Protein 5OU9 (pdb70)

GO terms:
  GO:0005515 protein binding (F, IPI)
  GO:0045121 membrane raft (C, IDA)
  GO:0038065 collagen-activated signaling pathway (P, TAS)
  GO:1901731 positive regulation of platelet aggregation (P, TAS)
  GO:1990782 protein tyrosine kinase binding (F, IPI)
  GO:0004888 transmembrane signaling receptor activity (F, TAS)
  GO:0005518 collagen binding (F, TAS)
  GO:0005886 plasma membrane (C, TAS)
  GO:0007167 enzyme-linked receptor protein signaling pathway (P, TAS)
  GO:0031012 extracellular matrix (C, IDA)
  GO:0005886 plasma membrane (C, IDA)
  GO:0097197 tetraspanin-enriched microdomain (C, IDA)
  GO:0038023 signaling receptor activity (F, TAS)
  GO:0070062 extracellular exosome (C, HDA)
  GO:0009986 cell surface (C, HDA)

Secondary structure (DSSP, 8-state):
--SSPPPPPEEEEES-SEEEBT--EEEEEE-STT-SEEEEEETTSS-EESSSEEEESSB-GGG-EEEEEEEEETTEEPPPPPPEEEEEEEEE---EEEEEEETTTEEEEEEE-SS--SEEEEEE-SSS-EEEEESSSEEEESSPPSEEEEEEEE-TTSTTEEEPPPPPEEE--TT----/-PPPEEEEES-SEEETT--EEEEEE-STT-SEEEEEETTTTEEESSSEEEESS--GGG-EEEEEEEEETTEEPPPPP-EEEEEE-SS---EEEEEE-SSSEEEEEEE-SS---EEEEEE-SSS-EEEEESSSEEEEET--SEEEEEEEEETTEEEEEPPPPPPEEE---/---PPP------------/-PPPPP-------PPP--/-PPPPP------------

Organism: Homo sapiens (NCBI:txid9606)

InterPro domains:
  IPR003598 Immunoglobulin subtype 2 [SM00408] (39-95)
  IPR003598 Immunoglobulin subtype 2 [SM00408] (125-187)
  IPR003599 Immunoglobulin domain subtype [SM00409] (33-108)
  IPR003599 Immunoglobulin domain subtype [SM00409] (119-203)
  IPR013783 Immunoglobulin-like fold [G3DSA:2.60.40.10] (19-108)
  IPR013783 Immunoglobulin-like fold [G3DSA:2.60.40.10] (109-208)
  IPR036179 Immunoglobulin-like domain superfamily [SSF48726] (25-109)
  IPR036179 Immunoglobulin-like domain superfamily [SSF48726] (111-204)
  IPR050412 Immunoglobulin-like Receptors in Immune Regulation [PTHR11738] (10-287)

Sequence (402 aa):
SQSGPLPKPSLQALPSSLVPLEKPVTLRCQGPPGVDLYRLEKLSSSRYQDQQAVLFIPAMKRRSLAGRYRCSYQNGSLWSLPSDQLELVATGVFAKPSLSAQPGSGGDVTLQCQTRYGFDQFALYKEGDPERWYRASFPIITVTAAHSGTYRCYSFSSRDPYLWSAPSDPLELVVTGTSAALPKPSLQALPSSLVPLEKPVTLRCQGPPGVDLYRLEKLSSSRYQDQAVLFIPAMKRSLAGRYRCSYQNGSLWSLPSDQLELVATGVFAKPSLSAQPGSGGDVTLQCQTRYGFDQFALYKEGDPERWYRASFPIITVTAAHSGTYRRCYSFSSRDPYLWSAPSDPLELVVTGPPGPPGPGPGPGPPGPPGPPGPPGPGPGPGPPGPPGPPGPPGPGPGPGPPGPP

Solvent-accessible surface area: 22667 Å² total

Radius of gyration: 30.05 Å; Cα contacts (8 Å, |Δi|>4): 1068; chains: 5; bounding box: 53×76×90 Å

Foldseek 3Di:
DDDDFFAEWAWDWPPHLAAEFFAKIKIFTGGDPPFDWKKKDFPPDPDIDTHGMDIDRGDDLVPFHKIWMWTDDVPGIHDIYDIRGRAYEQLAAEFAWDWDQDPPQKIKIFRDDPDDAQKKKKWFDDDPIDIDIGRHRTDMGHNDDWGKMWMWTDHPVSVRYIYHIHDIDTDDDPPPDPD/DAEWAWDKPPHLEAEFQAKIKIFTDDDPDADWKKKAFPPVRDIDGDGMDIDHGDDLVPFHWMWMWGDHDNDIYDIYPIRGRAYEAPAAAWAWDWDDDDDQKIKIAGHDDDDFQKKKKWFDDVVIDIFIGRHSITIGHNDAFGWMWMWTHHPVRVRYIYHIHHTDGDHGD/DDDDDDDDDDDDDDDDDD/DDDDDDDDDDDDDDDDDD/DDDDDDDDDDDDDDDDDD

CATH classification: 2.60.40.10 (+1 more: 2.60.40.10)

B-factor: mean 70.48, std 22.26, range [36.09, 174.23]

Structure (mmCIF, N/CA/C/O backbone):
data_5OU9
#
_entry.id   5OU9
#
_cell.length_a   59.720
_cell.length_b   59.720
_cell.length_c   319.720
_cell.angle_alpha   90.00
_cell.angle_beta   90.00
_cell.angle_gamma   90.00
#
_symmetry.space_group_name_H-M   'P 41 21 2'
#
loop_
_entity.id
_entity.type
_entity.pdbx_description
1 polymer 'Platelet glycoprotein VI'
2 polymer (GPO)3
3 non-polymer 2-acetamido-2-deoxy-beta-D-glucopyranose
4 non-polymer 'TETRAETHYLENE GLYCOL'
5 non-polymer 'CHLORIDE ION'
6 water water
#
loop_
_atom_site.group_PDB
_atom_site.id
_atom_site.type_symbol
_atom_site.label_atom_id
_atom_site.label_alt_id
_atom_site.label_comp_id
_atom_site.label_asym_id
_atom_site.label_entity_id
_atom_site.label_seq_id
_atom_site.pdbx_PDB_ins_code
_atom_site.Cartn_x
_atom_site.Cartn_y
_atom_site.Cartn_z
_atom_site.occupancy
_atom_site.B_iso_or_equiv
_atom_site.auth_seq_id
_atom_site.auth_comp_id
_atom_site.auth_asym_id
_atom_site.auth_atom_id
_atom_site.pdbx_PDB_model_num
ATOM 1 N N . SER A 1 2 ? -10.824 -20.477 -9.056 1.00 80.46 0 SER A N 1
ATOM 2 C CA . SER A 1 2 ? -10.290 -19.265 -8.344 1.00 80.61 0 SER A CA 1
ATOM 3 C C . SER A 1 2 ? -10.102 -18.065 -9.276 1.00 80.00 0 SER A C 1
ATOM 4 O O . SER A 1 2 ? -9.750 -18.225 -10.445 1.00 79.61 0 SER A O 1
ATOM 7 N N . GLN A 1 3 ? -10.293 -16.867 -8.727 1.00 79.30 1 GLN A N 1
ATOM 8 C CA . GLN A 1 3 ? -10.363 -15.640 -9.518 1.00 78.11 1 GLN A CA 1
ATOM 9 C C . GLN A 1 3 ? -9.787 -14.424 -8.779 1.00 78.73 1 GLN A C 1
ATOM 10 O O . GLN A 1 3 ? -10.128 -14.175 -7.623 1.00 79.00 1 GLN A O 1
ATOM 16 N N . SER A 1 4 ? -8.947 -13.652 -9.471 1.00 78.98 2 SER A N 1
ATOM 17 C CA . SER A 1 4 ? -8.139 -12.602 -8.834 1.00 79.59 2 SER A CA 1
ATOM 18 C C . SER A 1 4 ? -8.881 -11.302 -8.529 1.00 77.86 2 SER A C 1
ATOM 19 O O . SER A 1 4 ? -8.347 -10.437 -7.837 1.00 80.13 2 SER A O 1
ATOM 22 N N . GLY A 1 5 ? -10.078 -11.128 -9.071 1.00 75.13 3 GLY A N 1
ATOM 23 C CA . GLY A 1 5 ? -10.812 -9.886 -8.856 1.00 72.64 3 GLY A CA 1
ATOM 24 C C . GLY A 1 5 ? -12.081 -9.785 -9.670 1.00 68.64 3 GLY A C 1
ATOM 25 O O . GLY A 1 5 ? -12.470 -10.749 -10.319 1.00 69.18 3 GLY A O 1
ATOM 26 N N . PRO A 1 6 ? -12.738 -8.615 -9.632 1.00 65.19 4 PRO A N 1
ATOM 27 C CA . PRO A 1 6 ? -13.953 -8.416 -10.422 1.00 62.10 4 PRO A CA 1
ATOM 28 C C . PRO A 1 6 ? -13.699 -8.387 -11.942 1.00 59.85 4 PRO A C 1
ATOM 29 O O . PRO A 1 6 ? -12.618 -8.008 -12.391 1.00 60.22 4 PRO A O 1
ATOM 33 N N . LEU A 1 7 ? -14.700 -8.791 -12.714 1.00 57.56 5 LEU A N 1
ATOM 34 C CA . LEU A 1 7 ? -14.604 -8.806 -14.178 1.00 56.69 5 LEU A CA 1
ATOM 35 C C . LEU A 1 7 ? -14.657 -7.352 -14.648 1.00 54.99 5 LEU A C 1
ATOM 36 O O . LEU A 1 7 ? -15.537 -6.611 -14.200 1.00 53.74 5 LEU A O 1
ATOM 41 N N . PRO A 1 8 ? -13.722 -6.933 -15.524 1.00 54.44 6 PRO A N 1
ATOM 42 C CA . PRO A 1 8 ? -13.635 -5.513 -15.878 1.00 54.38 6 PRO A CA 1
ATOM 43 C C . PRO A 1 8 ? -14.915 -4.977 -16.538 1.00 53.10 6 PRO A C 1
ATOM 44 O O . PRO A 1 8 ? -15.690 -5.748 -17.118 1.00 52.27 6 PRO A O 1
ATOM 48 N N . LYS A 1 9 ? -15.121 -3.667 -16.428 1.00 52.59 7 LYS A N 1
ATOM 49 C CA . LYS A 1 9 ? -16.315 -3.030 -16.945 1.00 51.37 7 LYS A CA 1
ATOM 50 C C . LYS A 1 9 ? -16.332 -3.081 -18.465 1.00 50.72 7 LYS A C 1
ATOM 51 O O . LYS A 1 9 ? -15.273 -3.069 -19.087 1.00 52.20 7 LYS A O 1
ATOM 57 N N . PRO A 1 10 ? -17.532 -3.159 -19.063 1.00 49.04 8 PRO A N 1
ATOM 58 C CA . PRO A 1 10 ? -17.635 -2.964 -20.515 1.00 48.75 8 PRO A CA 1
ATOM 59 C C . PRO A 1 10 ? -17.673 -1.474 -20.881 1.00 47.89 8 PRO A C 1
ATOM 60 O O . PRO A 1 10 ? -17.759 -0.612 -19.998 1.00 46.86 8 PRO A O 1
ATOM 64 N N . SER A 1 11 ? -17.567 -1.173 -22.168 1.00 48.75 9 SER A N 1
ATOM 65 C CA . SER A 1 11 ? -17.792 0.198 -22.647 1.00 49.45 9 SER A CA 1
ATOM 66 C C . SER A 1 11 ? -19.255 0.324 -23.009 1.00 49.37 9 SER A C 1
ATOM 67 O O . SER A 1 11 ? -19.891 -0.678 -23.350 1.00 49.66 9 SER A O 1
ATOM 70 N N . LEU A 1 12 ? -19.802 1.531 -22.888 1.00 50.20 10 LEU A N 1
ATOM 71 C CA . LEU A 1 12 ? -21.155 1.830 -23.392 1.00 50.84 10 LEU A CA 1
ATOM 72 C C . LEU A 1 12 ? -21.068 3.006 -24.342 1.00 52.34 10 LEU A C 1
ATOM 73 O O . LEU A 1 12 ? -20.608 4.073 -23.949 1.00 53.14 10 LEU A O 1
ATOM 78 N N . GLN A 1 13 ? -21.505 2.819 -25.583 1.00 54.81 11 GLN A N 1
ATOM 79 C CA . GLN A 1 13 ? -21.336 3.853 -26.606 1.00 56.85 11 GLN A CA 1
ATOM 80 C C . GLN A 1 13 ? -22.633 4.164 -27.350 1.00 55.90 11 GLN A C 1
ATOM 81 O O . GLN A 1 13 ? -23.346 3.247 -27.747 1.00 54.91 11 GLN A O 1
ATOM 87 N N . ALA A 1 14 ? -22.913 5.466 -27.510 1.00 55.66 12 ALA A N 1
ATOM 88 C CA . ALA A 1 14 ? -24.023 5.990 -28.322 1.00 55.61 12 ALA A CA 1
ATOM 89 C C . ALA A 1 14 ? -23.528 6.442 -29.712 1.00 55.73 12 ALA A C 1
ATOM 90 O O . ALA A 1 14 ? -22.757 7.398 -29.819 1.00 54.69 12 ALA A O 1
ATOM 92 N N . LEU A 1 15 ? -23.989 5.755 -30.758 1.00 56.53 13 LEU A N 1
ATOM 93 C CA . LEU A 1 15 ? -23.633 6.080 -32.140 1.00 56.99 13 LEU A CA 1
ATOM 94 C C . LEU A 1 15 ? -24.872 6.430 -32.971 1.00 55.79 13 LEU A C 1
ATOM 95 O O . LEU A 1 15 ? -25.893 5.778 -32.834 1.00 56.25 13 LEU A O 1
ATOM 100 N N . PRO A 1 16 ? -24.797 7.429 -33.847 1.00 55.23 14 PRO A N 1
ATOM 101 C CA . PRO A 1 16 ? -23.571 8.167 -34.141 1.00 55.00 14 PRO A CA 1
ATOM 102 C C . PRO A 1 16 ? -23.129 9.127 -33.027 1.00 53.51 14 PRO A C 1
ATOM 103 O O . PRO A 1 16 ? -21.952 9.475 -32.969 1.00 55.28 14 PRO A O 1
ATOM 107 N N . SER A 1 17 ? -24.033 9.515 -32.138 1.00 51.60 15 SER A N 1
ATOM 108 C CA . SER A 1 17 ? -23.695 10.442 -31.069 1.00 50.79 15 SER A CA 1
ATOM 109 C C . SER A 1 17 ? -24.646 10.323 -29.874 1.00 50.84 15 SER A C 1
ATOM 110 O O . SER A 1 17 ? -25.775 9.839 -30.008 1.00 50.33 15 SER A O 1
ATOM 113 N N . SER A 1 18 ? -24.182 10.774 -28.708 1.00 50.62 16 SER A N 1
ATOM 114 C CA . SER A 1 18 ? -25.031 10.821 -27.504 1.00 50.87 16 SER A CA 1
ATOM 115 C C . SER A 1 18 ? -25.891 12.092 -27.420 1.00 50.46 16 SER A C 1
ATOM 116 O O . SER A 1 18 ? -26.716 12.223 -26.511 1.00 50.37 16 SER A O 1
ATOM 119 N N . LEU A 1 19 ? -25.662 13.029 -28.337 1.00 50.48 17 LEU A N 1
ATOM 120 C CA . LEU A 1 19 ? -26.545 14.174 -28.549 1.00 51.04 17 LEU A CA 1
ATOM 121 C C . LEU A 1 19 ? -27.423 13.826 -29.736 1.00 50.04 17 LEU A C 1
ATOM 122 O O . LEU A 1 19 ? -26.961 13.786 -30.874 1.00 50.98 17 LEU A O 1
ATOM 127 N N . VAL A 1 20 ? -28.681 13.530 -29.455 1.00 49.53 18 VAL A N 1
ATOM 128 C CA . VAL A 1 20 ? -29.589 12.978 -30.442 1.00 49.36 18 VAL A CA 1
ATOM 129 C C . VAL A 1 20 ? -30.759 13.939 -30.563 1.00 49.76 18 VAL A C 1
ATOM 130 O O . VAL A 1 20 ? -31.457 14.185 -29.563 1.00 48.72 18 VAL A O 1
ATOM 134 N N . PRO A 1 21 ? -30.965 14.509 -31.775 1.00 49.99 19 PRO A N 1
ATOM 135 C CA . PRO A 1 21 ? -32.172 15.302 -31.994 1.00 51.38 19 PRO A CA 1
ATOM 136 C C . PRO A 1 21 ? -33.425 14.442 -31.896 1.00 52.41 19 PRO A C 1
ATOM 137 O O . PRO A 1 21 ? -33.386 13.264 -32.263 1.00 52.07 19 PRO A O 1
ATOM 141 N N . LEU A 1 22 ? -34.511 15.012 -31.374 1.00 54.28 20 LEU A N 1
ATOM 142 C CA . LEU A 1 22 ? -35.814 14.321 -31.357 1.00 56.04 20 LEU A CA 1
ATOM 143 C C . LEU A 1 22 ? -36.114 13.771 -32.750 1.00 57.15 20 LEU A C 1
ATOM 144 O O . LEU A 1 22 ? -35.832 14.429 -33.762 1.00 56.43 20 LEU A O 1
ATOM 149 N N . GLU A 1 23 ? -36.610 12.536 -32.779 1.00 58.84 21 GLU A N 1
ATOM 150 C CA . GLU A 1 23 ? -36.936 11.797 -34.009 1.00 60.88 21 GLU A CA 1
ATOM 151 C C . GLU A 1 23 ? -35.746 11.253 -34.828 1.00 60.16 21 GLU A C 1
ATOM 152 O O . GLU A 1 23 ? -35.961 10.498 -35.784 1.00 60.89 21 GLU A O 1
ATOM 158 N N . LYS A 1 24 ? -34.514 11.616 -34.464 1.00 59.30 22 LYS A N 1
ATOM 159 C CA . LYS A 1 24 ? -33.322 11.068 -35.124 1.00 58.89 22 LYS A CA 1
ATOM 160 C C . LYS A 1 24 ? -32.859 9.796 -34.383 1.00 56.99 22 LYS A C 1
ATOM 161 O O . LYS A 1 24 ? -33.079 9.671 -33.177 1.00 56.05 22 LYS A O 1
ATOM 167 N N . PRO A 1 25 ? -32.226 8.849 -35.105 1.00 55.52 23 PRO A N 1
ATOM 168 C CA . PRO A 1 25 ? -31.863 7.573 -34.510 1.00 54.23 23 PRO A CA 1
ATOM 169 C C . PRO A 1 25 ? -30.579 7.602 -33.676 1.00 52.37 23 PRO A C 1
ATOM 170 O O . PRO A 1 25 ? -29.737 8.483 -33.861 1.00 52.05 23 PRO A O 1
ATOM 174 N N . VAL A 1 26 ? -30.455 6.623 -32.774 1.00 50.53 24 VAL A N 1
ATOM 175 C CA . VAL A 1 26 ? -29.241 6.393 -31.981 1.00 49.19 24 VAL A CA 1
ATOM 176 C C . VAL A 1 26 ? -29.154 4.929 -31.511 1.00 48.90 24 VAL A C 1
ATOM 177 O O . VAL A 1 26 ? -30.170 4.314 -31.147 1.00 49.40 24 VAL A O 1
ATOM 181 N N . THR A 1 27 ? -27.941 4.387 -31.528 1.00 48.15 25 THR A N 1
ATOM 182 C CA . THR A 1 27 ? -27.678 3.015 -31.124 1.00 49.60 25 THR A CA 1
ATOM 183 C C . THR A 1 27 ? -26.761 2.973 -29.874 1.00 48.68 25 THR A C 1
ATOM 184 O O . THR A 1 27 ? -25.625 3.437 -29.927 1.00 47.33 25 THR A O 1
ATOM 188 N N . LEU A 1 28 ? -27.276 2.451 -28.758 1.00 49.28 26 LEU A N 1
ATOM 189 C CA . LEU A 1 28 ? -26.460 2.204 -27.535 1.00 49.71 26 LEU A CA 1
ATOM 190 C C . LEU A 1 28 ? -25.926 0.765 -27.536 1.00 51.33 26 LEU A C 1
ATOM 191 O O . LEU A 1 28 ? -26.725 -0.228 -27.720 1.00 52.30 26 LEU A O 1
ATOM 196 N N . ARG A 1 29 ? -24.571 0.668 -27.559 1.00 53.40 27 ARG A N 1
ATOM 197 C CA . ARG A 1 29 ? -23.892 -0.623 -27.644 1.00 56.34 27 ARG A CA 1
ATOM 198 C C . ARG A 1 29 ? -23.012 -0.830 -26.422 1.00 55.94 27 ARG A C 1
ATOM 199 O O . ARG A 1 29 ? -22.068 -0.071 -26.172 1.00 54.46 27 ARG A O 1
ATOM 207 N N . CYS A 1 30 ? -23.346 -1.864 -25.662 1.00 56.48 28 CYS A N 1
ATOM 208 C CA . CYS A 1 30 ? -22.481 -2.354 -24.621 1.00 57.07 28 CYS A CA 1
ATOM 209 C C . CYS A 1 30 ? -21.467 -3.285 -25.275 1.00 57.14 28 CYS A C 1
ATOM 210 O O . CYS A 1 30 ? -21.815 -4.058 -26.168 1.00 56.99 28 CYS A O 1
ATOM 213 N N . GLN A 1 31 ? -20.211 -3.186 -24.848 1.00 57.68 29 GLN A N 1
ATOM 214 C CA . GLN A 1 31 ? -19.135 -4.017 -25.405 1.00 59.43 29 GLN A CA 1
ATOM 215 C C . GLN A 1 31 ? -18.160 -4.459 -24.310 1.00 60.26 29 GLN A C 1
ATOM 216 O O . GLN A 1 31 ? -17.477 -3.631 -23.683 1.00 60.35 29 GLN A O 1
ATOM 222 N N . GLY A 1 32 ? -18.118 -5.777 -24.105 1.00 61.55 30 GLY A N 1
ATOM 223 C CA . GLY A 1 32 ? -17.231 -6.432 -23.157 1.00 63.01 30 GLY A CA 1
ATOM 224 C C . GLY A 1 32 ? -16.252 -7.307 -23.916 1.00 65.13 30 GLY A C 1
ATOM 225 O O . GLY A 1 32 ? -16.137 -7.198 -25.137 1.00 65.98 30 GLY A O 1
ATOM 226 N N . PRO A 1 33 ? -15.521 -8.168 -23.200 1.00 66.97 31 PRO A N 1
ATOM 227 C CA . PRO A 1 33 ? -14.595 -9.069 -23.885 1.00 69.61 31 PRO A CA 1
ATOM 228 C C . PRO A 1 33 ? -15.327 -10.132 -24.719 1.00 70.97 31 PRO A C 1
ATOM 229 O O . PRO A 1 33 ? -16.460 -10.463 -24.401 1.00 69.10 31 PRO A O 1
ATOM 233 N N . PRO A 1 34 ? -14.681 -10.672 -25.773 1.00 74.48 32 PRO A N 1
ATOM 234 C CA . PRO A 1 34 ? -15.319 -11.749 -26.553 1.00 76.56 32 PRO A CA 1
ATOM 235 C C . PRO A 1 34 ? -15.675 -12.990 -25.722 1.00 77.56 32 PRO A C 1
ATOM 236 O O . PRO A 1 34 ? -14.925 -13.360 -24.822 1.00 78.91 32 PRO A O 1
ATOM 240 N N . GLY A 1 35 ? -16.815 -13.606 -26.032 1.00 78.00 33 GLY A N 1
ATOM 241 C CA . GLY A 1 35 ? -17.296 -14.802 -25.333 1.00 79.33 33 GLY A CA 1
ATOM 242 C C . GLY A 1 35 ? -18.158 -14.553 -24.098 1.00 78.18 33 GLY A C 1
ATOM 243 O O . GLY A 1 35 ? -18.354 -15.463 -23.284 1.00 78.98 33 GLY A O 1
ATOM 244 N N . VAL A 1 36 ? -18.674 -13.333 -23.956 1.00 76.11 34 VAL A N 1
ATOM 245 C CA . VAL A 1 36 ? -19.588 -12.986 -22.862 1.00 75.46 34 VAL A CA 1
ATOM 246 C C . VAL A 1 36 ? -20.901 -13.795 -22.932 1.00 75.58 34 VAL A C 1
ATOM 247 O O . VAL A 1 36 ? -21.471 -13.959 -24.015 1.00 74.96 34 VAL A O 1
ATOM 251 N N . ASP A 1 37 ? -21.377 -14.278 -21.776 1.00 74.97 35 ASP A N 1
ATOM 252 C CA . ASP A 1 37 ? -22.651 -15.029 -21.697 1.00 74.76 35 ASP A CA 1
ATOM 253 C C . ASP A 1 37 ? -23.885 -14.159 -21.993 1.00 72.43 35 ASP A C 1
ATOM 254 O O . ASP A 1 37 ? -24.700 -14.509 -22.842 1.00 73.42 35 ASP A O 1
ATOM 259 N N . LEU A 1 38 ? -24.000 -13.034 -21.289 1.00 68.99 36 LEU A N 1
ATOM 260 C CA . LEU A 1 38 ? -25.196 -12.191 -21.304 1.00 65.91 36 LEU A CA 1
ATOM 261 C C . LEU A 1 38 ? -24.861 -10.753 -20.931 1.00 62.72 36 LEU A C 1
ATOM 262 O O . LEU A 1 38 ? -24.176 -10.516 -19.941 1.00 62.54 36 LEU A O 1
ATOM 267 N N . TYR A 1 39 ? -25.368 -9.800 -21.704 1.00 59.37 37 TYR A N 1
ATOM 268 C CA . TYR A 1 39 ? -25.230 -8.386 -21.386 1.00 56.59 37 TYR A CA 1
ATOM 269 C C . TYR A 1 39 ? -26.501 -7.908 -20.696 1.00 54.81 37 TYR A C 1
ATOM 270 O O . TYR A 1 39 ? -27.556 -8.513 -20.837 1.00 55.07 37 TYR A O 1
ATOM 279 N N . ARG A 1 40 ? -26.389 -6.817 -19.951 1.00 53.10 38 ARG A N 1
ATOM 280 C CA . ARG A 1 40 ? -27.536 -6.166 -19.334 1.00 52.55 38 ARG A CA 1
ATOM 281 C C . ARG A 1 40 ? -27.364 -4.662 -19.512 1.00 51.63 38 ARG A C 1
ATOM 282 O O . ARG A 1 40 ? -26.445 -4.090 -18.953 1.00 51.44 38 ARG A O 1
ATOM 290 N N . LEU A 1 41 ? -28.231 -4.048 -20.316 1.00 51.40 39 LEU A N 1
ATOM 291 C CA . LEU A 1 41 ? -28.264 -2.592 -20.548 1.00 50.46 39 LEU A CA 1
ATOM 292 C C . LEU A 1 41 ? -29.447 -2.009 -19.775 1.00 50.14 39 LEU A C 1
ATOM 293 O O . LEU A 1 41 ? -30.554 -2.544 -19.859 1.00 50.52 39 LEU A O 1
ATOM 298 N N . GLU A 1 42 ? -29.222 -0.930 -19.028 1.00 49.76 40 GLU A N 1
ATOM 299 C CA . GLU A 1 42 ? -30.264 -0.337 -18.172 1.00 50.79 40 GLU A CA 1
ATOM 300 C C . GLU A 1 42 ? -30.275 1.178 -18.267 1.00 50.98 40 GLU A C 1
ATOM 301 O O . GLU A 1 42 ? -29.276 1.787 -18.631 1.00 50.39 40 GLU A O 1
ATOM 307 N N . LYS A 1 43 ? -31.433 1.767 -17.982 1.00 52.37 41 LYS A N 1
ATOM 308 C CA . LYS A 1 43 ? -31.573 3.205 -17.824 1.00 53.84 41 LYS A CA 1
ATOM 309 C C . LYS A 1 43 ? -31.758 3.511 -16.342 1.00 56.19 41 LYS A C 1
ATOM 310 O O . LYS A 1 43 ? -32.641 2.944 -15.699 1.00 57.23 41 LYS A O 1
ATOM 316 N N . LEU A 1 44 ? -30.945 4.431 -15.828 1.00 58.00 42 LEU A N 1
ATOM 317 C CA . LEU A 1 44 ? -30.922 4.776 -14.405 1.00 60.21 42 LEU A CA 1
ATOM 318 C C . LEU A 1 44 ? -32.153 5.545 -13.983 1.00 62.42 42 LEU A C 1
ATOM 319 O O . LEU A 1 44 ? -32.801 6.191 -14.791 1.00 62.62 42 LEU A O 1
ATOM 324 N N . SER A 1 45 ? -32.462 5.468 -12.696 1.00 66.66 43 SER A N 1
ATOM 325 C CA . SER A 1 45 ? -33.671 6.082 -12.130 1.00 70.19 43 SER A CA 1
ATOM 326 C C . SER A 1 45 ? -34.944 5.681 -12.919 1.00 69.24 43 SER A C 1
ATOM 327 O O . SER A 1 45 ? -35.825 6.502 -13.212 1.00 69.44 43 SER A O 1
ATOM 330 N N . SER A 1 46 ? -34.984 4.399 -13.284 1.00 66.91 44 SER A N 1
ATOM 331 C CA . SER A 1 46 ? -36.171 3.745 -13.811 1.00 65.91 44 SER A CA 1
ATOM 332 C C . SER A 1 46 ? -35.913 2.245 -13.781 1.00 63.74 44 SER A C 1
ATOM 333 O O . SER A 1 46 ? -34.731 1.773 -13.576 1.00 61.75 44 SER A O 1
ATOM 336 N N . SER A 1 47 ? -37.013 1.503 -13.975 1.00 63.66 45 SER A N 1
ATOM 337 C CA . SER A 1 47 ? -36.959 0.054 -13.988 1.00 62.94 45 SER A CA 1
ATOM 338 C C . SER A 1 47 ? -36.820 -0.485 -15.413 1.00 61.04 45 SER A C 1
ATOM 339 O O . SER A 1 47 ? -37.021 -1.676 -15.637 1.00 61.45 45 SER A O 1
ATOM 342 N N . ARG A 1 48 ? -36.450 0.375 -16.367 1.00 59.28 46 ARG A N 1
ATOM 343 C CA . ARG A 1 48 ? -36.239 -0.060 -17.735 1.00 57.96 46 ARG A CA 1
ATOM 344 C C . ARG A 1 48 ? -34.859 -0.685 -17.830 1.00 55.09 46 ARG A C 1
ATOM 345 O O . ARG A 1 48 ? -33.866 -0.080 -17.420 1.00 55.28 46 ARG A O 1
ATOM 353 N N . TYR A 1 49 ? -34.804 -1.912 -18.334 1.00 53.46 47 TYR A N 1
ATOM 354 C CA . TYR A 1 49 ? -33.559 -2.564 -18.704 1.00 51.91 47 TYR A CA 1
ATOM 355 C C . TYR A 1 49 ? -33.859 -3.684 -19.673 1.00 52.74 47 TYR A C 1
ATOM 356 O O . TYR A 1 49 ? -34.997 -4.135 -19.756 1.00 55.30 47 TYR A O 1
ATOM 365 N N . GLN A 1 50 ? -32.840 -4.140 -20.390 1.00 53.40 48 GLN A N 1
ATOM 366 C CA . GLN A 1 50 ? -32.949 -5.298 -21.295 1.00 54.49 48 GLN A CA 1
ATOM 367 C C . GLN A 1 50 ? -31.740 -6.219 -21.129 1.00 54.77 48 GLN A C 1
ATOM 368 O O . GLN A 1 50 ? -30.692 -5.783 -20.656 1.00 54.67 48 GLN A O 1
ATOM 374 N N . ASP A 1 51 ? -31.894 -7.476 -21.542 1.00 55.27 49 ASP A N 1
ATOM 375 C CA . ASP A 1 51 ? -30.835 -8.473 -21.455 1.00 55.08 49 ASP A CA 1
ATOM 376 C C . ASP A 1 51 ? -30.087 -8.623 -22.793 1.00 54.66 49 ASP A C 1
ATOM 377 O O . ASP A 1 51 ? -29.768 -9.731 -23.203 1.00 56.36 49 ASP A O 1
ATOM 382 N N . GLN A 1 52 ? -29.780 -7.504 -23.446 1.00 53.75 50 GLN A N 1
ATOM 383 C CA A GLN A 1 52 ? -29.137 -7.495 -24.769 0.50 54.07 50 GLN A CA 1
ATOM 384 C CA B GLN A 1 52 ? -29.096 -7.523 -24.747 0.50 54.01 50 GLN A CA 1
ATOM 385 C C . GLN A 1 52 ? -28.166 -6.326 -24.896 1.00 52.50 50 GLN A C 1
ATOM 386 O O . GLN A 1 52 ? -28.463 -5.202 -24.416 1.00 51.67 50 GLN A O 1
ATOM 397 N N . ALA A 1 53 ? -27.039 -6.580 -25.565 1.00 51.81 51 ALA A N 1
ATOM 398 C CA . ALA A 1 53 ? -25.986 -5.586 -25.722 1.00 51.57 51 ALA A CA 1
ATOM 399 C C . ALA A 1 53 ? -26.424 -4.309 -26.427 1.00 51.65 51 ALA A C 1
ATOM 400 O O . ALA A 1 53 ? -25.898 -3.229 -26.138 1.00 51.78 51 ALA A O 1
ATOM 402 N N . VAL A 1 54 ? -27.361 -4.434 -27.365 1.00 51.40 52 VAL A N 1
ATOM 403 C CA . VAL A 1 54 ? -27.711 -3.331 -28.218 1.00 50.67 52 VAL A CA 1
ATOM 404 C C . VAL A 1 54 ? -29.154 -2.890 -27.874 1.00 50.31 52 VAL A C 1
ATOM 405 O O . VAL A 1 54 ? -30.079 -3.749 -27.810 1.00 50.14 52 VAL A O 1
ATOM 409 N N . LEU A 1 55 ? -29.306 -1.543 -27.873 1.00 48.99 53 LEU A N 1
ATOM 410 C CA . LEU A 1 55 ? -30.604 -0.890 -27.933 1.00 48.68 53 LEU A CA 1
ATOM 411 C C . LEU A 1 55 ? -30.607 0.106 -29.097 1.00 48.04 53 LEU A C 1
ATOM 412 O O . LEU A 1 55 ? -29.934 1.152 -29.037 1.00 45.56 53 LEU A O 1
ATOM 417 N N . PHE A 1 56 ? -31.353 -0.236 -30.153 1.00 48.91 54 PHE A N 1
ATOM 418 C CA . PHE A 1 56 ? -31.558 0.668 -31.277 1.00 49.05 54 PHE A CA 1
ATOM 419 C C . PHE A 1 56 ? -32.860 1.422 -30.970 1.00 49.49 54 PHE A C 1
ATOM 420 O O . PHE A 1 56 ? -33.985 0.791 -30.925 1.00 50.08 54 PHE A O 1
ATOM 428 N N . ILE A 1 57 ? -32.676 2.749 -30.799 1.00 48.65 55 ILE A N 1
ATOM 429 C CA . ILE A 1 57 ? -33.755 3.737 -30.739 1.00 49.47 55 ILE A CA 1
ATOM 430 C C . ILE A 1 57 ? -33.919 4.367 -32.143 1.00 50.61 55 ILE A C 1
ATOM 431 O O . ILE A 1 57 ? -33.106 5.205 -32.523 1.00 50.81 55 ILE A O 1
ATOM 436 N N . PRO A 1 58 ? -34.950 3.974 -32.916 1.00 52.03 56 PRO A N 1
ATOM 437 C CA . PRO A 1 58 ? -35.065 4.558 -34.262 1.00 53.27 56 PRO A CA 1
ATOM 438 C C . PRO A 1 58 ? -35.403 6.055 -34.293 1.00 53.70 56 PRO A C 1
ATOM 439 O O . PRO A 1 58 ? -35.001 6.764 -35.221 1.00 53.80 56 PRO A O 1
ATOM 443 N N . ALA A 1 59 ? -36.124 6.523 -33.285 1.00 54.58 57 ALA A N 1
ATOM 444 C CA . ALA 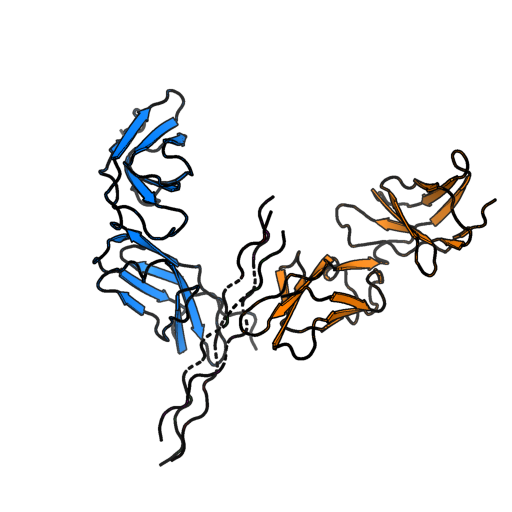A 1 59 ? -36.528 7.921 -33.212 1.00 55.14 57 ALA A CA 1
ATOM 445 C C . ALA A 1 59 ? -36.481 8.342 -31.759 1.00 54.83 57 ALA A C 1
ATOM 446 O O . ALA A 1 59 ? -37.205 7.785 -30.926 1.00 55.22 57 ALA A O 1
ATOM 448 N N . MET A 1 60 ? -35.630 9.319 -31.469 1.00 54.35 58 MET A N 1
ATOM 449 C CA . MET A 1 60 ? -35.398 9.767 -30.110 1.00 55.05 58 MET A CA 1
ATOM 450 C C . MET A 1 60 ? -36.617 10.469 -29.568 1.00 57.50 58 MET A C 1
ATOM 451 O O . MET A 1 60 ? -37.235 11.266 -30.281 1.00 57.75 58 MET A O 1
ATOM 456 N N . LYS A 1 61 ? -36.922 10.173 -28.300 1.00 58.87 59 LYS A N 1
ATOM 457 C CA . LYS A 1 61 ? -38.010 10.784 -27.561 1.00 61.75 59 LYS A CA 1
ATOM 458 C C . LYS A 1 61 ? -37.496 11.452 -26.300 1.00 61.80 59 LYS A C 1
ATOM 459 O O . LYS A 1 61 ? -36.421 11.118 -25.802 1.00 61.37 59 LYS A O 1
ATOM 465 N N . ARG A 1 62 ? -38.300 12.368 -25.773 1.00 64.13 60 ARG A N 1
ATOM 466 C CA A ARG A 1 62 ? -38.009 13.024 -24.501 0.50 65.08 60 ARG A CA 1
ATOM 467 C CA B ARG A 1 62 ? -38.019 13.025 -24.499 0.50 64.64 60 ARG A CA 1
ATOM 468 C C . ARG A 1 62 ? -37.869 11.992 -23.376 1.00 64.55 60 ARG A C 1
ATOM 469 O O . ARG A 1 62 ? -36.943 12.069 -22.569 1.00 63.38 60 ARG A O 1
ATOM 484 N N . SER A 1 63 ? -38.771 11.015 -23.339 1.00 65.45 61 SER A N 1
ATOM 485 C CA . SER A 1 63 ? -38.763 9.987 -22.277 1.00 65.28 61 SER A CA 1
ATOM 486 C C . SER A 1 63 ? -37.552 9.035 -22.288 1.00 63.27 61 SER A C 1
ATOM 487 O O . SER A 1 63 ? -37.288 8.368 -21.282 1.00 63.00 61 SER A O 1
ATOM 490 N N . LEU A 1 64 ? -36.831 8.968 -23.412 1.00 60.95 62 LEU A N 1
ATOM 491 C CA . LEU A 1 64 ? -35.652 8.104 -23.549 1.00 57.95 62 LEU A CA 1
ATOM 492 C C . LEU A 1 64 ? -34.328 8.786 -23.217 1.00 55.93 62 LEU A C 1
ATOM 493 O O . LEU A 1 64 ? -33.284 8.136 -23.238 1.00 53.65 62 LEU A O 1
ATOM 498 N N . ALA A 1 65 ? -34.358 10.086 -22.932 1.00 56.34 63 ALA A N 1
ATOM 499 C CA . ALA A 1 65 ? -33.155 10.802 -22.526 1.00 55.72 63 ALA A CA 1
ATOM 500 C C . ALA A 1 65 ? -32.897 10.568 -21.033 1.00 57.00 63 ALA A C 1
ATOM 501 O O . ALA A 1 65 ? -33.827 10.354 -20.240 1.00 58.11 63 ALA A O 1
ATOM 503 N N . GLY A 1 66 ? -31.629 10.616 -20.651 1.00 56.69 64 GLY A N 1
ATOM 504 C CA . GLY A 1 66 ? -31.235 10.337 -19.274 1.00 57.45 64 GLY A CA 1
ATOM 505 C C . GLY A 1 66 ? -29.950 9.547 -19.229 1.00 56.97 64 GLY A C 1
ATOM 506 O O . GLY A 1 66 ? -29.177 9.519 -20.196 1.00 56.29 64 GLY A O 1
ATOM 507 N N . ARG A 1 67 ? -29.727 8.904 -18.098 1.00 58.33 65 ARG A N 1
ATOM 508 C CA . ARG A 1 67 ? -28.479 8.222 -17.836 1.00 59.26 65 ARG A CA 1
ATOM 509 C C . ARG A 1 67 ? -28.638 6.707 -18.007 1.00 56.28 65 ARG A C 1
ATOM 510 O O . ARG A 1 67 ? -29.615 6.110 -17.525 1.00 56.37 65 ARG A O 1
ATOM 518 N N . TYR A 1 68 ? -27.657 6.104 -18.678 1.00 52.38 66 TYR A N 1
ATOM 519 C CA . TYR A 1 68 ? -27.660 4.689 -19.005 1.00 51.06 66 TYR A CA 1
ATOM 520 C C . TYR A 1 68 ? -26.356 4.057 -18.564 1.00 50.82 66 TYR A C 1
ATOM 521 O O . TYR A 1 68 ? -25.324 4.732 -18.503 1.00 50.72 66 TYR A O 1
ATOM 530 N N . ARG A 1 69 ? -26.409 2.769 -18.231 1.00 50.87 67 ARG A N 1
ATOM 531 C CA . ARG A 1 69 ? -25.199 1.984 -18.024 1.00 51.22 67 ARG A CA 1
ATOM 532 C C . ARG A 1 69 ? -25.441 0.553 -18.464 1.00 51.67 67 ARG A C 1
ATOM 533 O O . ARG A 1 69 ? -26.566 0.166 -18.741 1.00 50.46 67 ARG A O 1
ATOM 541 N N . CYS A 1 70 ? -24.376 -0.234 -18.520 1.00 53.52 68 CYS A N 1
ATOM 542 C CA . CYS A 1 70 ? -24.521 -1.668 -18.737 1.00 54.92 68 CYS A CA 1
ATOM 543 C C . CYS A 1 70 ? -23.482 -2.480 -17.976 1.00 54.91 68 CYS A C 1
ATOM 544 O O . CYS A 1 70 ? -22.462 -1.947 -17.562 1.00 55.31 68 CYS A O 1
ATOM 547 N N . SER A 1 71 ? -23.776 -3.766 -17.795 1.00 54.80 69 SER A N 1
ATOM 548 C CA . SER A 1 71 ? -22.812 -4.754 -17.319 1.00 55.10 69 SER A CA 1
ATOM 549 C C . SER A 1 71 ? -22.981 -6.061 -18.086 1.00 55.19 69 SER A C 1
ATOM 550 O O . SER A 1 71 ? -23.837 -6.167 -18.955 1.00 56.34 69 SER A O 1
ATOM 553 N N . TYR A 1 72 ? -22.131 -7.035 -17.804 1.00 55.96 70 TYR A N 1
ATOM 554 C CA . TYR A 1 72 ? -22.282 -8.381 -18.356 1.00 57.03 70 TYR A CA 1
ATOM 555 C C . TYR A 1 72 ? -22.121 -9.457 -17.275 1.00 58.20 70 TYR A C 1
ATOM 556 O O . TYR A 1 72 ? -21.717 -9.163 -16.157 1.00 57.15 70 TYR A O 1
ATOM 565 N N . GLN A 1 73 ? -22.454 -10.693 -17.644 1.00 60.94 71 GLN A N 1
ATOM 566 C CA . GLN A 1 73 ? -22.302 -11.861 -16.796 1.00 63.91 71 GLN A CA 1
ATOM 567 C C . GLN A 1 73 ? -21.324 -12.872 -17.369 1.00 67.62 71 GLN A C 1
ATOM 568 O O . GLN A 1 73 ? -21.300 -13.104 -18.584 1.00 67.43 71 GLN A O 1
ATOM 574 N N . ASN A 1 74 ? -20.535 -13.476 -16.474 1.00 71.22 72 ASN A N 1
ATOM 575 C CA . ASN A 1 74 ? -19.817 -14.719 -16.755 1.00 74.47 72 ASN A CA 1
ATOM 576 C C . ASN A 1 74 ? -20.336 -15.750 -15.756 1.00 76.01 72 ASN A C 1
ATOM 577 O O . ASN A 1 74 ? -19.954 -15.742 -14.583 1.00 76.12 72 ASN A O 1
ATOM 582 N N . GLY A 1 75 ? -21.248 -16.607 -16.225 1.00 78.31 73 GLY A N 1
ATOM 583 C CA . GLY A 1 75 ? -21.995 -17.523 -15.356 1.00 78.64 73 GLY A CA 1
ATOM 584 C C . GLY A 1 75 ? -22.998 -16.763 -14.501 1.00 77.56 73 GLY A C 1
ATOM 585 O O . GLY A 1 75 ? -23.845 -16.032 -15.021 1.00 77.17 73 GLY A O 1
ATOM 586 N N . SER A 1 76 ? -22.888 -16.926 -13.188 1.00 77.94 74 SER A N 1
ATOM 587 C CA . SER A 1 76 ? -23.704 -16.180 -12.230 1.00 77.65 74 SER A CA 1
ATOM 588 C C . SER A 1 76 ? -23.063 -14.841 -11.829 1.00 76.12 74 SER A C 1
ATOM 589 O O . SER A 1 76 ? -23.720 -14.018 -11.182 1.00 77.79 74 SER A O 1
ATOM 592 N N . LEU A 1 77 ? -21.794 -14.632 -12.200 1.00 73.33 75 LEU A N 1
ATOM 593 C CA . LEU A 1 77 ? -21.008 -13.484 -11.739 1.00 69.87 75 LEU A CA 1
ATOM 594 C C . LEU A 1 77 ? -21.215 -12.246 -12.625 1.00 66.11 75 LEU A C 1
ATOM 595 O O . LEU A 1 77 ? -21.104 -12.324 -13.854 1.00 64.47 75 LEU A O 1
ATOM 600 N N . TRP A 1 78 ? -21.497 -11.109 -11.989 1.00 62.75 76 TRP A N 1
ATOM 601 C CA . TRP A 1 78 ? -21.711 -9.831 -12.691 1.00 59.24 76 TRP A CA 1
ATOM 602 C C . TRP A 1 78 ? -20.443 -8.989 -12.743 1.00 58.13 76 TRP A C 1
ATOM 603 O O . TRP A 1 78 ? -19.793 -8.781 -11.726 1.00 58.45 76 TRP A O 1
ATOM 614 N N . SER A 1 79 ? -20.131 -8.458 -13.919 1.00 56.33 77 SER A N 1
ATOM 615 C CA . SER A 1 79 ? -19.021 -7.520 -14.074 1.00 55.61 77 SER A CA 1
ATOM 616 C C . SER A 1 79 ? -19.241 -6.211 -13.328 1.00 54.60 77 SER A C 1
ATOM 617 O O . SER A 1 79 ? -20.330 -5.919 -12.849 1.00 54.04 77 SER A O 1
ATOM 620 N N . LEU A 1 80 ? -18.182 -5.419 -13.261 1.00 55.23 78 LEU A N 1
ATOM 621 C CA . LEU A 1 80 ? -18.288 -4.012 -12.895 1.00 55.70 78 LEU A CA 1
ATOM 622 C C . LEU A 1 80 ? -19.167 -3.247 -13.901 1.00 54.93 78 LEU A C 1
ATOM 623 O O . LEU A 1 80 ? -19.179 -3.566 -15.106 1.00 52.82 78 LEU A O 1
ATOM 628 N N . PRO A 1 81 ? -19.894 -2.219 -13.412 1.00 55.02 79 PRO A N 1
ATOM 629 C CA . PRO A 1 81 ? -20.734 -1.422 -14.320 1.00 53.86 79 PRO A CA 1
ATOM 630 C C . PRO A 1 81 ? -19.891 -0.551 -15.213 1.00 53.97 79 PRO A C 1
ATOM 631 O O . PRO A 1 81 ? -18.800 -0.161 -14.824 1.00 55.81 79 PRO A O 1
ATOM 635 N N . SER A 1 82 ? -20.400 -0.255 -16.403 1.00 53.35 80 SER A N 1
ATOM 636 C CA . SER A 1 82 ? -19.738 0.645 -17.324 1.00 52.91 80 SER A CA 1
ATOM 637 C C . SER A 1 82 ? -19.806 2.077 -16.815 1.00 53.11 80 SER A C 1
ATOM 638 O O . SER A 1 82 ? -20.591 2.401 -15.924 1.00 52.70 80 SER A O 1
ATOM 641 N N . ASP A 1 83 ? -18.987 2.930 -17.420 1.00 54.44 81 ASP A N 1
ATOM 642 C CA . ASP A 1 83 ? -19.117 4.374 -17.267 1.00 55.77 81 ASP A CA 1
ATOM 643 C C . ASP A 1 83 ? -20.524 4.755 -17.706 1.00 55.84 81 ASP A C 1
ATOM 644 O O . ASP A 1 83 ? -21.045 4.207 -18.674 1.00 54.32 81 ASP A O 1
ATOM 649 N N . GLN A 1 84 ? -21.131 5.684 -16.981 1.00 57.93 82 GLN A N 1
ATOM 650 C CA . GLN A 1 84 ? -22.505 6.073 -17.229 1.00 58.88 82 GLN A CA 1
ATOM 651 C C . GLN A 1 84 ? -22.598 6.913 -18.515 1.00 57.82 82 GLN A C 1
ATOM 652 O O . GLN A 1 84 ? -21.912 7.923 -18.649 1.00 57.33 82 GLN A O 1
ATOM 658 N N . LEU A 1 85 ? -23.409 6.438 -19.464 1.00 55.70 83 LEU A N 1
ATOM 659 C CA . LEU A 1 85 ? -23.684 7.141 -20.713 1.00 55.13 83 LEU A CA 1
ATOM 660 C C . LEU A 1 85 ? -24.748 8.180 -20.445 1.00 55.05 83 LEU A C 1
ATOM 661 O O . LEU A 1 85 ? -25.764 7.876 -19.842 1.00 55.12 83 LEU A O 1
ATOM 666 N N . GLU A 1 86 ? -24.515 9.403 -20.904 1.00 55.71 84 GLU A N 1
ATOM 667 C CA . GLU A 1 86 ? -25.489 10.472 -20.778 1.00 56.69 84 GLU A CA 1
ATOM 668 C C . GLU A 1 86 ? -26.115 10.728 -22.141 1.00 54.84 84 GLU A C 1
ATOM 669 O O . GLU A 1 86 ? -25.487 11.310 -23.018 1.00 54.94 84 GLU A O 1
ATOM 675 N N . LEU A 1 87 ? -27.339 10.231 -22.313 1.00 53.71 85 LEU A N 1
ATOM 676 C CA . LEU A 1 87 ? -28.076 10.337 -23.568 1.00 53.53 85 LEU A CA 1
ATOM 677 C C . LEU A 1 87 ? -28.952 11.576 -23.565 1.00 53.31 85 LEU A C 1
ATOM 678 O O . LEU A 1 87 ? -29.902 11.667 -22.792 1.00 54.49 85 LEU A O 1
ATOM 683 N N . VAL A 1 88 ? -28.621 12.526 -24.432 1.00 52.92 86 VAL A N 1
ATOM 684 C CA . VAL A 1 88 ? -29.296 13.830 -24.477 1.00 53.72 86 VAL A CA 1
ATOM 685 C C . VAL A 1 88 ? -30.220 13.956 -25.694 1.00 53.02 86 VAL A C 1
ATOM 686 O O . VAL A 1 88 ? -29.816 13.662 -26.819 1.00 49.97 86 VAL A O 1
ATOM 690 N N . ALA A 1 89 ? -31.459 14.382 -25.431 1.00 54.59 87 ALA A N 1
ATOM 691 C CA . ALA A 1 89 ? -32.416 14.764 -26.463 1.00 55.30 87 ALA A CA 1
ATOM 692 C C . ALA A 1 89 ? -32.205 16.234 -26.793 1.00 55.89 87 ALA A C 1
ATOM 693 O O . ALA A 1 89 ? -32.376 17.087 -25.919 1.00 56.23 87 ALA A O 1
ATOM 695 N N . THR A 1 90 ? -31.814 16.527 -28.033 1.00 56.24 88 THR A N 1
ATOM 696 C CA . THR A 1 90 ? -31.746 17.914 -28.511 1.00 57.45 88 THR A CA 1
ATOM 697 C C . THR A 1 90 ? -32.918 18.234 -29.445 1.00 59.15 88 THR A C 1
ATOM 698 O O . THR A 1 90 ? -33.646 17.347 -29.897 1.00 58.44 88 THR A O 1
ATOM 702 N N . GLY A 1 91 ? -33.083 19.520 -29.723 1.00 61.39 89 GLY A N 1
ATOM 703 C CA . GLY A 1 91 ? -34.210 20.023 -30.506 1.00 63.54 89 GLY A CA 1
ATOM 704 C C . GLY A 1 91 ? -35.515 20.063 -29.732 1.00 65.87 89 GLY A C 1
ATOM 705 O O . GLY A 1 91 ? -36.585 20.101 -30.335 1.00 66.77 89 GLY A O 1
ATOM 706 N N . VAL A 1 92 ? -35.420 20.070 -28.402 1.00 67.74 90 VAL A N 1
ATOM 707 C CA . VAL A 1 92 ? -36.584 20.064 -27.501 1.00 70.46 90 VAL A CA 1
ATOM 708 C C . VAL A 1 92 ? -37.104 21.485 -27.264 1.00 72.77 90 VAL A C 1
ATOM 709 O O . VAL A 1 92 ? -38.261 21.674 -26.877 1.00 74.51 90 VAL A O 1
ATOM 713 N N . PHE A 1 93 ? -36.235 22.470 -27.483 1.00 72.81 91 PHE A N 1
ATOM 714 C CA . PHE A 1 93 ? -36.580 23.884 -27.417 1.00 74.56 91 PHE A CA 1
ATOM 715 C C . PHE A 1 93 ? -36.034 24.558 -28.655 1.00 73.85 91 PHE A C 1
ATOM 716 O O . PHE A 1 93 ? -35.129 24.029 -29.308 1.00 71.58 91 PHE A O 1
ATOM 724 N N . ALA A 1 94 ? -36.594 25.719 -28.982 1.00 76.06 92 ALA A N 1
ATOM 725 C CA . ALA A 1 94 ? -36.118 26.511 -30.118 1.00 75.45 92 ALA A CA 1
ATOM 726 C C . ALA A 1 94 ? -34.669 26.931 -29.884 1.00 73.71 92 ALA A C 1
ATOM 727 O O . ALA A 1 94 ? -34.269 27.213 -28.741 1.00 74.86 92 ALA A O 1
ATOM 729 N N . LYS A 1 95 ? -33.887 26.943 -30.960 1.00 71.04 93 LYS A N 1
ATOM 730 C CA . LYS A 1 95 ? -32.437 27.127 -30.855 1.00 69.33 93 LYS A CA 1
ATOM 731 C C . LYS A 1 95 ? -32.038 28.518 -30.354 1.00 70.52 93 LYS A C 1
ATOM 732 O O . LYS A 1 95 ? -32.749 29.490 -30.608 1.00 72.00 93 LYS A O 1
ATOM 738 N N . PRO A 1 96 ? -30.900 28.613 -29.642 1.00 70.36 94 PRO A N 1
ATOM 739 C CA . PRO A 1 96 ? -30.367 29.904 -29.213 1.00 71.49 94 PRO A CA 1
ATOM 740 C C . PRO A 1 96 ? -29.636 30.631 -30.328 1.00 71.84 94 PRO A C 1
ATOM 741 O O . PRO A 1 96 ? -29.439 30.079 -31.414 1.00 69.96 94 PRO A O 1
ATOM 745 N N . SER A 1 97 ? -29.233 31.864 -30.034 1.00 74.18 95 SER A N 1
ATOM 746 C CA . SER A 1 97 ? -28.478 32.700 -30.965 1.00 74.21 95 SER A CA 1
ATOM 747 C C . SER A 1 97 ? -27.101 32.998 -30.376 1.00 74.16 95 SER A C 1
ATOM 748 O O . SER A 1 97 ? -27.000 33.615 -29.314 1.00 76.22 95 SER A O 1
ATOM 751 N N . LEU A 1 98 ? -26.052 32.552 -31.070 1.00 72.70 96 LEU A N 1
ATOM 752 C CA . LEU A 1 98 ? -24.678 32.624 -30.572 1.00 72.45 96 LEU A CA 1
ATOM 753 C C . LEU A 1 98 ? -23.912 33.786 -31.203 1.00 74.07 96 LEU A C 1
ATOM 754 O O . LEU A 1 98 ? -23.673 33.788 -32.406 1.00 73.43 96 LEU A O 1
ATOM 759 N N . SER A 1 99 ? -23.547 34.772 -30.383 1.00 77.51 97 SER A N 1
ATOM 760 C CA . SER A 1 99 ? -22.674 35.877 -30.789 1.00 78.70 97 SER A CA 1
ATOM 761 C C . SER A 1 99 ? -21.410 35.836 -29.946 1.00 81.27 97 SER A C 1
ATOM 762 O O . SER A 1 99 ? -21.310 35.057 -28.993 1.00 81.45 97 SER A O 1
ATOM 765 N N . ALA A 1 100 ? -20.451 36.688 -30.292 1.00 83.99 98 ALA A N 1
ATOM 766 C CA . ALA A 1 100 ? -19.205 36.784 -29.547 1.00 86.61 98 ALA A CA 1
ATOM 767 C C . ALA A 1 100 ? -18.605 38.186 -29.635 1.00 91.86 98 ALA A C 1
ATOM 768 O O . ALA A 1 100 ? -18.399 38.719 -30.729 1.00 90.77 98 ALA A O 1
ATOM 770 N N . GLN A 1 101 ? -18.364 38.775 -28.462 1.00 99.40 99 GLN A N 1
ATOM 771 C CA . GLN A 1 101 ? -17.560 39.989 -28.309 1.00 104.49 99 GLN A CA 1
ATOM 772 C C . GLN A 1 101 ? -16.147 39.553 -27.926 1.00 106.52 99 GLN A C 1
ATOM 773 O O . GLN A 1 101 ? -15.971 38.911 -26.884 1.00 106.77 99 GLN A O 1
ATOM 779 N N . PRO A 1 102 ? -15.138 39.891 -28.755 1.00 108.73 100 PRO A N 1
ATOM 780 C CA . PRO A 1 102 ? -13.769 39.544 -28.394 1.00 111.32 100 PRO A CA 1
ATOM 781 C C . PRO A 1 102 ? -13.256 40.493 -27.307 1.00 116.41 100 PRO A C 1
ATOM 782 O O . PRO A 1 102 ? -13.546 41.691 -27.360 1.00 118.11 100 PRO A O 1
ATOM 786 N N . GLY A 1 103 ? -12.535 39.955 -26.323 1.00 119.91 101 GLY A N 1
ATOM 787 C CA . GLY A 1 103 ? -11.953 40.753 -25.232 1.00 125.53 101 GLY A CA 1
ATOM 788 C C . GLY A 1 103 ? -10.439 40.705 -25.315 1.00 128.75 101 GLY A C 1
ATOM 789 O O . GLY A 1 103 ? -9.863 39.618 -25.245 1.00 129.89 101 GLY A O 1
ATOM 790 N N . SER A 1 104 ? -9.788 41.866 -25.460 1.00 131.30 102 SER A N 1
ATOM 791 C CA . SER A 1 104 ? -8.330 41.921 -25.701 1.00 132.06 102 SER A CA 1
ATOM 792 C C . SER A 1 104 ? -7.508 41.475 -24.475 1.00 134.57 102 SER A C 1
ATOM 793 O O . SER A 1 104 ? -6.953 42.288 -23.736 1.00 137.06 102 SER A O 1
ATOM 796 N N . GLY A 1 105 ? -7.464 40.159 -24.281 1.00 133.12 103 GLY A N 1
ATOM 797 C CA . GLY A 1 105 ? -6.634 39.523 -23.266 1.00 133.53 103 GLY A CA 1
ATOM 798 C C . GLY A 1 105 ? -6.561 38.014 -23.452 1.00 131.76 103 GLY A C 1
ATOM 799 O O . GLY A 1 105 ? -6.734 37.264 -22.490 1.00 132.74 103 GLY A O 1
ATOM 800 N N . GLY A 1 106 ? -6.331 37.572 -24.695 1.00 130.34 104 GLY A N 1
ATOM 801 C CA . GLY A 1 106 ? -6.291 36.140 -25.053 1.00 127.60 104 GLY A CA 1
ATOM 802 C C . GLY A 1 106 ? -7.623 35.392 -25.124 1.00 124.41 104 GLY A C 1
ATOM 803 O O . GLY A 1 106 ? -7.691 34.306 -25.714 1.00 120.21 104 GLY A O 1
ATOM 804 N N . ASP A 1 107 ? -8.681 35.985 -24.558 1.00 123.48 105 ASP A N 1
ATOM 805 C CA . ASP A 1 107 ? -9.955 35.308 -24.312 1.00 119.14 105 ASP A CA 1
ATOM 806 C C . ASP A 1 107 ? -11.088 35.881 -25.175 1.00 114.54 105 ASP A C 1
ATOM 807 O O . ASP A 1 107 ? -10.922 36.907 -25.840 1.00 114.29 105 ASP A O 1
ATOM 812 N N . VAL A 1 108 ? -12.224 35.185 -25.168 1.00 108.66 106 VAL A N 1
ATOM 813 C CA . VAL A 1 108 ? -13.405 35.567 -25.943 1.00 103.81 106 VAL A CA 1
ATOM 814 C C . VAL A 1 108 ? -14.649 35.337 -25.086 1.00 100.79 106 VAL A C 1
ATOM 815 O O . VAL A 1 108 ? -14.798 34.270 -24.494 1.00 98.92 106 VAL A O 1
ATOM 819 N N . THR A 1 109 ? -15.528 36.337 -25.019 1.00 99.12 107 THR A N 1
ATOM 820 C CA . THR A 1 109 ? -16.819 36.206 -24.341 1.00 97.48 107 THR A CA 1
ATOM 821 C C . THR A 1 109 ? -17.903 35.896 -25.382 1.00 92.81 107 THR A C 1
ATOM 822 O O . THR A 1 109 ? -18.100 36.674 -26.315 1.00 91.55 107 THR A O 1
ATOM 826 N N . LEU A 1 110 ? -18.586 34.761 -25.222 1.00 88.39 108 LEU A N 1
ATOM 827 C CA . LEU A 1 110 ? -19.636 34.325 -26.141 1.00 85.65 108 LEU A CA 1
ATOM 828 C C . LEU A 1 110 ? -21.004 34.356 -25.467 1.00 87.04 108 LEU A C 1
ATOM 829 O O . LEU A 1 110 ? -21.180 33.780 -24.391 1.00 87.64 108 LEU A O 1
ATOM 834 N N . GLN A 1 111 ? -21.963 35.023 -26.112 1.00 87.93 109 GLN A N 1
ATOM 835 C CA . GLN A 1 111 ? -23.347 35.103 -25.636 1.00 89.42 109 GLN A CA 1
ATOM 836 C C . GLN A 1 111 ? -24.178 34.007 -26.290 1.00 87.39 109 GLN A C 1
ATOM 837 O O . GLN A 1 111 ? -24.298 33.987 -27.512 1.00 86.09 109 GLN A O 1
ATOM 843 N N . CYS A 1 112 ? -24.757 33.120 -25.479 1.00 87.55 110 CYS A N 1
ATOM 844 C CA . CYS A 1 112 ? -25.715 32.117 -25.950 1.00 86.21 110 CYS A CA 1
ATOM 845 C C . CYS A 1 112 ? -27.135 32.548 -25.547 1.00 89.76 110 CYS A C 1
ATOM 846 O O . CYS A 1 112 ? -27.698 32.060 -24.568 1.00 91.07 110 CYS A O 1
ATOM 849 N N . GLN A 1 113 ? -27.709 33.460 -26.331 1.00 93.42 111 GLN A N 1
ATOM 850 C CA . GLN A 1 113 ? -28.942 34.169 -25.956 1.00 98.91 111 GLN A CA 1
ATOM 851 C C . GLN A 1 113 ? -30.218 33.426 -26.373 1.00 101.29 111 GLN A C 1
ATOM 852 O O . GLN A 1 113 ? -30.278 32.864 -27.466 1.00 100.01 111 GLN A O 1
ATOM 858 N N . THR A 1 114 ? -31.222 33.438 -25.487 1.00 106.60 112 THR A N 1
ATOM 859 C CA . THR A 1 114 ? -32.556 32.864 -25.747 1.00 109.74 112 THR A CA 1
ATOM 860 C C . THR A 1 114 ? -33.666 33.712 -25.139 1.00 114.65 112 THR A C 1
ATOM 861 O O . THR A 1 114 ? -33.489 34.281 -24.059 1.00 116.63 112 THR A O 1
ATOM 865 N N . ARG A 1 115 ? -34.825 33.742 -25.796 1.00 117.88 113 ARG A N 1
ATOM 866 C CA . ARG A 1 115 ? -36.056 34.259 -25.184 1.00 122.93 113 ARG A CA 1
ATOM 867 C C . ARG A 1 115 ? -36.652 33.164 -24.291 1.00 123.95 113 ARG A C 1
ATOM 868 O O . ARG A 1 115 ? -37.746 32.651 -24.536 1.00 125.78 113 ARG A O 1
ATOM 876 N N . TYR A 1 116 ? -35.906 32.827 -23.247 1.00 123.23 114 TYR A N 1
ATOM 877 C CA . TYR A 1 116 ? -36.238 31.752 -22.324 1.00 124.02 114 TYR A CA 1
ATOM 878 C C . TYR A 1 116 ? -35.463 32.055 -21.047 1.00 121.04 114 TYR A C 1
ATOM 879 O O . TYR A 1 116 ? -34.523 32.851 -21.071 1.00 119.79 114 TYR A O 1
ATOM 888 N N . GLY A 1 117 ? -35.850 31.413 -19.946 1.00 118.50 115 GLY A N 1
ATOM 889 C CA . GLY A 1 117 ? -35.169 31.573 -18.658 1.00 116.77 115 GLY A CA 1
ATOM 890 C C . GLY A 1 117 ? -34.424 30.320 -18.248 1.00 112.47 115 GLY A C 1
ATOM 891 O O . GLY A 1 117 ? -34.669 29.767 -17.173 1.00 114.40 115 GLY A O 1
ATOM 892 N N . PHE A 1 118 ? -33.519 29.863 -19.110 1.00 107.11 116 PHE A N 1
ATOM 893 C CA . PHE A 1 118 ? -32.672 28.710 -18.800 1.00 102.76 116 PHE A CA 1
ATOM 894 C C . PHE A 1 118 ? -31.544 29.136 -17.874 1.00 101.13 116 PHE A C 1
ATOM 895 O O . PHE A 1 118 ? -31.055 30.268 -17.962 1.00 101.52 116 PHE A O 1
ATOM 903 N N . ASP A 1 119 ? -31.143 28.223 -16.993 1.00 97.90 117 ASP A N 1
ATOM 904 C CA . ASP A 1 119 ? -30.051 28.461 -16.047 1.00 97.12 117 ASP A CA 1
ATOM 905 C C .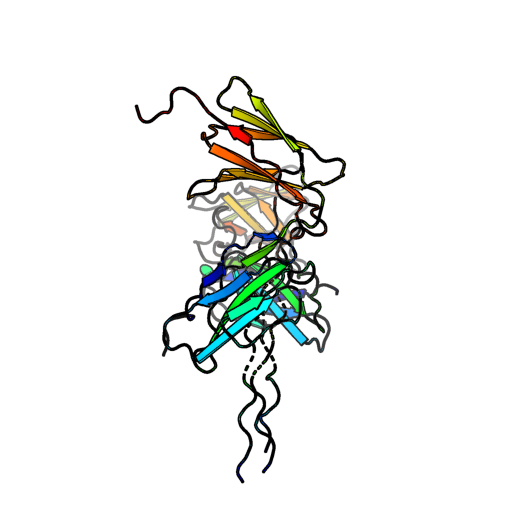 ASP A 1 119 ? -28.826 27.592 -16.353 1.00 93.54 117 ASP A C 1
ATOM 906 O O . ASP A 1 119 ? -27.910 27.516 -15.534 1.00 94.70 117 ASP A O 1
ATOM 911 N N . GLN A 1 120 ? -28.821 26.933 -17.516 1.00 89.33 118 GLN A N 1
ATOM 912 C CA . GLN A 1 120 ? -27.696 26.096 -17.946 1.00 86.43 118 GLN A CA 1
ATOM 913 C C . GLN A 1 120 ? -27.419 26.274 -19.440 1.00 83.93 118 GLN A C 1
ATOM 914 O O . GLN A 1 120 ? -28.337 26.281 -20.265 1.00 82.58 118 GLN A O 1
ATOM 920 N N . PHE A 1 121 ? -26.138 26.428 -19.767 1.00 82.41 119 PHE A N 1
ATOM 921 C CA . PHE A 1 121 ? -25.686 26.660 -21.131 1.00 79.59 119 PHE A CA 1
ATOM 922 C C . PHE A 1 121 ? -24.454 25.817 -21.413 1.00 75.81 119 PHE A C 1
ATOM 923 O O . PHE A 1 121 ? -23.611 25.628 -20.535 1.00 75.44 119 PHE A O 1
ATOM 931 N N . ALA A 1 122 ? -24.366 25.310 -22.641 1.00 72.25 120 ALA A N 1
ATOM 932 C CA . ALA A 1 122 ? -23.249 24.472 -23.070 1.00 69.22 120 ALA A CA 1
ATOM 933 C C . ALA A 1 122 ? -22.789 24.903 -24.451 1.00 66.61 120 ALA A C 1
ATOM 934 O O . ALA A 1 122 ? -23.595 25.000 -25.366 1.00 64.97 120 ALA A O 1
ATOM 936 N N . LEU A 1 123 ? -21.483 25.132 -24.575 1.00 65.38 121 LEU A N 1
ATOM 937 C CA . LEU A 1 123 ? -20.848 25.664 -25.764 1.00 64.25 121 LEU A CA 1
ATOM 938 C C . LEU A 1 123 ? -19.754 24.705 -26.203 1.00 63.44 121 LEU A C 1
ATOM 939 O O . LEU A 1 123 ? -18.939 24.303 -25.379 1.00 65.13 121 LEU A O 1
ATOM 944 N N . TYR A 1 124 ? -19.704 24.358 -27.489 1.00 62.21 122 TYR A N 1
ATOM 945 C CA . TYR A 1 124 ? -18.657 23.458 -27.985 1.00 61.99 122 TYR A CA 1
ATOM 946 C C . TYR A 1 124 ? -18.069 23.915 -29.310 1.00 63.46 122 TYR A C 1
ATOM 947 O O . TYR A 1 124 ? -18.703 24.663 -30.059 1.00 63.14 122 TYR A O 1
ATOM 956 N N . LYS A 1 125 ? -16.849 23.438 -29.566 1.00 64.96 123 LYS A N 1
ATOM 957 C CA . LYS A 1 125 ? -16.099 23.694 -30.786 1.00 65.62 123 LYS A CA 1
ATOM 958 C C . LYS A 1 125 ? -15.830 22.353 -31.465 1.00 66.54 123 LYS A C 1
ATOM 959 O O . LYS A 1 125 ? -15.384 21.413 -30.816 1.00 67.22 123 LYS A O 1
ATOM 965 N N . GLU A 1 126 ? -16.101 22.264 -32.764 1.00 68.87 124 GLU A N 1
ATOM 966 C CA . GLU A 1 126 ? -15.800 21.055 -33.539 1.00 72.17 124 GLU A CA 1
ATOM 967 C C . GLU A 1 126 ? -14.307 20.797 -33.577 1.00 75.94 124 GLU A C 1
ATOM 968 O O .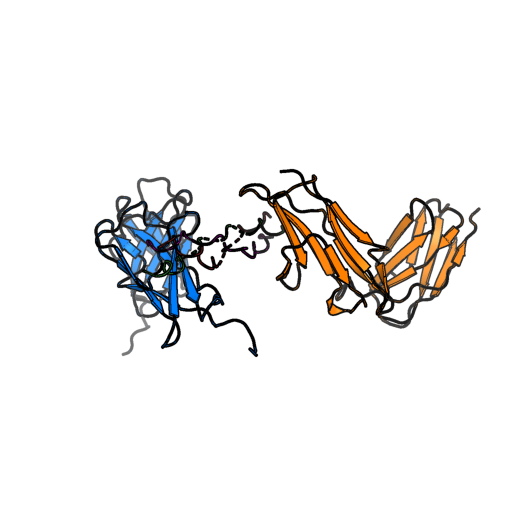 GLU A 1 126 ? -13.508 21.715 -33.394 1.00 75.10 124 GLU A O 1
ATOM 974 N N . GLY A 1 127 ? -13.938 19.547 -33.837 1.00 81.51 125 GLY A N 1
ATOM 975 C CA . GLY A 1 127 ? -12.568 19.221 -34.232 1.00 89.02 125 GLY A CA 1
ATOM 976 C C . GLY A 1 127 ? -11.887 18.193 -33.361 1.00 94.66 125 GLY A C 1
ATOM 977 O O . GLY A 1 127 ? -11.013 18.532 -32.558 1.00 98.53 125 GLY A O 1
ATOM 978 N N . ASP A 1 128 ? -12.284 16.934 -33.544 1.00 98.18 126 ASP A N 1
ATOM 979 C CA . ASP A 1 128 ? -11.603 15.776 -32.951 1.00 100.72 126 ASP A CA 1
ATOM 980 C C . ASP A 1 128 ? -11.758 15.797 -31.405 1.00 101.86 126 ASP A C 1
ATOM 981 O O . ASP A 1 128 ? -12.840 15.402 -30.945 1.00 105.70 126 ASP A O 1
ATOM 986 N N . PRO A 1 129 ? -10.742 16.252 -30.598 1.00 101.37 127 PRO A N 1
ATOM 987 C CA . PRO A 1 129 ? -11.250 16.589 -29.255 1.00 98.88 127 PRO A CA 1
ATOM 988 C C . PRO A 1 129 ? -12.115 17.846 -29.349 1.00 95.93 127 PRO A C 1
ATOM 989 O O . PRO A 1 129 ? -11.610 18.942 -29.602 1.00 97.65 127 PRO A O 1
ATOM 993 N N . GLU A 1 130 ? -13.420 17.660 -29.212 1.00 91.32 128 GLU A N 1
ATOM 994 C CA . GLU A 1 130 ? -14.330 18.782 -29.093 1.00 88.26 128 GLU A CA 1
ATOM 995 C C . GLU A 1 130 ? -14.010 19.448 -27.749 1.00 86.06 128 GLU A C 1
ATOM 996 O O . GLU A 1 130 ? -13.749 18.759 -26.764 1.00 87.40 128 GLU A O 1
ATOM 1002 N N . ARG A 1 131 ? -13.992 20.777 -27.727 1.00 83.57 129 ARG A N 1
ATOM 1003 C CA . ARG A 1 131 ? -13.639 21.537 -26.529 1.00 83.08 129 ARG A CA 1
ATOM 1004 C C . ARG A 1 131 ? -14.942 22.041 -25.919 1.00 78.55 129 ARG A C 1
ATOM 1005 O O . ARG A 1 131 ? -15.502 23.029 -26.384 1.00 79.12 129 ARG A O 1
ATOM 1013 N N . TRP A 1 132 ? -15.440 21.361 -24.891 1.00 74.48 130 TRP A N 1
ATOM 1014 C CA . TRP A 1 132 ? -16.709 21.754 -24.275 1.00 71.20 130 TRP A CA 1
ATOM 1015 C C . TRP A 1 132 ? -16.508 22.773 -23.163 1.00 73.07 130 TRP A C 1
ATOM 1016 O O . TRP A 1 132 ? -15.444 22.819 -22.547 1.00 74.72 130 TRP A O 1
ATOM 1027 N N . TYR A 1 133 ? -17.526 23.614 -22.963 1.00 73.92 131 TYR A N 1
ATOM 1028 C CA . TYR A 1 133 ? -17.548 24.665 -21.932 1.00 76.52 131 TYR A CA 1
ATOM 1029 C C . TYR A 1 133 ? -18.956 24.772 -21.356 1.00 79.33 131 TYR A C 1
ATOM 1030 O O . TYR A 1 133 ? -19.931 24.551 -22.073 1.00 78.75 131 TYR A O 1
ATOM 1039 N N . ARG A 1 134 ? -19.052 25.122 -20.071 1.00 84.02 132 ARG A N 1
ATOM 1040 C CA . ARG A 1 134 ? -20.314 25.082 -19.312 1.00 85.97 132 ARG A CA 1
ATOM 1041 C C . ARG A 1 134 ? -20.525 26.361 -18.505 1.00 89.76 132 ARG A C 1
ATOM 1042 O O . ARG A 1 134 ? -19.555 27.052 -18.191 1.00 92.24 132 ARG A O 1
ATOM 1050 N N . ALA A 1 135 ? -21.780 26.666 -18.160 1.00 92.01 133 ALA A N 1
ATOM 1051 C CA . ALA A 1 135 ? -22.096 27.859 -17.353 1.00 96.26 133 ALA A CA 1
ATOM 1052 C C . ALA A 1 135 ? -23.517 27.886 -16.783 1.00 98.86 133 ALA A C 1
ATOM 1053 O O . ALA A 1 135 ? -24.438 27.307 -17.361 1.00 96.70 133 ALA A O 1
ATOM 1055 N N . SER A 1 136 ? -23.664 28.582 -15.652 1.00 104.02 134 SER A N 1
ATOM 1056 C CA . SER A 1 136 ? -24.969 28.923 -15.067 1.00 106.24 134 SER A CA 1
ATOM 1057 C C . SER A 1 136 ? -25.587 30.184 -15.686 1.00 109.35 134 SER A C 1
ATOM 1058 O O . SER A 1 136 ? -26.804 30.362 -15.616 1.00 109.36 134 SER A O 1
ATOM 1061 N N . PHE A 1 137 ? -24.743 31.056 -16.256 1.00 112.31 135 PHE A N 1
ATOM 1062 C CA . PHE A 1 137 ? -25.190 32.261 -16.999 1.00 114.54 135 PHE A CA 1
ATOM 1063 C C . PHE A 1 137 ? -24.921 32.134 -18.517 1.00 109.70 135 PHE A C 1
ATOM 1064 O O . PHE A 1 137 ? -24.125 31.286 -18.930 1.00 106.48 135 PHE A O 1
ATOM 1072 N N . PRO A 1 138 ? -25.608 32.953 -19.353 1.00 107.80 136 PRO A N 1
ATOM 1073 C CA . PRO A 1 138 ? -25.410 32.872 -20.811 1.00 104.49 136 PRO A CA 1
ATOM 1074 C C . PRO A 1 138 ? -24.040 33.325 -21.319 1.00 102.91 136 PRO A C 1
ATOM 1075 O O . PRO A 1 138 ? -23.520 32.740 -22.269 1.00 100.57 136 PRO A O 1
ATOM 1079 N N . ILE A 1 139 ? -23.479 34.368 -20.711 1.00 103.45 137 ILE A N 1
ATOM 1080 C CA . ILE A 1 139 ? -22.173 34.895 -21.115 1.00 101.91 137 ILE A CA 1
ATOM 1081 C C . ILE A 1 139 ? -21.072 33.976 -20.567 1.00 100.37 137 ILE A C 1
ATOM 1082 O O . ILE A 1 139 ? -20.810 33.954 -19.365 1.00 102.21 137 ILE A O 1
ATOM 1087 N N . ILE A 1 140 ? -20.465 33.203 -21.466 1.00 97.86 138 ILE A N 1
ATOM 1088 C CA . ILE A 1 140 ? -19.363 32.293 -21.153 1.00 96.99 138 ILE A CA 1
ATOM 1089 C C . ILE A 1 140 ? -18.066 32.917 -21.663 1.00 97.04 138 ILE A C 1
ATOM 1090 O O . ILE A 1 140 ? -18.021 33.384 -22.797 1.00 96.43 138 ILE A O 1
ATOM 1095 N N . THR A 1 141 ? -17.017 32.899 -20.841 1.00 98.14 139 THR A N 1
ATOM 1096 C CA . THR A 1 141 ? -15.700 33.413 -21.228 1.00 98.23 139 THR A CA 1
ATOM 1097 C C . THR A 1 141 ? -14.737 32.244 -21.425 1.00 95.98 139 THR A C 1
ATOM 1098 O O . THR A 1 141 ? -14.516 31.471 -20.505 1.00 96.72 139 THR A O 1
ATOM 1102 N N . VAL A 1 142 ? -14.187 32.117 -22.630 1.00 95.26 140 VAL A N 1
ATOM 1103 C CA . VAL A 1 142 ? -13.228 31.062 -22.974 1.00 95.43 140 VAL A CA 1
ATOM 1104 C C . VAL A 1 142 ? -11.837 31.675 -23.073 1.00 98.34 140 VAL A C 1
ATOM 1105 O O . VAL A 1 142 ? -11.650 32.612 -23.845 1.00 100.05 140 VAL A O 1
ATOM 1109 N N . THR A 1 143 ? -10.869 31.137 -22.324 1.00 99.74 141 THR A N 1
ATOM 1110 C CA . THR A 1 143 ? -9.472 31.603 -22.375 1.00 101.46 141 THR A CA 1
ATOM 1111 C C . THR A 1 143 ? -8.660 30.761 -23.365 1.00 99.30 141 THR A C 1
ATOM 1112 O O . THR A 1 143 ? -8.884 29.553 -23.479 1.00 96.77 141 THR A O 1
ATOM 1116 N N . ALA A 1 144 ? -7.712 31.403 -24.058 1.00 100.05 142 ALA A N 1
ATOM 1117 C CA . ALA A 1 144 ? -6.825 30.737 -25.041 1.00 98.07 142 ALA A CA 1
ATOM 1118 C C . ALA A 1 144 ? -7.625 29.954 -26.096 1.00 92.83 142 ALA A C 1
ATOM 1119 O O . ALA A 1 144 ? -7.306 28.806 -26.433 1.00 90.73 142 ALA A O 1
ATOM 1121 N N . ALA A 1 145 ? -8.665 30.604 -26.608 1.00 89.62 143 ALA A N 1
ATOM 1122 C CA . ALA A 1 145 ? -9.671 29.947 -27.436 1.00 86.22 143 ALA A CA 1
ATOM 1123 C C . ALA A 1 145 ? -9.090 29.530 -28.781 1.00 83.47 143 ALA A C 1
ATOM 1124 O O . ALA A 1 145 ? -8.483 30.342 -29.470 1.00 83.94 143 ALA A O 1
ATOM 1126 N N . HIS A 1 146 ? -9.276 28.263 -29.137 1.00 80.61 144 HIS A N 1
ATOM 1127 C CA . HIS A 1 146 ? -8.813 27.736 -30.418 1.00 80.09 144 HIS A CA 1
ATOM 1128 C C . HIS A 1 146 ? -9.723 28.211 -31.565 1.00 76.55 144 HIS A C 1
ATOM 1129 O O . HIS A 1 146 ? -10.943 28.322 -31.396 1.00 73.93 144 HIS A O 1
ATOM 1136 N N . SER A 1 147 ? -9.130 28.486 -32.726 1.00 73.82 145 SER A N 1
ATOM 1137 C CA . SER A 1 147 ? -9.916 28.771 -33.927 1.00 71.35 145 SER A CA 1
ATOM 1138 C C . SER A 1 147 ? -10.786 27.559 -34.242 1.00 68.38 145 SER A C 1
ATOM 1139 O O . SER A 1 147 ? -10.366 26.418 -34.014 1.00 68.09 145 SER A O 1
ATOM 1142 N N . GLY A 1 148 ? -11.999 27.809 -34.735 1.00 65.22 146 GLY A N 1
ATOM 1143 C CA . GLY A 1 148 ? -12.914 26.733 -35.122 1.00 62.83 146 GLY A CA 1
ATOM 1144 C C . GLY A 1 148 ? -14.381 27.115 -35.126 1.00 61.00 146 GLY A C 1
ATOM 1145 O O . GLY A 1 148 ? -14.734 28.284 -34.964 1.00 61.60 146 GLY A O 1
ATOM 1146 N N . THR A 1 149 ? -15.230 26.104 -35.294 1.00 58.86 147 THR A N 1
ATOM 1147 C CA . THR A 1 149 ? -16.674 26.281 -35.466 1.00 57.79 147 THR A CA 1
ATOM 1148 C C . THR A 1 149 ? -17.391 26.040 -34.133 1.00 57.20 147 THR A C 1
ATOM 1149 O O . THR A 1 149 ? -17.460 24.905 -33.665 1.00 55.97 147 THR A O 1
ATOM 1153 N N . TYR A 1 150 ? -17.927 27.111 -33.546 1.00 57.62 148 TYR A N 1
ATOM 1154 C CA . TYR A 1 150 ? -18.576 27.063 -32.237 1.00 58.35 148 TYR A CA 1
ATOM 1155 C C . TYR A 1 150 ? -20.091 27.023 -32.366 1.00 58.69 148 TYR A C 1
ATOM 1156 O O . TYR A 1 150 ? -20.653 27.781 -33.140 1.00 58.84 148 TYR A O 1
ATOM 1165 N N . ARG A 1 151 ? -20.738 26.143 -31.600 1.00 59.31 149 ARG A N 1
ATOM 1166 C CA . ARG A 1 151 ? -22.195 26.154 -31.429 1.00 60.08 149 ARG A CA 1
ATOM 1167 C C . ARG A 1 151 ? -22.541 26.119 -29.943 1.00 61.87 149 ARG A C 1
ATOM 1168 O O . ARG A 1 151 ? -21.704 25.743 -29.113 1.00 62.46 149 ARG A O 1
ATOM 1176 N N . CYS A 1 152 ? -23.768 26.510 -29.606 1.00 62.69 150 CYS A N 1
ATOM 1177 C CA . CYS A 1 152 ? -24.213 26.466 -28.225 1.00 64.31 150 CYS A CA 1
ATOM 1178 C C . CYS A 1 152 ? -25.599 25.848 -28.051 1.00 63.06 150 CYS A C 1
ATOM 1179 O O . CYS A 1 152 ? -26.395 25.769 -28.991 1.00 61.32 150 CYS A O 1
ATOM 1182 N N . TYR A 1 153 ? -25.837 25.390 -26.822 1.00 61.94 151 TYR A N 1
ATOM 1183 C CA . TYR A 1 153 ? -27.070 24.742 -26.404 1.00 61.12 151 TYR A CA 1
ATOM 1184 C C . TYR A 1 153 ? -27.509 25.366 -25.093 1.00 63.29 151 TYR A C 1
ATOM 1185 O O . TYR A 1 153 ? -26.673 25.673 -24.244 1.00 63.11 151 TYR A O 1
ATOM 1194 N N . SER A 1 154 ? -28.816 25.544 -24.925 1.00 65.76 152 SER A N 1
ATOM 1195 C CA . SER A 1 154 ? -29.389 25.954 -23.641 1.00 68.52 152 SER A CA 1
ATOM 1196 C C . SER A 1 154 ? -30.269 24.831 -23.122 1.00 70.01 152 SER A C 1
ATOM 1197 O O . SER A 1 154 ? -30.869 24.088 -23.912 1.00 68.60 152 SER A O 1
ATOM 1200 N N . PHE A 1 155 ? -30.329 24.706 -21.795 1.00 73.10 153 PHE A N 1
ATOM 1201 C CA . PHE A 1 155 ? -31.217 23.750 -21.133 1.00 74.65 153 PHE A CA 1
ATOM 1202 C C . PHE A 1 155 ? -31.463 24.155 -19.681 1.00 78.93 153 PHE A C 1
ATOM 1203 O O . PHE A 1 155 ? -30.757 25.010 -19.142 1.00 80.80 153 PHE A O 1
ATOM 1211 N N . SER A 1 156 ? -32.494 23.562 -19.078 1.00 81.10 154 SER A N 1
ATOM 1212 C CA . SER A 1 156 ? -32.853 23.800 -17.680 1.00 83.42 154 SER A CA 1
ATOM 1213 C C . SER A 1 156 ? -32.298 22.659 -16.827 1.00 82.66 154 SER A C 1
ATOM 1214 O O . SER A 1 156 ? -32.373 21.496 -17.223 1.00 80.63 154 SER A O 1
ATOM 1217 N N . SER A 1 157 ? -31.749 22.992 -15.660 1.00 84.41 155 SER A N 1
ATOM 1218 C CA . SER A 1 157 ? -31.264 21.972 -14.713 1.00 85.05 155 SER A CA 1
ATOM 1219 C C . SER A 1 157 ? -32.368 21.040 -14.187 1.00 86.44 155 SER A C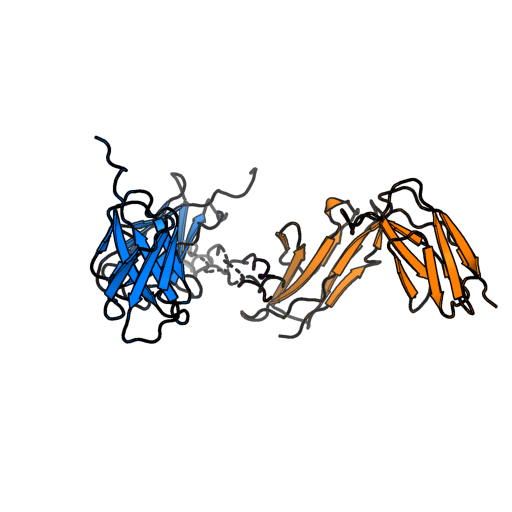 1
ATOM 1220 O O . SER A 1 157 ? -32.055 19.970 -13.687 1.00 84.84 155 SER A O 1
ATOM 1223 N N . ARG A 1 158 ? -33.636 21.454 -14.316 1.00 90.85 156 ARG A N 1
ATOM 1224 C CA . ARG A 1 158 ? -34.830 20.625 -14.017 1.00 92.99 156 ARG A CA 1
ATOM 1225 C C . ARG A 1 158 ? -34.857 19.307 -14.812 1.00 90.20 156 ARG A C 1
ATOM 1226 O O . ARG A 1 158 ? -35.072 18.237 -14.238 1.00 90.12 156 ARG A O 1
ATOM 1234 N N . ASP A 1 159 ? -34.695 19.426 -16.134 1.00 87.56 157 ASP A N 1
ATOM 1235 C CA . ASP A 1 159 ? -34.532 18.298 -17.067 1.00 84.12 157 ASP A CA 1
ATOM 1236 C C . ASP A 1 159 ? -33.208 18.514 -17.797 1.00 79.23 157 ASP A C 1
ATOM 1237 O O . ASP A 1 159 ? -33.187 19.101 -18.881 1.00 79.05 157 ASP A O 1
ATOM 1242 N N . PRO A 1 160 ? -32.094 18.060 -17.196 1.00 75.40 158 PRO A N 1
ATOM 1243 C CA . PRO A 1 160 ? -30.765 18.364 -17.724 1.00 72.10 158 PRO A CA 1
ATOM 1244 C C . PRO A 1 160 ? -30.307 17.496 -18.909 1.00 68.38 158 PRO A C 1
ATOM 1245 O O . PRO A 1 160 ? -29.171 17.651 -19.366 1.00 66.82 158 PRO A O 1
ATOM 1249 N N . TYR A 1 161 ? -31.167 16.592 -19.385 1.00 66.60 159 TYR A N 1
ATOM 1250 C CA . TYR A 1 161 ? -30.946 15.839 -20.630 1.00 63.99 159 TYR A CA 1
ATOM 1251 C C . TYR A 1 161 ? -31.892 16.240 -21.781 1.00 62.64 159 TYR A C 1
ATOM 1252 O O . TYR A 1 161 ? -31.927 15.554 -22.816 1.00 60.70 159 TYR A O 1
ATOM 1261 N N . LEU A 1 162 ? -32.646 17.333 -21.599 1.00 63.20 160 LEU A N 1
ATOM 1262 C CA . LEU A 1 162 ? -33.552 17.874 -22.625 1.00 63.60 160 LEU A CA 1
ATOM 1263 C C . LEU A 1 162 ? -33.030 19.242 -23.042 1.00 63.82 160 LEU A C 1
ATOM 1264 O O . LEU A 1 162 ? -33.248 20.244 -22.358 1.00 65.99 160 LEU A O 1
ATOM 1269 N N . TRP A 1 163 ? -32.330 19.260 -24.170 1.00 62.32 161 TRP A N 1
ATOM 1270 C CA . TRP A 1 163 ? -31.572 20.417 -24.622 1.00 62.54 161 TRP A CA 1
ATOM 1271 C C . TRP A 1 163 ? -32.279 21.123 -25.765 1.00 62.95 161 TRP A C 1
ATOM 1272 O O . TRP A 1 163 ? -33.104 20.527 -26.463 1.00 63.71 161 TRP A O 1
ATOM 1283 N N . SER A 1 164 ? -31.935 22.394 -25.961 1.00 62.50 162 SER A N 1
ATOM 1284 C CA . SER A 1 164 ? -32.373 23.138 -27.139 1.00 62.19 162 SER A CA 1
ATOM 1285 C C . SER A 1 164 ? -31.808 22.500 -28.404 1.00 60.37 162 SER A C 1
ATOM 1286 O O . SER A 1 164 ? -30.939 21.632 -28.345 1.00 60.30 162 SER A O 1
ATOM 1289 N N . ALA A 1 165 ? -32.312 22.913 -29.555 1.00 59.47 163 ALA A N 1
ATOM 1290 C CA . ALA A 1 165 ? -31.613 22.643 -30.814 1.00 57.62 163 ALA A CA 1
ATOM 1291 C C . ALA A 1 165 ? -30.298 23.413 -30.736 1.00 56.19 163 ALA A C 1
ATOM 1292 O O . ALA A 1 165 ? -30.195 24.370 -29.966 1.00 57.48 163 ALA A O 1
ATOM 1294 N N . PRO A 1 166 ? -29.285 22.998 -31.509 1.00 53.84 164 PRO A N 1
ATOM 1295 C CA . PRO A 1 166 ? -28.037 23.737 -31.472 1.00 53.41 164 PRO A CA 1
ATOM 1296 C C . PRO A 1 166 ? -28.177 25.069 -32.173 1.00 54.75 164 PRO A C 1
ATOM 1297 O O . PRO A 1 166 ? -28.936 25.182 -33.143 1.00 55.73 164 PRO A O 1
ATOM 1301 N N . SER A 1 167 ? -27.421 26.056 -31.708 1.00 55.23 165 SER A N 1
ATOM 1302 C CA . SER A 1 167 ? -27.383 27.351 -32.357 1.00 55.99 165 SER A CA 1
ATOM 1303 C C . SER A 1 167 ? -26.785 27.220 -33.756 1.00 55.54 165 SER A C 1
ATOM 1304 O O . SER A 1 167 ? -26.172 26.196 -34.098 1.00 53.65 165 SER A O 1
ATOM 1307 N N . ASP A 1 168 ? -26.979 28.260 -34.561 1.00 56.29 166 ASP A N 1
ATOM 1308 C CA . ASP A 1 168 ? -26.276 28.357 -35.829 1.00 56.36 166 ASP A CA 1
ATOM 1309 C C . ASP A 1 168 ? -24.811 28.543 -35.513 1.00 55.61 166 ASP A C 1
ATOM 1310 O O . ASP A 1 168 ? -24.483 29.199 -34.528 1.00 56.42 166 ASP A O 1
ATOM 1315 N N . PRO A 1 169 ? -23.926 27.958 -36.335 1.00 54.87 167 PRO A N 1
ATOM 1316 C CA . PRO A 1 169 ? -22.503 28.006 -36.025 1.00 54.61 167 PRO A CA 1
ATOM 1317 C C . PRO A 1 169 ? -21.909 29.405 -36.113 1.00 55.86 167 PRO A C 1
ATOM 1318 O O . PRO A 1 169 ? -22.396 30.255 -36.861 1.00 55.78 167 PRO A O 1
ATOM 1322 N N . LEU A 1 170 ? -20.866 29.624 -35.324 1.00 57.50 168 LEU A N 1
ATOM 1323 C CA . LEU A 1 170 ? -20.125 30.864 -35.314 1.00 59.77 168 LEU A CA 1
ATOM 1324 C C . LEU A 1 170 ? -18.684 30.483 -35.565 1.00 60.18 168 LEU A C 1
ATOM 1325 O O . LEU A 1 170 ? -18.131 29.681 -34.823 1.00 59.61 168 LEU A O 1
ATOM 1330 N N . GLU A 1 171 ? -18.080 31.042 -36.612 1.00 61.95 169 GLU A N 1
ATOM 1331 C CA . GLU A 1 171 ? -16.703 30.704 -36.974 1.00 63.19 169 GLU A CA 1
ATOM 1332 C C . GLU A 1 171 ? -15.739 31.671 -36.309 1.00 65.28 169 GLU A C 1
ATOM 1333 O O . GLU A 1 171 ? -15.721 32.853 -36.639 1.00 66.52 169 GLU A O 1
ATOM 1339 N N . LEU A 1 172 ? -14.958 31.161 -35.359 1.00 66.63 170 LEU A N 1
ATOM 1340 C CA . LEU A 1 172 ? -13.930 31.938 -34.681 1.00 68.89 170 LEU A CA 1
ATOM 1341 C C . LEU A 1 172 ? -12.611 31.748 -35.413 1.00 70.14 170 LEU A C 1
ATOM 1342 O O . LEU A 1 172 ? -12.232 30.624 -35.738 1.00 69.56 170 LEU A O 1
ATOM 1347 N N . VAL A 1 173 ? -11.925 32.851 -35.679 1.00 73.09 171 VAL A N 1
ATOM 1348 C CA . VAL A 1 173 ? -10.592 32.820 -36.268 1.00 75.91 171 VAL A CA 1
ATOM 1349 C C . VAL A 1 173 ? -9.669 33.689 -35.430 1.00 79.32 171 VAL A C 1
ATOM 1350 O O . VAL A 1 173 ? -9.772 34.918 -35.461 1.00 79.86 171 VAL A O 1
ATOM 1354 N N . VAL A 1 174 ? -8.782 33.033 -34.679 1.00 82.62 172 VAL A N 1
ATOM 1355 C CA . VAL A 1 174 ? -7.704 33.703 -33.957 1.00 86.28 172 VAL A CA 1
ATOM 1356 C C . VAL A 1 174 ? -6.535 33.817 -34.928 1.00 89.56 172 VAL A C 1
ATOM 1357 O O . VAL A 1 174 ? -6.020 32.804 -35.409 1.00 89.87 172 VAL A O 1
ATOM 1361 N N . THR A 1 175 ? -6.129 35.050 -35.217 1.00 93.93 173 THR A N 1
ATOM 1362 C CA . THR A 1 175 ? -5.118 35.319 -36.244 1.00 97.16 173 THR A CA 1
ATOM 1363 C C . THR A 1 175 ? -3.686 35.097 -35.735 1.00 100.29 173 THR A C 1
ATOM 1364 O O . THR A 1 175 ? -3.423 35.198 -34.535 1.00 101.90 173 THR A O 1
ATOM 1368 N N . GLY A 1 176 ? -2.780 34.794 -36.670 1.00 102.45 174 GLY A N 1
ATOM 1369 C CA . GLY A 1 176 ? -1.376 34.495 -36.371 1.00 105.09 174 GLY A CA 1
ATOM 1370 C C . GLY A 1 176 ? -1.094 33.075 -35.893 1.00 106.37 174 GLY A C 1
ATOM 1371 O O . GLY A 1 176 ? -0.037 32.834 -35.302 1.00 107.74 174 GLY A O 1
ATOM 1372 N N . THR A 1 177 ? -2.020 32.140 -36.148 1.00 105.34 175 THR A N 1
ATOM 1373 C CA . THR A 1 177 ? -1.883 30.732 -35.722 1.00 106.03 175 THR A CA 1
ATOM 1374 C C . THR A 1 177 ? -2.068 29.715 -36.872 1.00 105.20 175 THR A C 1
ATOM 1375 O O . THR A 1 177 ? -2.409 28.550 -36.625 1.00 102.88 175 THR A O 1
ATOM 1379 N N . SER A 1 178 ? -1.807 30.141 -38.114 1.00 105.76 176 SER A N 1
ATOM 1380 C CA . SER A 1 178 ? -1.917 29.259 -39.290 1.00 105.73 176 SER A CA 1
ATOM 1381 C C . SER A 1 178 ? -0.744 28.290 -39.372 1.00 109.02 176 SER A C 1
ATOM 1382 O O . SER A 1 178 ? 0.235 28.429 -38.635 1.00 111.47 176 SER A O 1
ATOM 1385 N N . ALA A 1 179 ? -0.846 27.321 -40.283 1.00 110.20 177 ALA A N 1
ATOM 1386 C CA . ALA A 1 179 ? 0.259 26.394 -40.578 1.00 111.97 177 ALA A CA 1
ATOM 1387 C C . ALA A 1 179 ? 1.175 26.870 -41.734 1.00 112.01 177 ALA A C 1
ATOM 1388 O O . ALA A 1 179 ? 2.021 26.106 -42.202 1.00 112.83 177 ALA A O 1
ATOM 1390 N N . ALA A 1 180 ? 1.028 28.128 -42.167 1.00 110.74 178 ALA A N 1
ATOM 1391 C CA . ALA A 1 180 ? 1.858 28.694 -43.241 1.00 111.73 178 ALA A CA 1
ATOM 1392 C C . ALA A 1 180 ? 3.248 29.054 -42.726 1.00 112.37 178 ALA A C 1
ATOM 1393 O O . ALA A 1 180 ? 4.270 28.764 -43.427 1.00 113.43 178 ALA A O 1
ATOM 1395 N N . LEU B 1 7 ? -36.955 8.616 6.908 1.00 91.05 5 LEU B N 1
ATOM 1396 C CA . LEU B 1 7 ? -36.795 7.337 7.681 1.00 89.44 5 LEU B CA 1
ATOM 1397 C C . LEU B 1 7 ? -35.679 7.507 8.735 1.00 86.92 5 LEU B C 1
ATOM 1398 O O . LEU B 1 7 ? -34.506 7.640 8.376 1.00 83.71 5 LEU B O 1
ATOM 1403 N N . PRO B 1 8 ? -36.039 7.506 10.038 1.00 87.53 6 PRO B N 1
ATOM 1404 C CA . PRO B 1 8 ? -35.130 7.992 11.101 1.00 85.66 6 PRO B CA 1
ATOM 1405 C C . PRO B 1 8 ? -33.809 7.230 11.221 1.00 81.05 6 PRO B C 1
ATOM 1406 O O . PRO B 1 8 ? -33.741 6.048 10.885 1.00 79.17 6 PRO B O 1
ATOM 1410 N N . LYS B 1 9 ? -32.777 7.917 11.701 1.00 78.58 7 LYS B N 1
ATOM 1411 C CA . LYS B 1 9 ? -31.418 7.380 11.680 1.00 75.08 7 LYS B CA 1
ATOM 1412 C C . LYS B 1 9 ? -31.226 6.216 12.659 1.00 73.13 7 LYS B C 1
ATOM 1413 O O . LYS B 1 9 ? -31.816 6.215 13.741 1.00 74.35 7 LYS B O 1
ATOM 1419 N N . PRO B 1 10 ? -30.402 5.224 12.280 1.00 69.06 8 PRO B N 1
ATOM 1420 C CA . PRO B 1 10 ? -30.024 4.170 13.210 1.00 67.43 8 PRO B CA 1
ATOM 1421 C C . PRO B 1 10 ? -28.832 4.575 14.065 1.00 65.64 8 PRO B C 1
ATOM 1422 O O . PRO B 1 10 ? -28.166 5.566 13.765 1.00 64.51 8 PRO B O 1
ATOM 1426 N N . SER B 1 11 ? -28.573 3.798 15.117 1.00 64.96 9 SER B N 1
ATOM 1427 C CA . SER B 1 11 ? -27.375 3.963 15.932 1.00 63.93 9 SER B CA 1
ATOM 1428 C C . SER B 1 11 ? -26.261 3.055 15.415 1.00 60.57 9 SER B C 1
ATOM 1429 O O . SER B 1 11 ? -26.523 2.013 14.826 1.00 59.87 9 SER B O 1
ATOM 1432 N N . LEU B 1 12 ? -25.023 3.474 15.645 1.00 58.82 10 LEU B N 1
ATOM 1433 C CA . LEU B 1 12 ? -23.840 2.696 15.328 1.00 57.28 10 LEU B CA 1
ATOM 1434 C C . LEU B 1 12 ? -22.942 2.692 16.548 1.00 57.02 10 LEU B C 1
ATOM 1435 O O . LEU B 1 12 ? -22.449 3.740 16.955 1.00 56.17 10 LEU B O 1
ATOM 1440 N N . GLN B 1 13 ? -22.738 1.512 17.125 1.00 58.22 11 GLN B N 1
ATOM 1441 C CA . GLN B 1 13 ? -21.908 1.350 18.320 1.00 58.20 11 GLN B CA 1
ATOM 1442 C C . GLN B 1 13 ? -20.703 0.500 18.022 1.00 56.01 11 GLN B C 1
ATOM 1443 O O . GLN B 1 13 ? -20.778 -0.408 17.195 1.00 55.34 11 GLN B O 1
ATOM 1449 N N . ALA B 1 14 ? -19.609 0.797 18.721 1.00 54.19 12 ALA B N 1
ATOM 1450 C CA . ALA B 1 14 ? -18.428 -0.048 18.759 1.00 53.46 12 ALA B CA 1
ATOM 1451 C C . ALA B 1 14 ? -18.342 -0.654 20.159 1.00 54.28 12 ALA B C 1
ATOM 1452 O O . ALA B 1 14 ? -18.345 0.079 21.164 1.00 53.28 12 ALA B O 1
ATOM 1454 N N . LEU B 1 15 ? -18.254 -1.983 20.219 1.00 55.12 13 LEU B N 1
ATOM 1455 C CA . LEU B 1 15 ? -18.218 -2.707 21.494 1.00 56.39 13 LEU B CA 1
ATOM 1456 C C . LEU B 1 15 ? -17.027 -3.671 21.570 1.00 55.02 13 LEU B C 1
ATOM 1457 O O . LEU B 1 15 ? -16.820 -4.456 20.639 1.00 53.90 13 LEU B O 1
ATOM 1462 N N . PRO B 1 16 ? -16.268 -3.654 22.674 1.00 53.97 14 PRO B N 1
ATOM 1463 C CA . PRO B 1 16 ? -16.581 -2.898 23.902 1.00 53.81 14 PRO B CA 1
ATOM 1464 C C . PRO B 1 16 ? -16.317 -1.383 23.860 1.00 52.02 14 PRO B C 1
ATOM 1465 O O . PRO B 1 16 ? -16.896 -0.648 24.658 1.00 52.79 14 PRO B O 1
ATOM 1469 N N . SER B 1 17 ? -15.466 -0.923 22.952 1.00 49.78 15 SER B N 1
ATOM 1470 C CA . SER B 1 17 ? -15.073 0.484 22.920 1.00 48.28 15 SER B CA 1
ATOM 1471 C C . SER B 1 17 ? -14.733 0.909 21.504 1.00 46.84 15 SER B C 1
ATOM 1472 O O . SER B 1 17 ? -14.354 0.078 20.681 1.00 46.49 15 SER B O 1
ATOM 1475 N N . SER B 1 18 ? -14.858 2.202 21.231 1.00 46.06 16 SER B N 1
ATOM 1476 C CA . SER B 1 18 ? -14.386 2.756 19.969 1.00 45.57 16 SER B CA 1
ATOM 1477 C C . SER B 1 18 ? -12.885 3.089 20.026 1.00 45.82 16 SER B C 1
ATOM 1478 O O . SER B 1 18 ? -12.290 3.417 18.997 1.00 45.51 16 SER B O 1
ATOM 1481 N N . LEU B 1 19 ? -12.286 3.012 21.221 1.00 46.85 17 LEU B N 1
ATOM 1482 C CA . LEU B 1 19 ? -10.824 3.003 21.388 1.00 47.41 17 LEU B CA 1
ATOM 1483 C C . LEU B 1 19 ? -10.380 1.554 21.507 1.00 46.93 17 LEU B C 1
ATOM 1484 O O . LEU B 1 19 ? -10.706 0.889 22.486 1.00 48.53 17 LEU B O 1
ATOM 1489 N N . VAL B 1 20 ? -9.642 1.070 20.511 1.00 45.70 18 VAL B N 1
ATOM 1490 C CA . VAL B 1 20 ? -9.357 -0.356 20.365 1.00 45.17 18 VAL B CA 1
ATOM 1491 C C . VAL B 1 20 ? -7.853 -0.567 20.245 1.00 45.17 18 VAL B C 1
ATOM 1492 O O . VAL B 1 20 ? -7.251 -0.124 19.268 1.00 44.71 18 VAL B O 1
ATOM 1496 N N . PRO B 1 21 ? -7.232 -1.251 21.228 1.00 45.62 19 PRO B N 1
ATOM 1497 C CA . PRO B 1 21 ? -5.790 -1.483 21.088 1.00 46.48 19 PRO B CA 1
ATOM 1498 C C . PRO B 1 21 ? -5.475 -2.411 19.915 1.00 47.58 19 PRO B C 1
ATOM 1499 O O . PRO B 1 21 ? -6.309 -3.235 19.549 1.00 46.70 19 PRO B O 1
ATOM 1503 N N . LEU B 1 22 ? -4.290 -2.262 19.321 1.00 49.44 20 LEU B N 1
ATOM 1504 C CA . LEU B 1 22 ? -3.894 -3.129 18.203 1.00 51.48 20 LEU B CA 1
ATOM 1505 C C . LEU B 1 22 ? -3.967 -4.591 18.627 1.00 53.44 20 LEU B C 1
ATOM 1506 O O . LEU B 1 22 ? -3.635 -4.935 19.763 1.00 54.54 20 LEU B O 1
ATOM 1511 N N . GLU B 1 23 ? -4.444 -5.424 17.709 1.00 54.60 21 GLU B N 1
ATOM 1512 C CA . GLU B 1 23 ? -4.616 -6.865 17.906 1.00 56.60 21 GLU B CA 1
ATOM 1513 C C . GLU B 1 23 ? -5.764 -7.300 18.841 1.00 55.72 21 GLU B C 1
ATOM 1514 O O . GLU B 1 23 ? -5.999 -8.502 18.979 1.00 57.24 21 GLU B O 1
ATOM 1520 N N . LYS B 1 24 ? -6.520 -6.346 19.397 1.00 53.76 22 LYS B N 1
ATOM 1521 C CA . LYS B 1 24 ? -7.661 -6.627 20.276 1.00 54.56 22 LYS B CA 1
ATOM 1522 C C . LYS B 1 24 ? -9.005 -6.507 19.537 1.00 53.43 22 LYS B C 1
ATOM 1523 O O . LYS B 1 24 ? -9.083 -5.884 18.484 1.00 51.87 22 LYS B O 1
ATOM 1529 N N . PRO B 1 25 ? -10.073 -7.118 20.082 1.00 53.99 23 PRO B N 1
ATOM 1530 C CA . PRO B 1 25 ? -11.330 -7.168 19.321 1.00 53.31 23 PRO B CA 1
ATOM 1531 C C . PRO B 1 25 ? -12.241 -5.941 19.436 1.00 51.31 23 PRO B C 1
ATOM 1532 O O . PRO B 1 25 ? -12.110 -5.145 20.360 1.00 51.48 23 PRO B O 1
ATOM 1536 N N . VAL B 1 26 ? -13.157 -5.822 18.477 1.00 50.20 24 VAL B N 1
ATOM 1537 C CA . VAL B 1 26 ? -14.203 -4.803 18.485 1.00 48.88 24 VAL B CA 1
ATOM 1538 C C . VAL B 1 26 ? -15.301 -5.213 17.509 1.00 48.52 24 VAL B C 1
ATOM 1539 O O . VAL B 1 26 ? -15.030 -5.772 16.449 1.00 48.13 24 VAL B O 1
ATOM 1543 N N . THR B 1 27 ? -16.539 -4.937 17.883 1.00 48.58 25 THR B N 1
ATOM 1544 C CA . THR B 1 27 ? -17.684 -5.249 17.059 1.00 48.86 25 THR B CA 1
ATOM 1545 C C . THR B 1 27 ? -18.421 -3.961 16.793 1.00 49.10 25 THR B C 1
ATOM 1546 O O . THR B 1 27 ? -18.745 -3.225 17.733 1.00 48.80 25 THR B O 1
ATOM 1550 N N . LEU B 1 28 ? -18.668 -3.691 15.513 1.00 50.03 26 LEU B N 1
ATOM 1551 C CA . LEU B 1 28 ? -19.464 -2.540 15.092 1.00 51.10 26 LEU B CA 1
ATOM 1552 C C . LEU B 1 28 ? -20.851 -3.064 14.839 1.00 53.47 26 LEU B C 1
ATOM 1553 O O . LEU B 1 28 ? -21.012 -4.059 14.135 1.00 54.01 26 LEU B O 1
ATOM 1558 N N . ARG B 1 29 ? -21.846 -2.401 15.417 1.00 56.76 27 ARG B N 1
ATOM 1559 C CA . ARG B 1 29 ? -23.231 -2.844 15.343 1.00 60.33 27 ARG B CA 1
ATOM 1560 C C . ARG B 1 29 ? -24.106 -1.683 14.887 1.00 61.07 27 ARG B C 1
ATOM 1561 O O . ARG B 1 29 ? -24.152 -0.645 15.543 1.00 62.29 27 ARG B O 1
ATOM 1569 N N . CYS B 1 30 ? -24.782 -1.859 13.758 1.00 62.13 28 CYS B N 1
ATOM 1570 C CA . CYS B 1 30 ? -25.777 -0.902 13.289 1.00 64.19 28 CYS B CA 1
ATOM 1571 C C . CYS B 1 30 ? -27.141 -1.377 13.769 1.00 66.21 28 CYS B C 1
ATOM 1572 O O . CYS B 1 30 ? -27.466 -2.555 13.646 1.00 66.68 28 CYS B O 1
ATOM 1575 N N . GLN B 1 31 ? -27.927 -0.464 14.326 1.00 68.99 29 GLN B N 1
ATOM 1576 C CA . GLN B 1 31 ? -29.225 -0.802 14.906 1.00 72.86 29 GLN B CA 1
ATOM 1577 C C . GLN B 1 31 ? -30.257 0.268 14.573 1.00 75.97 29 GLN B C 1
ATOM 1578 O O . GLN B 1 31 ? -30.109 1.427 14.965 1.00 76.43 29 GLN B O 1
ATOM 1584 N N . GLY B 1 32 ? -31.291 -0.134 13.841 1.00 79.24 30 GLY B N 1
ATOM 1585 C CA . GLY B 1 32 ? -32.464 0.698 13.594 1.00 83.45 30 GLY B CA 1
ATOM 1586 C C . GLY B 1 32 ? -33.697 -0.019 14.109 1.00 87.45 30 GLY B C 1
ATOM 1587 O O . GLY B 1 32 ? -33.579 -0.951 14.904 1.00 87.62 30 GLY B O 1
ATOM 1588 N N . PRO B 1 33 ? -34.893 0.409 13.665 1.00 92.46 31 PRO B N 1
ATOM 1589 C CA . PRO B 1 33 ? -36.109 -0.330 14.024 1.00 96.59 31 PRO B CA 1
ATOM 1590 C C . PRO B 1 33 ? -36.049 -1.816 13.620 1.00 97.01 31 PRO B C 1
ATOM 1591 O O . PRO B 1 33 ? -35.355 -2.161 12.655 1.00 95.24 31 PRO B O 1
ATOM 1595 N N . PRO B 1 34 ? -36.754 -2.691 14.368 1.00 99.67 32 PRO B N 1
ATOM 1596 C CA . PRO B 1 34 ? -36.688 -4.130 14.086 1.00 98.51 32 PRO B CA 1
ATOM 1597 C C . PRO B 1 34 ? -37.395 -4.526 12.791 1.00 97.10 32 PRO B C 1
ATOM 1598 O O . PRO B 1 34 ? -38.323 -3.842 12.357 1.00 97.25 32 PRO B O 1
ATOM 1602 N N . GLY B 1 35 ? -36.926 -5.612 12.179 1.00 94.97 33 GLY B N 1
ATOM 1603 C CA . GLY B 1 35 ? -37.568 -6.200 11.004 1.00 94.94 33 GLY B CA 1
ATOM 1604 C C . GLY B 1 35 ? -37.332 -5.542 9.649 1.00 92.87 33 GLY B C 1
ATOM 1605 O O . GLY B 1 35 ? -37.959 -5.950 8.673 1.00 94.27 33 GLY B O 1
ATOM 1606 N N . VAL B 1 36 ? -36.438 -4.550 9.565 1.00 90.00 34 VAL B N 1
ATOM 1607 C CA . VAL B 1 36 ? -36.149 -3.872 8.279 1.00 87.78 34 VAL B CA 1
ATOM 1608 C C . VAL B 1 36 ? -35.495 -4.799 7.251 1.00 84.65 34 VAL B C 1
ATOM 1609 O O . VAL B 1 36 ? -34.964 -5.859 7.595 1.00 84.18 34 VAL B O 1
ATOM 1613 N N . ASP B 1 37 ? -35.532 -4.376 5.989 1.00 81.98 35 ASP B N 1
ATOM 1614 C CA . ASP B 1 37 ? -35.055 -5.204 4.878 1.00 79.67 35 ASP B CA 1
ATOM 1615 C C . ASP B 1 37 ? -33.533 -5.404 4.887 1.00 74.72 35 ASP B C 1
ATOM 1616 O O . ASP B 1 37 ? -33.051 -6.539 4.793 1.00 73.77 35 ASP B O 1
ATOM 1621 N N . LEU B 1 38 ? -32.785 -4.313 5.009 1.00 70.35 36 LEU B N 1
ATOM 1622 C CA . LEU B 1 38 ? -31.354 -4.358 4.766 1.00 67.39 36 LEU B CA 1
ATOM 1623 C C . LEU B 1 38 ? -30.601 -3.261 5.506 1.00 65.21 36 LEU B C 1
ATOM 1624 O O . LEU B 1 38 ? -31.091 -2.139 5.612 1.00 66.08 36 LEU B O 1
ATOM 1629 N N . TYR B 1 39 ? -29.412 -3.604 6.007 1.00 61.93 37 TYR B N 1
ATOM 1630 C CA . TYR B 1 39 ? -28.485 -2.643 6.622 1.00 60.01 37 TYR B CA 1
ATOM 1631 C C . TYR B 1 39 ? -27.278 -2.423 5.710 1.00 57.79 37 TYR B C 1
ATOM 1632 O O . TYR B 1 39 ? -26.842 -3.338 5.020 1.00 57.60 37 TYR B O 1
ATOM 1641 N N . ARG B 1 40 ? -26.753 -1.202 5.723 1.00 56.52 38 ARG B N 1
ATOM 1642 C CA . ARG B 1 40 ? -25.559 -0.828 4.981 1.00 55.22 38 ARG B CA 1
ATOM 1643 C C . ARG B 1 40 ? -24.588 -0.143 5.943 1.00 55.21 38 ARG B C 1
ATOM 1644 O O . ARG B 1 40 ? -24.907 0.906 6.515 1.00 55.99 38 ARG B O 1
ATOM 1652 N N . LEU B 1 41 ? -23.408 -0.736 6.094 1.00 54.17 39 LEU B N 1
ATOM 1653 C CA . LEU B 1 41 ? -22.364 -0.249 6.992 1.00 53.39 39 LEU B CA 1
ATOM 1654 C C . LEU B 1 41 ? -21.170 0.070 6.109 1.00 52.66 39 LEU B C 1
ATOM 1655 O O . LEU B 1 41 ? -20.795 -0.754 5.271 1.00 52.21 39 LEU B O 1
ATOM 1660 N N . GLU B 1 42 ? -20.597 1.263 6.271 1.00 52.22 40 GLU B N 1
ATOM 1661 C CA . GLU B 1 42 ? -19.507 1.710 5.417 1.00 52.91 40 GLU B CA 1
ATOM 1662 C C . GLU B 1 42 ? -18.391 2.391 6.182 1.00 52.36 40 GLU B C 1
ATOM 1663 O O . GLU B 1 42 ? -18.625 2.986 7.230 1.00 51.84 40 GLU B O 1
ATOM 1669 N N . LYS B 1 43 ? -17.181 2.274 5.639 1.00 52.89 41 LYS B N 1
ATOM 1670 C CA . LYS B 1 43 ? -16.021 3.041 6.070 1.00 53.97 41 LYS B CA 1
ATOM 1671 C C . LYS B 1 43 ? -15.747 4.139 5.049 1.00 56.91 41 LYS B C 1
ATOM 1672 O O . LYS B 1 43 ? -15.577 3.849 3.863 1.00 58.34 41 LYS B O 1
ATOM 1678 N N . LEU B 1 44 ? -15.649 5.379 5.510 1.00 60.01 42 LEU B N 1
ATOM 1679 C CA . LEU B 1 44 ? -15.586 6.526 4.605 1.00 64.59 42 LEU B CA 1
ATOM 1680 C C . LEU B 1 44 ? -14.296 6.675 3.780 1.00 69.15 42 LEU B C 1
ATOM 1681 O O . LEU B 1 44 ? -14.367 6.891 2.558 1.00 70.41 42 LEU B O 1
ATOM 1686 N N . SER B 1 45 ? -13.130 6.553 4.418 1.00 73.33 43 SER B N 1
ATOM 1687 C CA . SER B 1 45 ? -11.847 6.807 3.713 1.00 77.72 43 SER B CA 1
ATOM 1688 C C . SER B 1 45 ? -11.619 5.819 2.560 1.00 78.88 43 SER B C 1
ATOM 1689 O O . SER B 1 45 ? -11.261 6.233 1.467 1.00 80.37 43 SER B O 1
ATOM 1692 N N . SER B 1 46 ? -11.855 4.531 2.814 1.00 78.84 44 SER B N 1
ATOM 1693 C CA . SER B 1 46 ? -11.574 3.463 1.845 1.00 79.16 44 SER B CA 1
ATOM 1694 C C . SER B 1 46 ? -12.696 3.196 0.833 1.00 79.03 44 SER B C 1
ATOM 1695 O O . SER B 1 46 ? -12.468 2.481 -0.144 1.00 78.56 44 SER B O 1
ATOM 1698 N N . SER B 1 47 ? -13.892 3.737 1.072 1.00 78.73 45 SER B N 1
ATOM 1699 C CA . SER B 1 47 ? -15.072 3.425 0.259 1.00 79.79 45 SER B CA 1
ATOM 1700 C C . SER B 1 47 ? -15.307 1.907 0.126 1.00 79.25 45 SER B C 1
ATOM 1701 O O . SER B 1 47 ? -15.572 1.404 -0.966 1.00 82.83 45 SER B O 1
ATOM 1704 N N . ARG B 1 48 ? -15.179 1.193 1.248 1.00 78.05 46 ARG B N 1
ATOM 1705 C CA . ARG B 1 48 ? -15.500 -0.242 1.355 1.00 75.18 46 ARG B CA 1
ATOM 1706 C C . ARG B 1 48 ? -16.623 -0.387 2.369 1.00 67.72 46 ARG B C 1
ATOM 1707 O O . ARG B 1 48 ? -16.598 0.238 3.428 1.00 66.19 46 ARG B O 1
ATOM 1715 N N . TYR B 1 49 ? -17.597 -1.224 2.044 1.00 61.86 47 TYR B N 1
ATOM 1716 C CA . TYR B 1 49 ? -18.867 -1.258 2.754 1.00 57.25 47 TYR B CA 1
ATOM 1717 C C . TYR B 1 49 ? -19.423 -2.663 2.721 1.00 54.46 47 TYR B C 1
ATOM 1718 O O . TYR B 1 49 ? -18.952 -3.499 1.961 1.00 53.01 47 TYR B O 1
ATOM 1727 N N . GLN B 1 50 ? -20.445 -2.905 3.528 1.00 52.67 48 GLN B N 1
ATOM 1728 C CA . GLN B 1 50 ? -21.111 -4.203 3.559 1.00 53.38 48 GLN B CA 1
ATOM 1729 C C . GLN B 1 50 ? -22.633 -4.057 3.669 1.00 53.71 48 GLN B C 1
ATOM 1730 O O . GLN B 1 50 ? -23.147 -3.050 4.182 1.00 52.77 48 GLN B O 1
ATOM 1736 N N . ASP B 1 51 ? -23.339 -5.083 3.200 1.00 54.68 49 ASP B N 1
ATOM 1737 C CA . ASP B 1 51 ? -24.793 -5.144 3.303 1.00 56.47 49 ASP B CA 1
ATOM 1738 C C . ASP B 1 51 ? -25.217 -5.924 4.557 1.00 57.70 49 ASP B C 1
ATOM 1739 O O . ASP B 1 51 ? -26.142 -6.732 4.505 1.00 57.23 49 ASP B O 1
ATOM 1744 N N . GLN B 1 52 ? -24.543 -5.648 5.685 1.00 59.31 50 GLN B N 1
ATOM 1745 C CA . GLN B 1 52 ? -24.775 -6.337 6.968 1.00 60.04 50 GLN B CA 1
ATOM 1746 C C . GLN B 1 52 ? -24.648 -5.362 8.134 1.00 57.26 50 GLN B C 1
ATOM 1747 O O . GLN B 1 52 ? -23.837 -4.433 8.108 1.00 55.53 50 GLN B O 1
ATOM 1753 N N . ALA B 1 53 ? -25.468 -5.579 9.153 1.00 55.98 51 ALA B N 1
ATOM 1754 C CA . ALA B 1 53 ? -25.520 -4.693 10.314 1.00 54.18 51 ALA B CA 1
ATOM 1755 C C . ALA B 1 53 ? -24.278 -4.796 11.203 1.00 52.20 51 ALA B C 1
ATOM 1756 O O . ALA B 1 53 ? -23.926 -3.819 11.890 1.00 52.51 51 ALA B O 1
ATOM 1758 N N . VAL B 1 54 ? -23.610 -5.951 11.194 1.00 49.53 52 VAL B N 1
ATOM 1759 C CA . VAL B 1 54 ? -22.525 -6.209 12.133 1.00 48.37 52 VAL B CA 1
ATOM 1760 C C . VAL B 1 54 ? -21.198 -6.473 11.447 1.00 46.29 52 VAL B C 1
ATOM 1761 O O . VAL B 1 54 ? -21.109 -7.322 10.564 1.00 46.13 52 VAL B O 1
ATOM 1765 N N . LEU B 1 55 ? -20.166 -5.763 11.889 1.00 45.00 53 LEU B N 1
ATOM 1766 C CA . LEU B 1 55 ? -18.787 -6.067 11.518 1.00 44.82 53 LEU B CA 1
ATOM 1767 C C . LEU B 1 55 ? -18.012 -6.479 12.778 1.00 45.60 53 LEU B C 1
ATOM 1768 O O . LEU B 1 55 ? -17.803 -5.658 13.671 1.00 46.05 53 LEU B O 1
ATOM 1773 N N . PHE B 1 56 ? -17.592 -7.739 12.836 1.00 46.07 54 PHE B N 1
ATOM 1774 C CA . PHE B 1 56 ? -16.686 -8.209 13.871 1.00 47.07 54 PHE B CA 1
ATOM 1775 C C . PHE B 1 56 ? -15.236 -8.014 13.391 1.00 46.69 54 PHE B C 1
ATOM 1776 O O . PHE B 1 56 ? -14.853 -8.533 12.342 1.00 47.06 54 PHE B O 1
ATOM 1784 N N . ILE B 1 57 ? -14.445 -7.252 14.149 1.00 45.74 55 ILE B N 1
ATOM 1785 C CA . ILE B 1 57 ? -13.007 -7.108 13.898 1.00 45.86 55 ILE B CA 1
ATOM 1786 C C . ILE B 1 57 ? -12.309 -7.894 15.008 1.00 47.14 55 ILE B C 1
ATOM 1787 O O . ILE B 1 57 ? -12.294 -7.439 16.142 1.00 46.08 55 ILE B O 1
ATOM 1792 N N . PRO B 1 58 ? -11.757 -9.079 14.684 1.00 49.58 56 PRO B N 1
ATOM 1793 C CA . PRO B 1 58 ? -11.173 -9.920 15.726 1.00 51.87 56 PRO B CA 1
ATOM 1794 C C . PRO B 1 58 ? -9.850 -9.388 16.277 1.00 52.87 56 PRO B C 1
ATOM 1795 O O . PRO B 1 58 ? -9.554 -9.594 17.449 1.00 53.44 56 PRO B O 1
ATOM 1799 N N . ALA B 1 59 ? -9.081 -8.708 15.430 1.00 53.33 57 ALA B N 1
ATOM 1800 C CA . ALA B 1 59 ? -7.791 -8.140 15.795 1.00 53.86 57 ALA B CA 1
ATOM 1801 C C . ALA B 1 59 ? -7.647 -6.801 15.086 1.00 53.13 57 ALA B C 1
ATOM 1802 O O . ALA B 1 59 ? -7.653 -6.750 13.847 1.00 54.38 57 ALA B O 1
ATOM 1804 N N . MET B 1 60 ? -7.525 -5.728 15.863 1.00 52.08 58 MET B N 1
ATOM 1805 C CA . MET B 1 60 ? -7.504 -4.373 15.325 1.00 51.04 58 MET B CA 1
ATOM 1806 C C . MET B 1 60 ? -6.217 -4.098 14.540 1.00 51.86 58 MET B C 1
ATOM 1807 O O . MET B 1 60 ? -5.132 -4.474 14.962 1.00 52.65 58 MET B O 1
ATOM 1812 N N . LYS B 1 61 ? -6.366 -3.432 13.398 1.00 52.25 59 LYS B N 1
ATO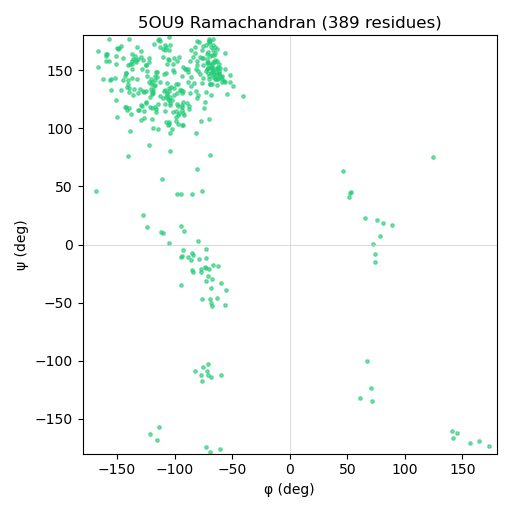M 1813 C CA . LYS B 1 61 ? -5.251 -3.052 12.535 1.00 53.99 59 LYS B CA 1
ATOM 1814 C C . LYS B 1 61 ? -5.293 -1.560 12.303 1.00 52.62 59 LYS B C 1
ATOM 1815 O O . LYS B 1 61 ? -6.357 -0.958 12.358 1.00 50.55 59 LYS B O 1
ATOM 1821 N N . ARG B 1 62 ? -4.136 -0.981 12.003 1.00 54.56 60 ARG B N 1
ATOM 1822 C CA . ARG B 1 62 ? -4.022 0.444 11.658 1.00 54.45 60 ARG B CA 1
ATOM 1823 C C . ARG B 1 62 ? -4.934 0.827 10.495 1.00 53.75 60 ARG B C 1
ATOM 1824 O O . ARG B 1 62 ? -5.528 1.906 10.500 1.00 53.44 60 ARG B O 1
ATOM 1832 N N . SER B 1 63 ? -5.046 -0.061 9.504 1.00 53.43 61 SER B N 1
ATOM 1833 C CA . SER B 1 63 ? -5.867 0.196 8.316 1.00 52.45 61 SER B CA 1
ATOM 1834 C C . SER B 1 63 ? -7.379 0.129 8.541 1.00 49.93 61 SER B C 1
ATOM 1835 O O . SER B 1 63 ? -8.140 0.497 7.647 1.00 49.70 61 SER B O 1
ATOM 1838 N N . LEU B 1 64 ? -7.820 -0.375 9.692 1.00 47.97 62 LEU B N 1
ATOM 1839 C CA . LEU B 1 64 ? -9.245 -0.429 10.018 1.00 45.90 62 LEU B CA 1
ATOM 1840 C C . LEU B 1 64 ? -9.696 0.774 10.825 1.00 43.98 62 LEU B C 1
ATOM 1841 O O . LEU B 1 64 ? -10.896 0.980 11.013 1.00 42.44 62 LEU B O 1
ATOM 1846 N N . ALA B 1 65 ? -8.750 1.565 11.308 1.00 43.74 63 ALA B N 1
ATOM 1847 C CA . ALA B 1 65 ? -9.094 2.784 12.032 1.00 43.68 63 ALA B CA 1
ATOM 1848 C C . ALA B 1 65 ? -9.658 3.808 11.057 1.00 44.18 63 ALA B C 1
ATOM 1849 O O . ALA B 1 65 ? -9.257 3.854 9.889 1.00 45.61 63 ALA B O 1
ATOM 1851 N N . GLY B 1 66 ? -10.586 4.620 11.540 1.00 43.81 64 GLY B N 1
ATOM 1852 C CA . GLY B 1 66 ? -11.197 5.653 10.736 1.00 44.56 64 GLY B CA 1
ATOM 1853 C C . GLY B 1 66 ? -12.666 5.824 11.011 1.00 44.86 64 GLY B C 1
ATOM 1854 O O . GLY B 1 66 ? -13.199 5.319 11.984 1.00 44.41 64 GLY B O 1
ATOM 1855 N N . ARG B 1 67 ? -13.312 6.545 10.117 1.00 47.39 65 ARG B N 1
ATOM 1856 C CA . ARG B 1 67 ? -14.672 7.002 10.282 1.00 49.42 65 ARG B CA 1
ATOM 1857 C C . ARG B 1 67 ? -15.596 5.982 9.615 1.00 47.92 65 ARG B C 1
ATOM 1858 O O . ARG B 1 67 ? -15.364 5.572 8.467 1.00 47.99 65 ARG B O 1
ATOM 1866 N N . TYR B 1 68 ? -16.619 5.557 10.347 1.00 46.02 66 TYR B N 1
ATOM 1867 C CA . TYR B 1 68 ? -17.626 4.642 9.841 1.00 45.29 66 TYR B CA 1
ATOM 1868 C C . TYR B 1 68 ? -18.980 5.289 10.041 1.00 46.89 66 TYR B C 1
ATOM 1869 O O . TYR B 1 68 ? -19.156 6.112 10.938 1.00 46.63 66 TYR B O 1
ATOM 1878 N N . ARG B 1 69 ? -19.938 4.902 9.211 1.00 48.92 67 ARG B N 1
ATOM 1879 C CA . ARG B 1 69 ? -21.330 5.291 9.401 1.00 51.97 67 ARG B CA 1
ATOM 1880 C C . ARG B 1 69 ? -22.191 4.170 8.869 1.00 53.59 67 ARG B C 1
ATOM 1881 O O . ARG B 1 69 ? -21.674 3.271 8.197 1.00 54.18 67 ARG B O 1
ATOM 1889 N N . CYS B 1 70 ? -23.490 4.215 9.143 1.00 56.09 68 CYS B N 1
ATOM 1890 C CA . CYS B 1 70 ? -24.404 3.224 8.580 1.00 57.74 68 CYS B CA 1
ATOM 1891 C C . CYS B 1 70 ? -25.795 3.759 8.385 1.00 59.50 68 CYS B C 1
ATOM 1892 O O . CYS B 1 70 ? -26.184 4.772 8.972 1.00 59.94 68 CYS B O 1
ATOM 1895 N N . SER B 1 71 ? -26.537 3.046 7.548 1.00 60.39 69 SER B N 1
ATOM 1896 C CA . SER B 1 71 ? -27.952 3.317 7.319 1.00 62.97 69 SER B CA 1
ATOM 1897 C C . SER B 1 71 ? -28.662 2.009 6.972 1.00 63.30 69 SER B C 1
ATOM 1898 O O . SER B 1 71 ? -28.012 0.978 6.765 1.00 60.75 69 SER B O 1
ATOM 1901 N N . TYR B 1 72 ? -29.992 2.058 6.955 1.00 65.70 70 TYR B N 1
ATOM 1902 C CA . TYR B 1 72 ? -30.806 0.900 6.620 1.00 66.97 70 TYR B CA 1
ATOM 1903 C C . TYR B 1 72 ? -31.790 1.265 5.520 1.00 69.88 70 TYR B C 1
ATOM 1904 O O . TYR B 1 72 ? -32.111 2.439 5.300 1.00 70.73 70 TYR B O 1
ATOM 1913 N N . GLN B 1 73 ? -32.257 0.231 4.837 1.00 71.65 71 GLN B N 1
ATOM 1914 C CA . GLN B 1 73 ? -33.184 0.365 3.744 1.00 75.02 71 GLN B CA 1
ATOM 1915 C C . GLN B 1 73 ? -34.451 -0.388 4.118 1.00 79.74 71 GLN B C 1
ATOM 1916 O O . GLN B 1 73 ? -34.370 -1.513 4.617 1.00 79.89 71 GLN B O 1
ATOM 1922 N N . ASN B 1 74 ? -35.607 0.246 3.919 1.00 85.65 72 ASN B N 1
ATOM 1923 C CA . ASN B 1 74 ? -36.910 -0.431 4.037 1.00 90.38 72 ASN B CA 1
ATOM 1924 C C . ASN B 1 74 ? -37.787 -0.018 2.860 1.00 92.54 72 ASN B C 1
ATOM 1925 O O . ASN B 1 74 ? -37.889 1.171 2.524 1.00 92.45 72 ASN B O 1
ATOM 1930 N N . GLY B 1 75 ? -38.422 -1.011 2.239 1.00 94.32 73 GLY B N 1
ATOM 1931 C CA . GLY B 1 75 ? -38.991 -0.840 0.911 1.00 95.25 73 GLY B CA 1
ATOM 1932 C C . GLY B 1 75 ? -37.830 -0.490 -0.002 1.00 93.96 73 GLY B C 1
ATOM 1933 O O . GLY B 1 75 ? -36.761 -1.119 0.061 1.00 91.83 73 GLY B O 1
ATOM 1934 N N . SER B 1 76 ? -38.020 0.543 -0.811 1.00 94.11 74 SER B N 1
ATOM 1935 C CA . SER B 1 76 ? -36.952 1.060 -1.654 1.00 91.72 74 SER B CA 1
ATOM 1936 C C . SER B 1 76 ? -36.188 2.212 -0.988 1.00 89.47 74 SER B C 1
ATOM 1937 O O . SER B 1 76 ? -35.139 2.612 -1.490 1.00 87.44 74 SER B O 1
ATOM 1940 N N . LEU B 1 77 ? -36.696 2.729 0.137 1.00 89.20 75 LEU B N 1
ATOM 1941 C CA . LEU B 1 77 ? -36.167 3.968 0.738 1.00 88.77 75 LEU B CA 1
ATOM 1942 C C . LEU B 1 77 ? -35.017 3.755 1.719 1.00 83.89 75 LEU B C 1
ATOM 1943 O O . LEU B 1 77 ? -34.964 2.759 2.439 1.00 82.95 75 LEU B O 1
ATOM 1948 N N . TRP B 1 78 ? -34.130 4.743 1.761 1.00 80.21 76 TRP B N 1
ATOM 1949 C CA . TRP B 1 78 ? -32.979 4.751 2.646 1.00 75.67 76 TRP B CA 1
ATOM 1950 C C . TRP B 1 78 ? -33.240 5.636 3.849 1.00 76.06 76 TRP B C 1
ATOM 1951 O O . TRP B 1 78 ? -33.975 6.616 3.765 1.00 77.49 76 TRP B O 1
ATOM 1962 N N . SER B 1 79 ? -32.609 5.283 4.964 1.00 74.07 77 SER B N 1
ATOM 1963 C CA . SER B 1 79 ? -32.644 6.089 6.168 1.00 74.41 77 SER B CA 1
ATOM 1964 C C . SER B 1 79 ? -31.623 7.214 6.087 1.00 74.11 77 SER B C 1
ATOM 1965 O O . SER B 1 79 ? -30.700 7.170 5.272 1.00 72.48 77 SER B O 1
ATOM 1968 N N . LEU B 1 80 ? -31.771 8.201 6.966 1.00 75.75 78 LEU B N 1
ATOM 1969 C CA . LEU B 1 80 ? -30.681 9.129 7.251 1.00 76.01 78 LEU B CA 1
ATOM 1970 C C . LEU B 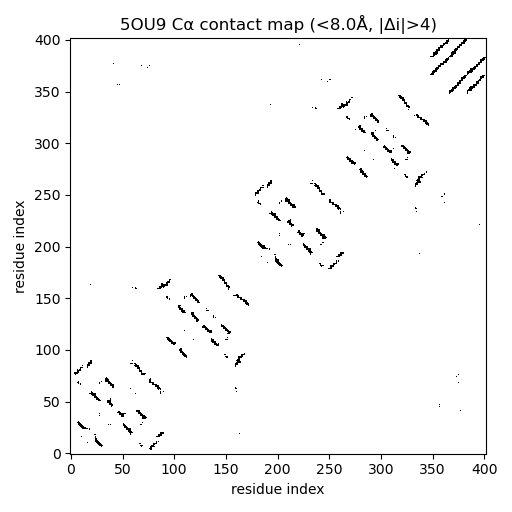1 80 ? -29.509 8.322 7.829 1.00 74.30 78 LEU B C 1
ATOM 1971 O O . LEU B 1 80 ? -29.722 7.291 8.490 1.00 71.89 78 LEU B O 1
ATOM 1976 N N . PRO B 1 81 ? -28.267 8.777 7.577 1.00 74.04 79 PRO B N 1
ATOM 1977 C CA . PRO B 1 81 ? -27.125 8.012 8.049 1.00 71.42 79 PRO B CA 1
ATOM 1978 C C . PRO B 1 81 ? -26.987 8.115 9.559 1.00 70.98 79 PRO B C 1
ATOM 1979 O O . PRO B 1 81 ? -27.521 9.050 10.166 1.00 73.01 79 PRO B O 1
ATOM 1983 N N . SER B 1 82 ? -26.279 7.155 10.147 1.00 68.19 80 SER B N 1
ATOM 1984 C CA . SER B 1 82 ? -25.989 7.167 11.576 1.00 67.45 80 SER B CA 1
ATOM 1985 C C . SER B 1 82 ? -25.048 8.307 11.907 1.00 66.74 80 SER B C 1
ATOM 1986 O O . SER B 1 82 ? -24.394 8.871 11.028 1.00 65.94 80 SER B O 1
ATOM 1989 N N . ASP B 1 83 ? -24.976 8.638 13.185 1.00 66.59 81 ASP B N 1
ATOM 1990 C CA . ASP B 1 83 ? -23.872 9.434 13.672 1.00 66.44 81 ASP B CA 1
ATOM 1991 C C . ASP B 1 83 ? -22.592 8.718 13.251 1.00 64.53 81 ASP B C 1
ATOM 1992 O O . ASP B 1 83 ? -22.481 7.503 13.386 1.00 65.43 81 ASP B O 1
ATOM 1997 N N . GLN B 1 84 ? -21.687 9.457 12.630 1.00 63.64 82 GLN B N 1
ATOM 1998 C CA . GLN B 1 84 ? -20.298 9.038 12.443 1.00 62.06 82 GLN B CA 1
ATOM 1999 C C . GLN B 1 84 ? -19.694 8.342 13.690 1.00 60.33 82 GLN B C 1
ATOM 2000 O O . GLN B 1 84 ? -19.763 8.866 14.807 1.00 59.84 82 GLN B O 1
ATOM 2006 N N . LEU B 1 85 ? -19.124 7.157 13.484 1.00 57.40 83 LEU B N 1
ATOM 2007 C CA . LEU B 1 85 ? -18.456 6.408 14.538 1.00 55.40 83 LEU B CA 1
ATOM 2008 C C . LEU B 1 85 ? -16.966 6.572 14.291 1.00 53.76 83 LEU B C 1
ATOM 2009 O O . LEU B 1 85 ? -16.477 6.245 13.210 1.00 53.35 83 LEU B O 1
ATOM 2014 N N . GLU B 1 86 ? -16.252 7.109 15.279 1.00 52.52 84 GLU B N 1
ATOM 2015 C CA . GLU B 1 86 ? -14.818 7.359 15.160 1.00 51.08 84 GLU B CA 1
ATOM 2016 C C . GLU B 1 86 ? -14.076 6.164 15.726 1.00 49.07 84 GLU B C 1
ATOM 2017 O O . GLU B 1 86 ? -13.985 6.019 16.949 1.00 49.68 84 GLU B O 1
ATOM 2023 N N . LEU B 1 87 ? -13.555 5.301 14.860 1.00 46.70 85 LEU B N 1
ATOM 2024 C CA . LEU B 1 87 ? -12.909 4.080 15.318 1.00 44.83 85 LEU B CA 1
ATOM 2025 C C . LEU B 1 87 ? -11.404 4.275 15.381 1.00 44.24 85 LEU B C 1
ATOM 2026 O O . LEU B 1 87 ? -10.726 4.380 14.368 1.00 43.86 85 LEU B O 1
ATOM 2031 N N . VAL B 1 88 ? -10.893 4.282 16.603 1.00 43.93 86 VAL B N 1
ATOM 2032 C CA . VAL B 1 88 ? -9.515 4.623 16.881 1.00 43.99 86 VAL B CA 1
ATOM 2033 C C . VAL B 1 88 ? -8.710 3.390 17.290 1.00 44.12 86 VAL B C 1
ATOM 2034 O O . VAL B 1 88 ? -9.142 2.597 18.138 1.00 43.53 86 VAL B O 1
ATOM 2038 N N . ALA B 1 89 ? -7.532 3.258 16.682 1.00 44.40 87 ALA B N 1
ATOM 2039 C CA . ALA B 1 89 ? -6.576 2.237 17.037 1.00 44.62 87 ALA B CA 1
ATOM 2040 C C . ALA B 1 89 ? -5.640 2.845 18.056 1.00 44.43 87 ALA B C 1
ATOM 2041 O O . ALA B 1 89 ? -5.026 3.869 17.781 1.00 44.13 87 ALA B O 1
ATOM 2043 N N . THR B 1 90 ? -5.547 2.217 19.227 1.00 44.31 88 THR B N 1
ATOM 2044 C CA . THR B 1 90 ? -4.610 2.626 20.272 1.00 44.83 88 THR B CA 1
ATOM 2045 C C . THR B 1 90 ? -3.417 1.661 20.321 1.00 46.36 88 THR B C 1
ATOM 2046 O O . THR B 1 90 ? -3.395 0.638 19.650 1.00 46.64 88 THR B O 1
ATOM 2050 N N . GLY B 1 91 ? -2.421 2.019 21.117 1.00 48.23 89 GLY B N 1
ATOM 2051 C CA . GLY B 1 91 ? -1.160 1.291 21.165 1.00 50.88 89 GLY B CA 1
ATOM 2052 C C . GLY B 1 91 ? -0.326 1.328 19.893 1.00 52.97 89 GLY B C 1
ATOM 2053 O O . GLY B 1 91 ? 0.523 0.464 19.698 1.00 55.31 89 GLY B O 1
ATOM 2054 N N . VAL B 1 92 ? -0.521 2.329 19.035 1.00 53.28 90 VAL B N 1
ATOM 2055 C CA . VAL B 1 92 ? 0.296 2.436 17.818 1.00 54.73 90 VAL B CA 1
ATOM 2056 C C . VAL B 1 92 ? 1.694 2.993 18.141 1.00 56.48 90 VAL B C 1
ATOM 2057 O O . VAL B 1 92 ? 2.654 2.755 17.404 1.00 57.75 90 VAL B O 1
ATOM 2061 N N . PHE B 1 93 ? 1.798 3.717 19.258 1.00 56.08 91 PHE B N 1
ATOM 2062 C CA . PHE B 1 93 ? 3.044 4.345 19.694 1.00 57.18 91 PHE B CA 1
ATOM 2063 C C . PHE B 1 93 ? 3.261 4.093 21.174 1.00 56.87 91 PHE B C 1
ATOM 2064 O O . PHE B 1 93 ? 2.317 3.768 21.891 1.00 54.84 91 PHE B O 1
ATOM 2072 N N . ALA B 1 94 ? 4.504 4.271 21.619 1.00 59.08 92 ALA B N 1
ATOM 2073 C CA . ALA B 1 94 ? 4.867 4.178 23.042 1.00 59.66 92 ALA B CA 1
ATOM 2074 C C . ALA B 1 94 ? 3.971 5.064 23.874 1.00 58.34 92 ALA B C 1
ATOM 2075 O O . ALA B 1 94 ? 3.654 6.175 23.465 1.00 58.62 92 ALA B O 1
ATOM 2077 N N . LYS B 1 95 ? 3.557 4.575 25.035 1.00 58.63 93 LYS B N 1
ATOM 2078 C CA . LYS B 1 95 ? 2.716 5.367 25.917 1.00 57.72 93 LYS B CA 1
ATOM 2079 C C . LYS B 1 95 ? 3.448 6.651 26.288 1.00 57.29 93 LYS B C 1
ATOM 2080 O O . LYS B 1 95 ? 4.671 6.647 26.398 1.00 59.18 93 LYS B O 1
ATOM 2086 N N . PRO B 1 96 ? 2.715 7.762 26.440 1.00 55.69 94 PRO B N 1
ATOM 2087 C CA . PRO B 1 96 ? 3.290 8.955 27.064 1.00 55.49 94 PRO B CA 1
ATOM 2088 C C . PRO B 1 96 ? 3.263 8.821 28.584 1.00 54.79 94 PRO B C 1
ATOM 2089 O O . PRO B 1 96 ? 2.740 7.841 29.093 1.00 55.00 94 PRO B O 1
ATOM 2093 N N . SER B 1 97 ? 3.841 9.779 29.301 1.00 55.00 95 SER B N 1
ATOM 2094 C CA . SER B 1 97 ? 3.737 9.804 30.764 1.00 54.61 95 SER B CA 1
ATOM 2095 C C . SER B 1 97 ? 3.073 11.096 31.200 1.00 52.42 95 SER B C 1
ATOM 2096 O O . SER B 1 97 ? 3.368 12.155 30.679 1.00 51.49 95 SER B O 1
ATOM 2099 N N . LEU B 1 98 ? 2.179 10.969 32.170 1.00 51.89 96 LEU B N 1
ATOM 2100 C CA . LEU B 1 98 ? 1.270 12.020 32.585 1.00 52.14 96 LEU B CA 1
ATOM 2101 C C . LEU B 1 98 ? 1.673 12.531 33.954 1.00 53.04 96 LEU B C 1
ATOM 2102 O O . LEU B 1 98 ? 1.919 11.744 34.855 1.00 53.26 96 LEU B O 1
ATOM 2107 N N . SER B 1 99 ? 1.746 13.848 34.095 1.00 54.45 97 SER B N 1
ATOM 2108 C CA . SER B 1 99 ? 2.004 14.494 35.375 1.00 56.39 97 SER B CA 1
ATOM 2109 C C . SER B 1 99 ? 0.946 15.552 35.560 1.00 57.07 97 SER B C 1
ATOM 2110 O O . SER B 1 99 ? 0.258 15.889 34.602 1.00 57.64 97 SER B O 1
ATOM 2113 N N . ALA B 1 100 ? 0.819 16.072 36.776 1.00 58.02 98 ALA B N 1
ATOM 2114 C CA . ALA B 1 100 ? -0.169 17.102 37.071 1.00 59.80 98 ALA B CA 1
ATOM 2115 C C . ALA B 1 100 ? 0.354 18.102 38.090 1.00 62.47 98 ALA B C 1
ATOM 2116 O O . ALA B 1 100 ? 1.045 17.733 39.034 1.00 63.28 98 ALA B O 1
ATOM 2118 N N . GLN B 1 101 ? 0.011 19.370 37.871 1.00 65.35 99 GLN B N 1
ATOM 2119 C CA . GLN B 1 101 ? 0.405 20.481 38.727 1.00 67.10 99 GLN B CA 1
ATOM 2120 C C . GLN B 1 101 ? -0.777 21.418 38.935 1.00 69.34 99 GLN B C 1
ATOM 2121 O O . GLN B 1 101 ? -1.743 21.364 38.171 1.00 68.33 99 GLN B O 1
ATOM 2127 N N . PRO B 1 102 ? -0.698 22.303 39.952 1.00 72.73 100 PRO B N 1
ATOM 2128 C CA . PRO B 1 102 ? -1.668 23.396 40.021 1.00 75.33 100 PRO B CA 1
ATOM 2129 C C . PRO B 1 102 ? -1.518 24.327 38.824 1.00 78.16 100 PRO B C 1
ATOM 2130 O O . PRO B 1 102 ? -0.387 24.557 38.376 1.00 77.36 100 PRO B O 1
ATOM 2134 N N . GLY B 1 103 ? -2.652 24.830 38.320 1.00 82.04 101 GLY B N 1
ATOM 2135 C CA . GLY B 1 103 ? -2.705 25.861 37.272 1.00 84.87 101 GLY B CA 1
ATOM 2136 C C . GLY B 1 103 ? -3.284 27.178 37.774 1.00 89.47 101 GLY B C 1
ATOM 2137 O O . GLY B 1 103 ? -3.270 27.451 38.980 1.00 92.49 101 GLY B O 1
ATOM 2138 N N . SER B 1 104 ? -3.804 27.990 36.850 1.00 92.17 102 SER B N 1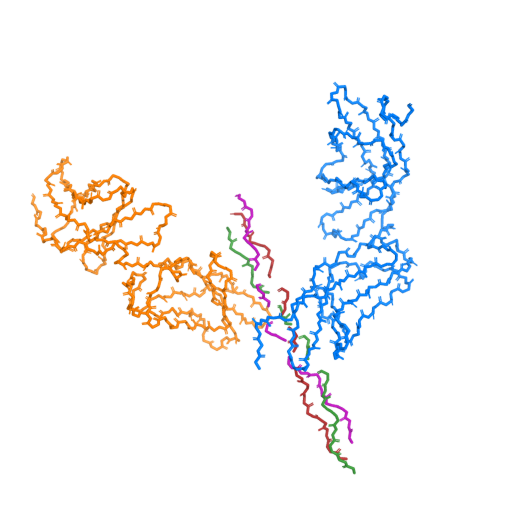
ATOM 2139 C CA . SER B 1 104 ? -4.326 29.332 37.172 1.00 96.45 102 SER B CA 1
ATOM 2140 C C . SER B 1 104 ? -5.683 29.258 37.899 1.00 97.97 102 SER B C 1
ATOM 2141 O O . SER B 1 104 ? -6.658 28.751 37.337 1.00 99.71 102 SER B O 1
ATOM 2144 N N . GLY B 1 105 ? -5.739 29.753 39.138 1.00 98.30 103 GLY B N 1
ATOM 2145 C CA . GLY B 1 105 ? -6.970 29.729 39.936 1.00 99.47 103 GLY B CA 1
ATOM 2146 C C . GLY B 1 105 ? -7.328 28.328 40.398 1.00 96.97 103 GLY B C 1
ATOM 2147 O O . GLY B 1 105 ? -6.451 27.584 40.840 1.00 96.42 103 GLY B O 1
ATOM 2148 N N . GLY B 1 106 ? -8.604 27.956 40.273 1.00 96.82 104 GLY B N 1
ATOM 2149 C CA . GLY B 1 106 ? -9.105 26.638 40.711 1.00 94.55 104 GLY B CA 1
ATOM 2150 C C . GLY B 1 106 ? -8.932 25.533 39.680 1.00 89.82 104 GLY B C 1
ATOM 2151 O O . GLY B 1 106 ? -9.838 24.714 39.480 1.00 89.91 104 GLY B O 1
ATOM 2152 N N . ASP B 1 107 ? -7.759 25.497 39.050 1.00 85.77 105 ASP B N 1
ATOM 2153 C CA . ASP B 1 107 ? -7.509 24.667 37.880 1.00 83.36 105 ASP B CA 1
ATOM 2154 C C . ASP B 1 107 ? -6.357 23.726 38.130 1.00 79.66 105 ASP B C 1
ATOM 2155 O O . ASP B 1 107 ? -5.488 24.001 38.964 1.00 80.08 105 ASP B O 1
ATOM 2160 N N . VAL B 1 108 ? -6.349 22.637 37.366 1.00 75.20 106 VAL B N 1
ATOM 2161 C CA . VAL B 1 108 ? -5.280 21.656 37.370 1.00 71.88 106 VAL B CA 1
ATOM 2162 C C . VAL B 1 108 ? -4.695 21.571 35.962 1.00 69.84 106 VAL B C 1
ATOM 2163 O O . VAL B 1 108 ? -5.439 21.484 34.993 1.00 69.99 106 VAL B O 1
ATOM 2167 N N . THR B 1 109 ? -3.366 21.578 35.867 1.00 68.96 107 THR B N 1
ATOM 2168 C CA . THR B 1 109 ? -2.644 21.479 34.601 1.00 68.30 107 THR B CA 1
ATOM 2169 C C . THR B 1 109 ? -1.965 20.115 34.475 1.00 66.87 107 THR B C 1
ATOM 2170 O O . THR B 1 109 ? -1.046 19.794 35.234 1.00 65.97 107 THR B O 1
ATOM 2174 N N . LEU B 1 110 ? -2.406 19.329 33.500 1.00 66.26 108 LEU B N 1
ATOM 2175 C CA . LEU B 1 110 ? -1.874 17.993 33.280 1.00 65.58 108 LEU B CA 1
ATOM 2176 C C . LEU B 1 110 ? -0.881 18.091 32.131 1.00 66.35 108 LEU B C 1
ATOM 2177 O O . LEU B 1 110 ? -1.210 18.645 31.092 1.00 67.38 108 LEU B O 1
ATOM 2182 N N . GLN B 1 111 ? 0.332 17.579 32.323 1.00 66.84 109 GLN B N 1
ATOM 2183 C CA . GLN B 1 111 ? 1.351 17.564 31.268 1.00 67.41 109 GLN B CA 1
ATOM 2184 C C . GLN B 1 111 ? 1.463 16.152 30.693 1.00 65.42 109 GLN B C 1
ATOM 2185 O O . GLN B 1 111 ? 1.778 15.219 31.421 1.00 66.46 109 GLN B O 1
ATOM 2191 N N . CYS B 1 112 ? 1.215 15.996 29.396 1.00 64.61 110 CYS B N 1
ATOM 2192 C CA . CYS B 1 112 ? 1.225 14.683 28.746 1.00 63.71 110 CYS B CA 1
ATOM 2193 C C . CYS B 1 112 ? 2.525 14.578 27.953 1.00 65.62 110 CYS B C 1
ATOM 2194 O O . CYS B 1 112 ? 2.626 15.059 26.837 1.00 66.17 110 CYS B O 1
ATOM 2197 N N . GLN B 1 113 ? 3.529 13.959 28.567 1.00 69.48 111 GLN B N 1
ATOM 2198 C CA . GLN B 1 113 ? 4.916 13.986 28.080 1.00 73.54 111 GLN B CA 1
ATOM 2199 C C . GLN B 1 113 ? 5.190 12.900 27.054 1.00 74.32 111 GLN B C 1
ATOM 2200 O O . GLN B 1 113 ? 4.823 11.741 27.258 1.00 72.76 111 GLN B O 1
ATOM 2206 N N . THR B 1 114 ? 5.891 13.267 25.985 1.00 77.46 112 THR B N 1
ATOM 2207 C CA . THR B 1 114 ? 6.098 12.365 24.861 1.00 80.11 112 THR B CA 1
ATOM 2208 C C . THR B 1 114 ? 7.405 12.658 24.125 1.00 85.41 112 THR B C 1
ATOM 2209 O O . THR B 1 114 ? 7.797 13.813 23.960 1.00 85.36 112 THR B O 1
ATOM 2213 N N . ARG B 1 115 ? 8.049 11.588 23.668 1.00 93.46 113 ARG B N 1
ATOM 2214 C CA . ARG B 1 115 ? 9.367 11.647 23.026 1.00 101.64 113 ARG B CA 1
ATOM 2215 C C . ARG B 1 115 ? 9.249 12.160 21.600 1.00 102.30 113 ARG B C 1
ATOM 2216 O O . ARG B 1 115 ? 10.004 13.032 21.177 1.00 103.14 113 ARG B O 1
ATOM 2224 N N . TYR B 1 116 ? 8.291 11.597 20.870 1.00 102.74 114 TYR B N 1
ATOM 2225 C CA . TYR B 1 116 ? 8.040 11.963 19.481 1.00 104.92 114 TYR B CA 1
ATOM 2226 C C . TYR B 1 116 ? 7.529 13.403 19.410 1.00 99.73 114 TYR B C 1
ATOM 2227 O O . TYR B 1 116 ? 7.160 14.001 20.424 1.00 95.96 114 TYR B O 1
ATOM 2236 N N . GLY B 1 117 ? 7.513 13.944 18.197 1.00 97.04 115 GLY B N 1
ATOM 2237 C CA . GLY B 1 117 ? 6.714 15.121 17.879 1.00 92.56 115 GLY B CA 1
ATOM 2238 C C . GLY B 1 117 ? 5.282 14.674 17.609 1.00 86.19 115 GLY B C 1
ATOM 2239 O O . GLY B 1 117 ? 4.962 14.218 16.508 1.00 84.38 115 GLY B O 1
ATOM 2240 N N . PHE B 1 118 ? 4.444 14.754 18.639 1.00 78.81 116 PHE B N 1
ATOM 2241 C CA . PHE B 1 118 ? 3.010 14.639 18.486 1.00 74.35 116 PHE B CA 1
ATOM 2242 C C . PHE B 1 118 ? 2.406 16.007 18.694 1.00 71.48 116 PHE B C 1
ATOM 2243 O O . PHE B 1 118 ? 2.916 16.804 19.476 1.00 72.20 116 PHE B O 1
ATOM 2251 N N . ASP B 1 119 ? 1.316 16.271 17.987 1.00 68.04 117 ASP B N 1
ATOM 2252 C CA . ASP B 1 119 ? 0.647 17.557 18.048 1.00 66.85 117 ASP B CA 1
ATOM 2253 C C . ASP B 1 119 ? -0.824 17.443 18.435 1.00 62.93 117 ASP B C 1
ATOM 2254 O O . ASP B 1 119 ? -1.569 18.395 18.255 1.00 63.53 117 ASP B O 1
ATOM 2259 N N . GLN B 1 120 ? -1.248 16.289 18.954 1.00 59.04 118 GLN B N 1
ATOM 2260 C CA . GLN B 1 120 ? -2.590 16.130 19.520 1.00 56.20 118 GLN B CA 1
ATOM 2261 C C . GLN B 1 120 ? -2.513 15.264 20.768 1.00 52.62 118 GLN B C 1
ATOM 2262 O O . GLN B 1 120 ? -1.743 14.313 20.820 1.00 50.73 118 GLN B O 1
ATOM 2268 N N . PHE B 1 121 ? -3.311 15.620 21.773 1.00 50.67 119 PHE B N 1
ATOM 2269 C CA . PHE B 1 121 ? -3.330 14.945 23.072 1.00 48.24 119 PHE B CA 1
ATOM 2270 C C . PHE B 1 121 ? -4.767 14.835 23.554 1.00 47.31 119 PHE B C 1
ATOM 2271 O O . PHE B 1 121 ? -5.544 15.769 23.396 1.00 47.98 119 PHE B O 1
ATOM 2279 N N . ALA B 1 122 ? -5.128 13.682 24.108 1.00 45.78 120 ALA B N 1
ATOM 2280 C CA . ALA B 1 122 ? -6.458 13.489 24.656 1.00 45.55 120 ALA B CA 1
ATOM 2281 C C . ALA B 1 122 ? -6.321 12.878 26.044 1.00 45.58 120 ALA B C 1
ATOM 2282 O O . ALA B 1 122 ? -5.614 11.885 26.217 1.00 44.81 120 ALA B O 1
ATOM 2284 N N . LEU B 1 123 ? -7.010 13.479 27.008 1.00 46.20 121 LEU B N 1
ATOM 2285 C CA . LEU B 1 123 ? -6.921 13.122 28.396 1.00 47.09 121 LEU B CA 1
ATOM 2286 C C . LEU B 1 123 ? -8.315 12.754 28.870 1.00 48.29 121 LEU B C 1
ATOM 2287 O O . LEU B 1 123 ? -9.269 13.438 28.512 1.00 49.45 121 LEU B O 1
ATOM 2292 N N . TYR B 1 124 ? -8.439 11.709 29.692 1.00 49.19 122 TYR B N 1
ATOM 2293 C CA . TYR B 1 124 ? -9.722 11.387 30.341 1.00 51.13 122 TYR B CA 1
ATOM 2294 C C . TYR B 1 124 ? -9.646 10.918 31.801 1.00 53.64 122 TYR B C 1
ATOM 2295 O O . TYR B 1 124 ? -8.640 10.373 32.247 1.00 52.07 122 TYR B O 1
ATOM 2304 N N . LYS B 1 125 ? -10.755 11.146 32.504 1.00 57.29 123 LYS B N 1
ATOM 2305 C CA . LYS B 1 125 ? -10.985 10.673 33.849 1.00 60.22 123 LYS B CA 1
ATOM 2306 C C . LYS B 1 125 ? -11.903 9.460 33.754 1.00 62.08 123 LYS B C 1
ATOM 2307 O O . LYS B 1 125 ? -12.983 9.561 33.184 1.00 62.20 123 LYS B O 1
ATOM 2313 N N . GLU B 1 126 ? -11.477 8.327 34.315 1.00 64.58 124 GLU B N 1
ATOM 2314 C CA . GLU B 1 126 ? -12.341 7.147 34.465 1.00 68.00 124 GLU B CA 1
ATOM 2315 C C . GLU B 1 126 ? -13.665 7.484 35.132 1.00 70.80 124 GLU B C 1
ATOM 2316 O O . GLU B 1 126 ? -13.719 8.328 36.025 1.00 71.12 124 GLU B O 1
ATOM 2322 N N . GLY B 1 127 ? -14.724 6.799 34.718 1.00 74.19 125 GLY B N 1
ATOM 2323 C CA . GLY B 1 127 ? -15.984 6.847 35.456 1.00 78.61 125 GLY B CA 1
ATOM 2324 C C . GLY B 1 127 ? -17.210 6.784 34.586 1.00 80.25 125 GLY B C 1
ATOM 2325 O O . GLY B 1 127 ? -17.129 6.360 33.433 1.00 78.55 125 GLY B O 1
ATOM 2326 N N . ASP B 1 128 ? -18.339 7.203 35.171 1.00 85.58 126 ASP B N 1
ATOM 2327 C CA . ASP B 1 128 ? -19.662 7.203 34.518 1.00 89.57 126 ASP B CA 1
ATOM 2328 C C . ASP B 1 128 ? -20.421 8.515 34.877 1.00 91.49 126 ASP B C 1
ATOM 2329 O O . ASP B 1 128 ? -21.015 8.598 35.961 1.00 93.29 126 ASP B O 1
ATOM 2334 N N . PRO B 1 129 ? -20.404 9.540 34.007 1.00 90.49 127 PRO B N 1
ATOM 2335 C CA . PRO B 1 129 ? -19.771 9.517 32.675 1.00 86.06 127 PRO B CA 1
ATOM 2336 C C . PRO B 1 129 ? -18.272 9.885 32.690 1.00 81.97 127 PRO B C 1
ATOM 2337 O O . PRO B 1 129 ? -17.793 10.538 33.626 1.00 81.78 127 PRO B O 1
ATOM 2341 N N . GLU B 1 130 ? -17.556 9.454 31.653 1.00 77.51 128 GLU B N 1
ATOM 2342 C CA . GLU B 1 130 ? -16.164 9.847 31.435 1.00 74.70 128 GLU B CA 1
ATOM 2343 C C . GLU B 1 130 ? -16.079 11.319 31.042 1.00 74.14 128 GLU B C 1
ATOM 2344 O O . GLU B 1 130 ? -16.940 11.811 30.306 1.00 75.18 128 GLU B O 1
ATOM 2350 N N . ARG B 1 131 ? -15.041 12.011 31.524 1.00 72.53 129 ARG B N 1
ATOM 2351 C CA . ARG B 1 131 ? -14.763 13.405 31.129 1.00 71.37 129 ARG B CA 1
ATOM 2352 C C . ARG B 1 131 ? -13.541 13.406 30.216 1.00 66.14 129 ARG B C 1
ATOM 2353 O O . ARG B 1 131 ? -12.500 12.860 30.595 1.00 64.44 129 ARG B O 1
ATOM 2361 N N . TRP B 1 132 ? -13.679 14.013 29.029 1.00 62.13 130 TRP B N 1
ATOM 2362 C CA . TRP B 1 132 ? -12.617 14.064 28.012 1.00 57.74 130 TRP B CA 1
ATOM 2363 C C . TRP B 1 132 ? -12.155 15.493 27.724 1.00 57.22 130 TRP B C 1
ATOM 2364 O O . TRP B 1 132 ? -12.951 16.424 27.751 1.00 57.83 130 TRP B O 1
ATOM 2375 N N . TYR B 1 133 ? -10.855 15.641 27.458 1.00 55.87 131 TYR B N 1
ATOM 2376 C CA . TYR B 1 133 ? -10.221 16.940 27.210 1.00 56.91 131 TYR B CA 1
ATOM 2377 C C . TYR B 1 133 ? -9.175 16.811 26.102 1.00 56.57 131 TYR B C 1
ATOM 2378 O O . TYR B 1 133 ? -8.379 15.879 26.106 1.00 55.23 131 TYR B O 1
ATOM 2387 N N . ARG B 1 134 ? -9.172 17.761 25.175 1.00 59.07 132 ARG B N 1
ATOM 2388 C CA . ARG B 1 134 ? -8.301 17.719 24.009 1.00 59.78 132 ARG B CA 1
ATOM 2389 C C . ARG B 1 134 ? -7.426 18.956 23.889 1.00 59.45 132 ARG B C 1
ATOM 2390 O O . ARG B 1 134 ? -7.848 20.056 24.226 1.00 61.96 132 ARG B O 1
ATOM 2398 N N . ALA B 1 135 ? -6.209 18.761 23.392 1.00 56.57 133 ALA B N 1
ATOM 2399 C CA . ALA B 1 135 ? -5.275 19.852 23.172 1.00 56.07 133 ALA B CA 1
ATOM 2400 C C . ALA B 1 135 ? -4.184 19.472 22.166 1.00 54.72 133 ALA B C 1
ATOM 2401 O O . ALA B 1 135 ? -3.904 18.285 21.952 1.00 52.65 133 ALA B O 1
ATOM 2403 N N . SER B 1 136 ? -3.591 20.502 21.562 1.00 55.30 134 SER B N 1
ATOM 2404 C CA . SER B 1 136 ? -2.484 20.376 20.619 1.00 55.71 134 SER B CA 1
ATOM 2405 C C . SER B 1 136 ? -1.135 20.529 21.317 1.00 54.92 134 SER B C 1
ATOM 2406 O O . SER B 1 136 ? -0.148 19.944 20.894 1.00 54.00 134 SER B O 1
ATOM 2409 N N . PHE B 1 137 ? -1.087 21.380 22.335 1.00 55.18 135 PHE B N 1
ATOM 2410 C CA . PHE B 1 137 ? 0.055 21.454 23.224 1.00 55.67 135 PHE B CA 1
ATOM 2411 C C . PHE B 1 137 ? -0.049 20.312 24.226 1.00 54.49 135 PHE B C 1
ATOM 2412 O O . PHE B 1 137 ? -1.163 19.931 24.577 1.00 53.37 135 PHE B O 1
ATOM 2420 N N . PRO B 1 138 ? 1.093 19.773 24.711 1.00 55.49 136 PRO B N 1
ATOM 2421 C CA . PRO B 1 138 ? 1.065 18.710 25.722 1.00 54.85 136 PRO B CA 1
ATOM 2422 C C . PRO B 1 138 ? 0.743 19.263 27.124 1.00 55.71 136 PRO B C 1
ATOM 2423 O O . PRO B 1 138 ? 1.388 18.907 28.108 1.00 55.37 136 PRO B O 1
ATOM 2427 N N . ILE B 1 139 ? -0.270 20.123 27.193 1.00 57.37 137 ILE B N 1
ATOM 2428 C CA . ILE B 1 139 ? -0.597 20.895 28.373 1.00 58.99 137 ILE B CA 1
ATOM 2429 C C . ILE B 1 139 ? -2.106 21.092 28.305 1.00 60.29 137 ILE B C 1
ATOM 2430 O O . ILE B 1 139 ? -2.616 21.830 27.446 1.00 60.99 137 ILE B O 1
ATOM 2435 N N . ILE B 1 140 ? -2.794 20.419 29.218 1.00 60.69 138 ILE B N 1
ATOM 2436 C CA . ILE B 1 140 ? -4.242 20.368 29.272 1.00 62.45 138 ILE B CA 1
ATOM 2437 C C . ILE B 1 140 ? -4.678 20.949 30.618 1.00 64.37 138 ILE B C 1
ATOM 2438 O O . ILE B 1 140 ? -4.459 20.324 31.657 1.00 64.61 138 ILE B O 1
ATOM 2443 N N . THR B 1 141 ? -5.258 22.147 30.601 1.00 67.83 139 THR B N 1
ATOM 2444 C CA . THR B 1 141 ? -5.773 22.791 31.813 1.00 70.87 139 THR B CA 1
ATOM 2445 C C . THR B 1 141 ? -7.185 22.285 32.024 1.00 72.25 139 THR B C 1
ATOM 2446 O O . THR B 1 141 ? -7.900 22.060 31.057 1.00 73.40 139 THR B O 1
ATOM 2450 N N . VAL B 1 142 ? -7.581 22.093 33.280 1.00 73.84 140 VAL B N 1
ATOM 2451 C CA . VAL B 1 142 ? -8.896 21.533 33.599 1.00 75.54 140 VAL B CA 1
ATOM 2452 C C . VAL B 1 142 ? -9.555 22.389 34.668 1.00 78.87 140 VAL B C 1
ATOM 2453 O O . VAL B 1 142 ? -9.056 22.464 35.788 1.00 80.89 140 VAL B O 1
ATOM 2457 N N . THR B 1 143 ? -10.675 23.027 34.324 1.00 82.17 141 THR B N 1
ATOM 2458 C CA . THR B 1 143 ? -11.369 23.924 35.251 1.00 85.94 141 THR B CA 1
ATOM 2459 C C . THR B 1 143 ? -12.199 23.100 36.226 1.00 86.60 141 THR B C 1
ATOM 2460 O O . THR B 1 143 ? -12.973 22.241 35.798 1.00 85.56 141 THR B O 1
ATOM 2464 N N . ALA B 1 144 ? -12.023 23.365 37.525 1.00 88.13 142 ALA B N 1
ATOM 2465 C CA . ALA B 1 144 ? -12.719 22.639 38.592 1.00 88.93 142 ALA B CA 1
ATOM 2466 C C . ALA B 1 144 ? -12.681 21.122 38.351 1.00 86.17 142 ALA B C 1
ATOM 2467 O O . ALA B 1 144 ? -13.713 20.474 38.125 1.00 85.70 142 ALA B O 1
ATOM 2469 N N . ALA B 1 145 ? -11.468 20.578 38.365 1.00 83.51 143 ALA B N 1
ATOM 2470 C CA . ALA B 1 145 ? -11.255 19.147 38.174 1.00 81.57 143 ALA B CA 1
ATOM 2471 C C . ALA B 1 145 ? -11.733 18.359 39.396 1.00 83.18 143 ALA B C 1
ATOM 2472 O O . ALA B 1 145 ? -11.820 18.899 40.513 1.00 85.09 143 ALA B O 1
ATOM 2474 N N . HIS B 1 146 ? -12.041 17.083 39.168 1.00 82.41 144 HIS B N 1
ATOM 2475 C CA . HIS B 1 146 ? -12.453 16.166 40.234 1.00 83.11 144 HIS B CA 1
ATOM 2476 C C . HIS B 1 146 ? -11.289 15.223 40.493 1.00 78.36 144 HIS B C 1
ATOM 2477 O O . HIS B 1 146 ? -10.470 14.951 39.599 1.00 75.88 144 HIS B O 1
ATOM 2484 N N . SER B 1 147 ? -11.257 14.680 41.703 1.00 75.81 145 SER B N 1
ATOM 2485 C CA . SER B 1 147 ? -10.389 13.562 42.005 1.00 72.16 145 SER B CA 1
ATOM 2486 C C . SER B 1 147 ? -10.763 12.369 41.117 1.00 69.01 145 SER B C 1
ATOM 2487 O O . SER B 1 147 ? -11.930 12.183 40.749 1.00 68.62 145 SER B O 1
ATOM 2490 N N . GLY B 1 148 ? -9.766 11.579 40.746 1.00 65.15 146 GLY B N 1
ATOM 2491 C CA . GLY B 1 148 ? -10.020 10.393 39.947 1.00 62.93 146 GLY B CA 1
ATOM 2492 C C . GLY B 1 148 ? -8.784 9.821 39.309 1.00 59.83 146 GLY B C 1
ATOM 2493 O O . GLY B 1 148 ? -7.657 10.223 39.619 1.00 58.11 146 GLY B O 1
ATOM 2494 N N . THR B 1 149 ? -9.030 8.882 38.403 1.00 58.86 147 THR B N 1
ATOM 2495 C CA . THR B 1 149 ? -7.993 8.157 37.677 1.00 57.51 147 THR B CA 1
ATOM 2496 C C . THR B 1 149 ? -7.915 8.677 36.223 1.00 55.57 147 THR B C 1
ATOM 2497 O O . THR B 1 149 ? -8.758 8.355 35.376 1.00 54.39 147 THR B O 1
ATOM 2501 N N . TYR B 1 150 ? -6.884 9.482 35.963 1.00 54.87 148 TYR B N 1
ATOM 2502 C CA . TYR B 1 150 ? -6.671 10.147 34.678 1.00 53.30 148 TYR B CA 1
ATOM 2503 C C . TYR B 1 150 ? -5.631 9.413 33.845 1.00 52.12 148 TYR B C 1
ATOM 2504 O O . TYR B 1 150 ? -4.706 8.815 34.380 1.00 51.44 148 TYR B O 1
ATOM 2513 N N . ARG B 1 151 ? -5.817 9.477 32.529 1.00 51.84 149 ARG B N 1
ATOM 2514 C CA A ARG B 1 151 ? -4.930 8.847 31.551 0.50 51.16 149 ARG B CA 1
ATOM 2515 C CA B ARG B 1 151 ? -4.916 8.858 31.556 0.50 51.51 149 ARG B CA 1
ATOM 2516 C C . ARG B 1 151 ? -4.871 9.716 30.302 1.00 50.78 149 ARG B C 1
ATOM 2517 O O . ARG B 1 151 ? -5.871 10.321 29.934 1.00 50.29 149 ARG B O 1
ATOM 2532 N N . CYS B 1 152 ? -3.715 9.776 29.646 1.00 50.80 150 CYS B N 1
ATOM 2533 C CA . CYS B 1 152 ? -3.598 10.581 28.434 1.00 51.19 150 CYS B CA 1
ATOM 2534 C C . CYS B 1 152 ? -3.111 9.757 27.267 1.00 49.43 150 CYS B C 1
ATOM 2535 O O . CYS B 1 152 ? -2.388 8.782 27.442 1.00 49.37 150 CYS B O 1
ATOM 2538 N N . TYR B 1 153 ? -3.561 10.150 26.078 1.00 47.76 151 TYR B N 1
ATOM 2539 C CA . TYR B 1 153 ? -3.161 9.551 24.817 1.00 46.50 151 TYR B CA 1
ATOM 2540 C C . TYR B 1 153 ? -2.535 10.659 23.965 1.00 46.90 151 TYR B C 1
ATOM 2541 O O . TYR B 1 153 ? -3.012 11.807 23.979 1.00 46.98 151 TYR B O 1
ATOM 2550 N N . SER B 1 154 ? -1.485 10.315 23.223 1.00 47.21 152 SER B N 1
ATOM 2551 C CA . SER B 1 154 ? -0.838 11.242 22.290 1.00 48.58 152 SER B CA 1
ATOM 2552 C C . SER B 1 154 ? -1.007 10.734 20.859 1.00 49.07 152 SER B C 1
ATOM 2553 O O . SER B 1 154 ? -0.956 9.523 20.622 1.00 48.13 152 SER B O 1
ATOM 2556 N N . PHE B 1 155 ? -1.183 11.656 19.913 1.00 50.26 153 PHE B N 1
ATOM 2557 C CA . PHE B 1 155 ? -1.251 11.289 18.492 1.00 51.63 153 PHE B CA 1
ATOM 2558 C C . PHE B 1 155 ? -0.896 12.416 17.525 1.00 54.09 153 PHE B C 1
ATOM 2559 O O . PHE B 1 155 ? -0.593 13.527 17.949 1.00 54.59 153 PHE B O 1
ATOM 2567 N N . SER B 1 156 ? -0.888 12.091 16.231 1.00 56.14 154 SER B N 1
ATOM 2568 C CA . SER B 1 156 ? -0.564 13.043 15.168 1.00 58.99 154 SER B CA 1
ATOM 2569 C C . SER B 1 156 ? -1.834 13.430 14.405 1.00 59.78 154 SER B C 1
ATOM 2570 O O . SER B 1 156 ? -2.682 12.584 14.139 1.00 58.09 154 SER B O 1
ATOM 2573 N N . SER B 1 157 ? -1.960 14.716 14.067 1.00 63.02 155 SER B N 1
ATOM 2574 C CA . SER B 1 157 ? -3.099 15.218 13.281 1.00 63.93 155 SER B CA 1
ATOM 2575 C C . SER B 1 157 ? -3.084 14.750 11.827 1.00 66.17 155 SER B C 1
ATOM 2576 O O . SER B 1 157 ? -4.127 14.772 11.183 1.00 65.03 155 SER B O 1
ATOM 2579 N N . ARG B 1 158 ? -1.918 14.345 11.313 1.00 70.05 156 ARG B N 1
ATOM 2580 C CA . ARG B 1 158 ? -1.820 13.740 9.972 1.00 74.05 156 ARG B CA 1
ATOM 2581 C C . ARG B 1 158 ? -2.346 12.307 9.892 1.00 72.30 156 ARG B C 1
ATOM 2582 O O . ARG B 1 158 ? -2.615 11.817 8.788 1.00 72.21 156 ARG B O 1
ATOM 2590 N N . ASP B 1 159 ? -2.449 11.632 11.043 1.00 70.17 157 ASP B N 1
ATOM 2591 C CA . ASP B 1 159 ? -3.142 10.341 11.145 1.00 67.69 157 ASP B CA 1
ATOM 2592 C C . ASP B 1 159 ? -3.942 10.288 12.459 1.00 63.06 157 ASP B C 1
ATOM 2593 O O . ASP B 1 159 ? -3.534 9.648 13.439 1.00 61.97 157 ASP B O 1
ATOM 2598 N N . PRO B 1 160 ? -5.088 10.991 12.490 1.00 59.76 158 PRO B N 1
ATOM 2599 C CA . PRO B 1 160 ? -5.788 11.223 13.761 1.00 57.17 158 PRO B CA 1
ATOM 2600 C C . PRO B 1 160 ? -6.508 10.020 14.380 1.00 53.29 158 PRO B C 1
ATOM 2601 O O . PRO B 1 160 ? -7.054 10.148 15.479 1.00 51.85 158 PRO B O 1
ATOM 2605 N N . TYR B 1 161 ? -6.514 8.879 13.702 1.00 51.01 159 TYR B N 1
ATOM 2606 C CA . TYR B 1 161 ? -7.125 7.676 14.250 1.00 49.14 159 TYR B CA 1
ATOM 2607 C C . TYR B 1 161 ? -6.115 6.642 14.757 1.00 47.28 159 TYR B C 1
ATOM 2608 O O . TYR B 1 161 ? -6.525 5.586 15.223 1.00 47.17 159 TYR B O 1
ATOM 2617 N N . LEU B 1 162 ? -4.818 6.939 14.677 1.00 46.35 160 LEU B N 1
ATOM 2618 C CA . LEU B 1 162 ? -3.776 6.093 15.236 1.00 46.20 160 LEU B CA 1
ATOM 2619 C C . LEU B 1 162 ? -3.241 6.732 16.517 1.00 46.08 160 LEU B C 1
ATOM 2620 O O . LEU B 1 162 ? -2.509 7.721 16.470 1.00 47.53 160 LEU B O 1
ATOM 2625 N N . TRP B 1 163 ? -3.614 6.170 17.664 1.00 44.74 161 TRP B N 1
ATOM 2626 C CA . TRP B 1 163 ? -3.231 6.726 18.956 1.00 44.22 161 TRP B CA 1
ATOM 2627 C C . TRP B 1 163 ? -2.148 5.894 19.624 1.00 44.40 161 TRP B C 1
ATOM 2628 O O . TRP B 1 163 ? -1.941 4.701 19.312 1.00 44.54 161 TRP B O 1
ATOM 2639 N N . SER B 1 164 ? -1.462 6.541 20.560 1.00 44.05 162 SER B N 1
ATOM 2640 C CA . SER B 1 164 ? -0.518 5.859 21.423 1.00 44.32 162 SER B CA 1
ATOM 2641 C C . SER B 1 164 ? -1.246 4.900 22.330 1.00 43.99 162 SER B C 1
ATOM 2642 O O . SER B 1 164 ? -2.480 4.881 22.396 1.00 42.46 162 SER B O 1
ATOM 2645 N N . ALA B 1 165 ? -0.457 4.097 23.033 1.00 45.52 163 ALA B N 1
ATOM 2646 C CA . ALA B 1 165 ? -0.927 3.385 24.212 1.00 45.56 163 ALA B CA 1
ATOM 2647 C C . ALA B 1 165 ? -1.306 4.445 25.232 1.00 44.54 163 ALA B C 1
ATOM 2648 O O . ALA B 1 165 ? -0.742 5.537 25.200 1.00 44.21 163 ALA B O 1
ATOM 2650 N N . PRO B 1 166 ? -2.262 4.133 26.130 1.00 44.47 164 PRO B N 1
ATOM 2651 C CA . PRO B 1 166 ? -2.578 5.088 27.196 1.00 44.45 164 PRO B CA 1
ATOM 2652 C C . PRO B 1 166 ? -1.423 5.194 28.159 1.00 45.72 164 PRO B C 1
ATOM 2653 O O . PRO B 1 166 ? -0.712 4.209 28.373 1.00 46.57 164 PRO B O 1
ATOM 2657 N N . SER B 1 167 ? -1.232 6.380 28.726 1.00 46.44 165 SER B N 1
ATOM 2658 C CA . SER B 1 167 ? -0.301 6.548 29.835 1.00 47.60 165 SER B CA 1
ATOM 2659 C C . SER B 1 167 ? -0.670 5.610 30.990 1.00 49.03 165 SER B C 1
ATOM 2660 O O . SER B 1 167 ? -1.767 5.062 31.036 1.00 47.95 165 SER B O 1
ATOM 2663 N N . ASP B 1 168 ? 0.256 5.437 31.926 1.00 51.88 166 ASP B N 1
ATOM 2664 C CA . ASP B 1 168 ? -0.098 4.838 33.205 1.00 53.66 166 ASP B CA 1
ATOM 2665 C C . ASP B 1 168 ? -1.111 5.784 33.838 1.00 53.52 166 ASP B C 1
ATOM 2666 O O . ASP B 1 168 ? -1.097 6.987 33.546 1.00 52.55 166 ASP B O 1
ATOM 2671 N N . PRO B 1 169 ? -2.000 5.247 34.690 1.00 55.31 167 PRO B N 1
ATOM 2672 C CA . PRO B 1 169 ? -2.947 6.116 35.366 1.00 55.60 167 PRO B CA 1
ATOM 2673 C C . PRO B 1 169 ? -2.250 7.069 36.308 1.00 56.77 167 PRO B C 1
ATOM 2674 O O . PRO B 1 169 ? -1.238 6.721 36.909 1.00 58.05 167 PRO B O 1
ATOM 2678 N N . LEU B 1 170 ? -2.761 8.289 36.360 1.00 57.23 168 LEU B N 1
ATOM 2679 C CA . LEU B 1 170 ? -2.426 9.237 37.390 1.00 58.25 168 LEU B CA 1
ATOM 2680 C C . LEU B 1 170 ? -3.623 9.277 38.329 1.00 59.45 168 LEU B C 1
ATOM 2681 O O . LEU B 1 170 ? -4.749 9.517 37.896 1.00 58.80 168 LEU B O 1
ATOM 2686 N N . GLU B 1 171 ? -3.382 9.018 39.610 1.00 61.50 169 GLU B N 1
ATOM 2687 C CA . GLU B 1 171 ? -4.421 9.105 40.625 1.00 63.58 169 GLU B CA 1
ATOM 2688 C C . GLU B 1 171 ? -4.381 10.517 41.214 1.00 64.38 169 GLU B C 1
ATOM 2689 O O . GLU B 1 171 ? -3.505 10.840 42.022 1.00 65.12 169 GLU B O 1
ATOM 2695 N N . LEU B 1 172 ? -5.325 11.354 40.788 1.00 64.83 170 LEU B N 1
ATOM 2696 C CA . LEU B 1 172 ? -5.355 12.765 41.166 1.00 65.30 170 LEU B CA 1
ATOM 2697 C C . LEU B 1 172 ? -6.309 12.999 42.340 1.00 67.02 170 LEU B C 1
ATOM 2698 O O . LEU B 1 172 ? -7.393 12.418 42.388 1.00 67.97 170 LEU B O 1
ATOM 2703 N N . VAL B 1 173 ? -5.875 13.832 43.288 1.00 68.48 171 VAL B N 1
ATOM 2704 C CA . VAL B 1 173 ? -6.744 14.395 44.333 1.00 71.04 171 VAL B CA 1
ATOM 2705 C C . VAL B 1 173 ? -6.597 15.925 44.308 1.00 71.93 171 VAL B C 1
ATOM 2706 O O . VAL B 1 173 ? -5.480 16.442 44.306 1.00 70.68 171 VAL B O 1
ATOM 2710 N N . VAL B 1 174 ? -7.731 16.627 44.304 1.00 74.46 172 VAL B N 1
ATOM 2711 C CA . VAL B 1 174 ? -7.776 18.078 44.120 1.00 76.24 172 VAL B CA 1
ATOM 2712 C C . VAL B 1 174 ? -8.341 18.743 45.369 1.00 79.51 172 VAL B C 1
ATOM 2713 O O . VAL B 1 174 ? -9.321 18.249 45.926 1.00 81.82 172 VAL B O 1
ATOM 2717 N N . THR B 1 175 ? -7.728 19.853 45.799 1.00 81.22 173 THR B N 1
ATOM 2718 C CA . THR B 1 175 ? -8.272 20.718 46.874 1.00 84.26 173 THR B CA 1
ATOM 2719 C C . THR B 1 175 ? -8.197 22.199 46.477 1.00 85.21 173 THR B C 1
ATOM 2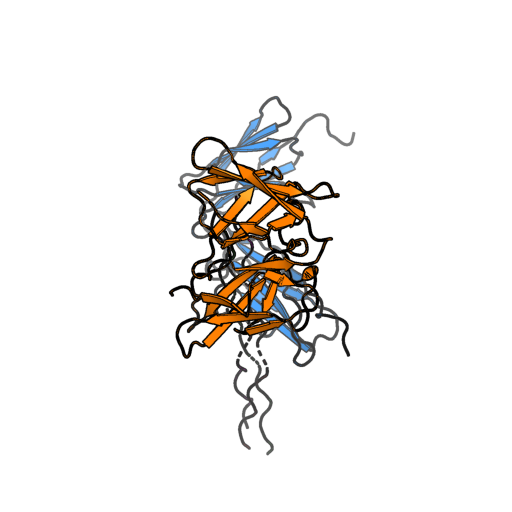720 O O . THR B 1 175 ? -8.474 23.098 47.280 1.00 86.95 173 THR B O 1
ATOM 2724 N N . GLY C 2 1 ? -42.927 -34.450 -20.993 1.00 174.23 1 GLY C N 1
ATOM 2725 C CA . GLY C 2 1 ? -41.571 -33.851 -21.134 1.00 169.19 1 GLY C CA 1
ATOM 2726 C C . GLY C 2 1 ? -40.972 -33.395 -19.811 1.00 168.87 1 GLY C C 1
ATOM 2727 O O . GLY C 2 1 ? -41.638 -33.449 -18.776 1.00 169.32 1 GLY C O 1
ATOM 2728 N N . PRO C 2 2 ? -39.711 -32.921 -19.839 1.00 168.64 2 PRO C N 1
ATOM 2729 C CA . PRO C 2 2 ? -38.929 -32.532 -18.649 1.00 168.46 2 PRO C CA 1
ATOM 2730 C C . PRO C 2 2 ? -39.393 -31.209 -17.995 1.00 166.27 2 PRO C C 1
ATOM 2731 O O . PRO C 2 2 ? -40.419 -30.656 -18.404 1.00 167.30 2 PRO C O 1
ATOM 2735 N N . PRO C 2 3 ? -38.659 -30.712 -16.968 1.00 164.19 3 PRO C N 1
ATOM 2736 C CA . PRO C 2 3 ? -38.886 -29.351 -16.430 1.00 159.45 3 PRO C CA 1
ATOM 2737 C C . PRO C 2 3 ? -38.673 -28.200 -17.439 1.00 151.98 3 PRO C C 1
ATOM 2738 O O . PRO C 2 3 ? -38.418 -28.446 -18.622 1.00 151.10 3 PRO C O 1
ATOM 2742 N N . GLY C 2 4 ? -38.784 -26.959 -16.961 1.00 145.41 4 GLY C N 1
ATOM 2743 C CA . GLY C 2 4 ? -38.588 -25.767 -17.799 1.00 139.41 4 GLY C CA 1
ATOM 2744 C C . GLY C 2 4 ? -37.176 -25.190 -17.705 1.00 133.36 4 GLY C C 1
ATOM 2745 O O . GLY C 2 4 ? -36.453 -25.491 -16.746 1.00 134.00 4 GLY C O 1
ATOM 2746 N N . PRO C 2 5 ? -36.768 -24.355 -18.694 1.00 125.95 5 PRO C N 1
ATOM 2747 C CA . PRO C 2 5 ? -35.486 -23.637 -18.580 1.00 119.97 5 PRO C CA 1
ATOM 2748 C C . PRO C 2 5 ? -35.472 -22.624 -17.424 1.00 114.17 5 PRO C C 1
ATOM 2749 O O . PRO C 2 5 ? -36.520 -22.049 -17.120 1.00 113.26 5 PRO C O 1
ATOM 2753 N N . PRO C 2 6 ? -34.299 -22.393 -16.788 1.00 109.59 6 PRO C N 1
ATOM 2754 C CA . PRO C 2 6 ? -34.240 -21.365 -15.736 1.00 104.31 6 PRO C CA 1
ATOM 2755 C C . PRO C 2 6 ? -34.560 -19.975 -16.280 1.00 96.53 6 PRO C C 1
ATOM 2756 O O . PRO C 2 6 ? -34.242 -19.672 -17.430 1.00 95.92 6 PRO C O 1
ATOM 2760 N N . GLY C 2 7 ? -35.190 -19.145 -15.457 1.00 90.06 7 GLY C N 1
ATOM 2761 C CA . GLY C 2 7 ? -35.605 -17.820 -15.886 1.00 85.16 7 GLY C CA 1
ATOM 2762 C C . GLY C 2 7 ? -34.437 -16.876 -16.102 1.00 79.68 7 GLY C C 1
ATOM 2763 O O . GLY C 2 7 ? -33.286 -17.229 -15.811 1.00 78.33 7 GLY C O 1
ATOM 2764 N N . PRO C 2 8 ? -34.724 -15.659 -16.604 1.00 75.20 8 PRO C N 1
ATOM 2765 C CA . PRO C 2 8 ? -33.672 -14.689 -16.847 1.00 71.39 8 PRO C CA 1
ATOM 2766 C C . PRO C 2 8 ? -33.214 -14.070 -15.528 1.00 66.71 8 PRO C C 1
ATOM 2767 O O . PRO C 2 8 ? -33.928 -14.186 -14.523 1.00 65.99 8 PRO C O 1
ATOM 2779 N N . GLY C 2 10 ? -32.450 -11.344 -12.587 1.00 54.70 10 GLY C N 1
ATOM 2780 C CA . GLY C 2 10 ? -33.371 -10.391 -11.988 1.00 53.34 10 GLY C CA 1
ATOM 2781 C C . GLY C 2 10 ? -32.995 -8.966 -12.302 1.00 51.06 10 GLY C C 1
ATOM 2782 O O . GLY C 2 10 ? -31.971 -8.720 -12.936 1.00 49.24 10 GLY C O 1
ATOM 2783 N N . PRO C 2 11 ? -33.818 -8.015 -11.846 1.00 51.37 11 PRO C N 1
ATOM 2784 C CA . PRO C 2 11 ? -33.560 -6.622 -12.179 1.00 52.17 11 PRO C CA 1
ATOM 2785 C C . PRO C 2 11 ? -32.349 -6.032 -11.463 1.00 51.30 11 PRO C C 1
ATOM 2786 O O . PRO C 2 11 ? -31.942 -6.544 -10.418 1.00 50.37 11 PRO C O 1
ATOM 2798 N N . GLY C 2 13 ? -30.190 -3.840 -8.958 1.00 50.64 13 GLY C N 1
ATOM 2799 C CA . GLY C 2 13 ? -30.516 -3.493 -7.578 1.00 51.32 13 GLY C CA 1
ATOM 2800 C C . GLY C 2 13 ? -30.882 -2.023 -7.472 1.00 52.79 13 GLY C C 1
ATOM 2801 O O . GLY C 2 13 ? -30.645 -1.266 -8.407 1.00 53.41 13 GLY C O 1
ATOM 2802 N N . PRO C 2 14 ? -31.448 -1.599 -6.331 1.00 54.98 14 PRO C N 1
ATOM 2803 C CA . PRO C 2 14 ? -31.772 -0.182 -6.204 1.00 57.48 14 PRO C CA 1
ATOM 2804 C C . PRO C 2 14 ? -30.525 0.692 -6.061 1.00 59.00 14 PRO C C 1
ATOM 2805 O O . PRO C 2 14 ? -29.413 0.165 -5.979 1.00 58.65 14 PRO C O 1
ATOM 2817 N N . GLY C 2 16 ? -27.665 3.033 -4.140 1.00 60.61 16 GLY C N 1
ATOM 2818 C CA . GLY C 2 16 ? -27.111 3.102 -2.790 1.00 61.70 16 GLY C CA 1
ATOM 2819 C C . GLY C 2 16 ? -27.664 4.302 -2.026 1.00 62.68 16 GLY C C 1
ATOM 2820 O O . GLY C 2 16 ? -28.442 5.088 -2.568 1.00 63.98 16 GLY C O 1
ATOM 2821 N N . PRO C 2 17 ? -27.257 4.459 -0.758 1.00 62.44 17 PRO C N 1
ATOM 2822 C CA . PRO C 2 17 ? -27.737 5.583 0.031 1.00 64.28 17 PRO C CA 1
ATOM 2823 C C . PRO C 2 17 ? -27.040 6.890 -0.365 1.00 64.35 17 PRO C C 1
ATOM 2824 O O . PRO C 2 17 ? -25.955 6.847 -0.955 1.00 61.79 17 PRO C O 1
ATOM 2828 N N . PRO C 2 18 ? -27.650 8.044 -0.027 1.00 66.48 18 PRO C N 1
ATOM 2829 C CA . PRO C 2 18 ? -26.975 9.307 -0.264 1.00 68.35 18 PRO C CA 1
ATOM 2830 C C . PRO C 2 18 ? -25.645 9.379 0.476 1.00 68.78 18 PRO C C 1
ATOM 2831 O O . PRO C 2 18 ? -25.555 8.946 1.628 1.00 68.27 18 PRO C O 1
ATOM 2835 N N . GLY C 2 19 ? -24.634 9.931 -0.188 1.00 70.82 19 GLY C N 1
ATOM 2836 C CA . GLY C 2 19 ? -23.289 10.009 0.362 1.00 71.88 19 GLY C CA 1
ATOM 2837 C C . GLY C 2 19 ? -23.137 10.920 1.570 1.00 74.92 19 GLY C C 1
ATOM 2838 O O . GLY C 2 19 ? -24.101 11.565 2.000 1.00 76.02 19 GLY C O 1
ATOM 2839 N N . PRO C 2 20 ? -21.916 10.969 2.140 1.00 78.02 20 PRO C N 1
ATOM 2840 C CA . PRO C 2 20 ? -21.647 11.823 3.301 1.00 81.21 20 PRO C CA 1
ATOM 2841 C C . PRO C 2 20 ? -21.520 13.310 2.923 1.00 85.19 20 PRO C C 1
ATOM 2842 O O . PRO C 2 20 ? -21.174 13.618 1.783 1.00 86.55 20 PRO C O 1
ATOM 2846 N N . PRO C 2 21 ? -21.792 14.229 3.871 1.00 88.77 21 PRO C N 1
ATOM 2847 C CA . PRO C 2 21 ? -21.570 15.654 3.602 1.00 91.24 21 PRO C CA 1
ATOM 2848 C C . PRO C 2 21 ? -20.097 16.063 3.713 1.00 91.87 21 PRO C C 1
ATOM 2849 O O . PRO C 2 21 ? -19.222 15.421 3.130 1.00 90.23 21 PRO C O 1
ATOM 2853 N N . GLY D 2 1 ? -44.324 -30.883 -18.655 1.00 167.84 1 GLY D N 1
ATOM 2854 C CA . GLY D 2 1 ? -43.753 -30.883 -17.274 1.00 168.63 1 GLY D CA 1
ATOM 2855 C C . GLY D 2 1 ? -43.884 -29.549 -16.546 1.00 167.33 1 GLY D C 1
ATOM 2856 O O . GLY D 2 1 ? -44.426 -28.590 -17.107 1.00 166.52 1 GLY D O 1
ATOM 2857 N N . PRO D 2 2 ? -43.378 -29.474 -15.292 1.00 167.03 2 PRO D N 1
ATOM 2858 C CA . PRO D 2 2 ? -43.514 -28.273 -14.441 1.00 163.84 2 PRO D CA 1
ATOM 2859 C C . PRO D 2 2 ? -42.706 -27.047 -14.923 1.00 156.32 2 PRO D C 1
ATOM 2860 O O . PRO D 2 2 ? -41.879 -27.177 -15.834 1.00 154.77 2 PRO D O 1
ATOM 2864 N N . PRO D 2 3 ? -42.950 -25.858 -14.322 1.00 150.54 3 PRO D N 1
ATOM 2865 C CA . PRO D 2 3 ? -42.195 -24.652 -14.715 1.00 141.59 3 PRO D CA 1
ATOM 2866 C C . PRO D 2 3 ? -40.727 -24.673 -14.267 1.00 134.20 3 PRO D C 1
ATOM 2867 O O . PRO D 2 3 ? -40.391 -25.305 -13.262 1.00 133.38 3 PRO D O 1
ATOM 2871 N N . GLY D 2 4 ? -39.869 -23.983 -15.019 1.00 126.55 4 GLY D N 1
ATOM 2872 C CA . GLY D 2 4 ? -38.439 -23.908 -14.710 1.00 120.32 4 GLY D CA 1
ATOM 2873 C C . GLY D 2 4 ? -38.151 -23.047 -13.488 1.00 116.27 4 GLY D C 1
ATOM 2874 O O . GLY D 2 4 ? -39.007 -22.263 -13.068 1.00 115.12 4 GLY D O 1
ATOM 2875 N N . PRO D 2 5 ? -36.939 -23.176 -12.914 1.00 112.59 5 PRO D N 1
ATOM 2876 C CA . PRO D 2 5 ? -36.611 -22.463 -11.671 1.00 110.48 5 PRO D CA 1
ATOM 2877 C C . PRO D 2 5 ? -36.439 -20.945 -11.862 1.00 105.50 5 PRO D C 1
ATOM 2878 O O . PRO D 2 5 ? -36.144 -20.506 -12.979 1.00 105.29 5 PRO D O 1
ATOM 2882 N N . PRO D 2 6 ? -36.624 -20.143 -10.786 1.00 102.36 6 PRO D N 1
ATOM 2883 C CA . PRO D 2 6 ? -36.353 -18.702 -10.906 1.00 97.23 6 PRO D CA 1
ATOM 2884 C C . PRO D 2 6 ? -34.884 -18.419 -11.225 1.00 91.95 6 PRO D C 1
ATOM 2885 O O . PRO D 2 6 ? -33.994 -19.117 -10.735 1.00 92.17 6 PRO D O 1
ATOM 2889 N N . GLY D 2 7 ? -34.649 -17.407 -12.056 1.00 87.07 7 GLY D N 1
ATOM 2890 C CA . GLY D 2 7 ? -33.311 -17.090 -12.544 1.00 81.70 7 GLY D CA 1
ATOM 2891 C C . GLY D 2 7 ? -32.368 -16.545 -11.484 1.00 77.63 7 GLY D C 1
ATOM 2892 O O . GLY D 2 7 ? -32.778 -16.312 -10.342 1.00 77.46 7 GLY D O 1
ATOM 2893 N N . PRO D 2 8 ? -31.092 -16.328 -11.858 1.00 73.29 8 PRO D N 1
ATOM 2894 C CA . PRO D 2 8 ? -30.102 -15.839 -10.895 1.00 70.64 8 PRO D CA 1
ATOM 2895 C C . PRO D 2 8 ? -30.336 -14.383 -10.501 1.00 66.61 8 PRO D C 1
ATOM 2896 O O . PRO D 2 8 ? -31.156 -13.717 -11.122 1.00 65.67 8 PRO D O 1
ATOM 2908 N N . GLY D 2 10 ? -30.036 -10.278 -9.969 1.00 57.03 10 GLY D N 1
ATOM 2909 C CA . GLY D 2 10 ? -29.670 -9.132 -10.772 1.00 56.04 10 GLY D CA 1
ATOM 2910 C C . GLY D 2 10 ? -28.327 -8.535 -10.379 1.00 55.26 10 GLY D C 1
ATOM 2911 O O . GLY D 2 10 ? -27.731 -8.908 -9.360 1.00 56.72 10 GLY D O 1
ATOM 2912 N N . PRO D 2 11 ? -27.839 -7.591 -11.187 1.00 53.89 11 PRO D N 1
ATOM 2913 C CA . PRO D 2 11 ? -26.560 -6.982 -10.917 1.00 53.22 11 PRO D CA 1
ATOM 2914 C C . PRO D 2 11 ? -26.673 -5.992 -9.761 1.00 51.47 11 PRO D C 1
ATOM 2915 O O . PRO D 2 11 ? -27.780 -5.526 -9.463 1.00 49.43 11 PRO D O 1
ATOM 2927 N N . GLY D 2 13 ? -26.860 -2.589 -7.958 1.00 52.40 13 GLY D N 1
ATOM 2928 C CA . GLY D 2 13 ? -27.420 -1.314 -8.361 1.00 53.62 13 GLY D CA 1
ATOM 2929 C C . GLY D 2 13 ? -26.398 -0.212 -8.545 1.00 55.32 13 GLY D C 1
ATOM 2930 O O . GLY D 2 13 ? -25.214 -0.419 -8.308 1.00 56.22 13 GLY D O 1
ATOM 2931 N N . PRO D 2 14 ? -26.850 0.969 -8.998 1.00 58.35 14 PRO D N 1
ATOM 2932 C CA . PRO D 2 14 ? -25.941 2.081 -9.246 1.00 60.50 14 PRO D CA 1
ATOM 2933 C C . PRO D 2 14 ? -25.602 2.863 -7.982 1.00 60.58 14 PRO D C 1
ATOM 2934 O O . PRO D 2 14 ? -26.229 2.648 -6.947 1.00 58.53 14 PRO D O 1
ATOM 2946 N N . GLY D 2 16 ? -25.355 5.777 -5.086 1.00 67.20 16 GLY D N 1
ATOM 2947 C CA . GLY D 2 16 ? -26.376 6.640 -4.494 1.00 69.15 16 GLY D CA 1
ATOM 2948 C C . GLY D 2 16 ? -26.170 8.081 -4.940 1.00 72.49 16 GLY D C 1
ATOM 2949 O O . GLY D 2 16 ? -25.128 8.406 -5.523 1.00 71.87 16 GLY D O 1
ATOM 2950 N N . PRO D 2 17 ? -27.158 8.959 -4.678 1.00 76.68 17 PRO D N 1
ATOM 2951 C CA . PRO D 2 17 ? -26.961 10.376 -5.007 1.00 81.43 17 PRO D CA 1
ATOM 2952 C C . PRO D 2 17 ? -25.842 11.014 -4.171 1.00 83.48 17 PRO D C 1
ATOM 2953 O O . PRO D 2 17 ? -25.506 10.498 -3.112 1.00 81.93 17 PRO D O 1
ATOM 2957 N N . PRO D 2 18 ? -25.263 12.131 -4.640 1.00 89.15 18 PRO D N 1
ATOM 2958 C CA . PRO D 2 18 ? -24.206 12.773 -3.847 1.00 90.84 18 PRO D CA 1
ATOM 2959 C C . PRO D 2 18 ? -24.719 13.362 -2.529 1.00 93.41 18 PRO D C 1
ATOM 2960 O O . PRO D 2 18 ? -25.913 13.639 -2.394 1.00 92.79 18 PRO D O 1
ATOM 2964 N N . GLY D 2 19 ? -23.814 13.529 -1.566 1.00 96.91 19 GLY D N 1
ATOM 2965 C CA . GLY D 2 19 ? -24.166 14.063 -0.248 1.00 100.17 19 GLY D CA 1
ATOM 2966 C C . GLY D 2 19 ? -24.336 15.577 -0.256 1.00 106.43 19 GLY D C 1
ATOM 2967 O O . GLY D 2 19 ? -23.843 16.243 -1.170 1.00 109.34 19 GLY D O 1
ATOM 2968 N N . PRO D 2 20 ? -25.026 16.141 0.762 1.00 110.72 20 PRO D N 1
ATOM 2969 C CA . PRO D 2 20 ? -25.163 17.607 0.824 1.00 115.42 20 PRO D CA 1
ATOM 2970 C C . PRO D 2 20 ? -23.844 18.341 1.167 1.00 116.92 20 PRO D C 1
ATOM 2971 O O . PRO D 2 20 ? -22.819 17.690 1.400 1.00 112.90 20 PRO D O 1
ATOM 2975 N N . PRO D 2 21 ? -23.864 19.693 1.174 1.00 121.61 21 PRO D N 1
ATOM 2976 C CA . PRO D 2 21 ? -22.673 20.452 1.577 1.00 122.67 21 PRO D CA 1
ATOM 2977 C C . PRO D 2 21 ? -22.518 20.536 3.097 1.00 120.58 21 PRO D C 1
ATOM 2978 O O . PRO D 2 21 ? -21.494 20.115 3.636 1.00 116.26 21 PRO D O 1
ATOM 2982 N N . GLY E 2 1 ? -42.584 -27.701 -20.312 1.00 140.08 1 GLY E N 1
ATOM 2983 C CA . GLY E 2 1 ? -43.157 -26.546 -19.555 1.00 140.08 1 GLY E CA 1
ATOM 2984 C C . GLY E 2 1 ? -42.507 -25.208 -19.889 1.00 136.65 1 GLY E C 1
ATOM 2985 O O . GLY E 2 1 ? -41.510 -25.168 -20.619 1.00 134.77 1 GLY E O 1
ATOM 2986 N N . PRO E 2 2 ? -43.061 -24.101 -19.346 1.00 135.49 2 PRO E N 1
ATOM 2987 C CA . PRO E 2 2 ? -42.577 -22.753 -19.668 1.00 130.74 2 PRO E CA 1
ATOM 2988 C C . PRO E 2 2 ? -41.243 -22.420 -18.981 1.00 124.90 2 PRO E C 1
ATOM 2989 O O . PRO E 2 2 ? -40.894 -23.074 -17.991 1.00 125.73 2 PRO E O 1
ATOM 2993 N N . PRO E 2 3 ? -40.499 -21.413 -19.498 1.00 118.12 3 PRO E N 1
ATOM 2994 C CA . PRO E 2 3 ? -39.312 -20.933 -18.763 1.00 111.96 3 PRO E CA 1
ATOM 2995 C C . PRO E 2 3 ? -39.686 -20.228 -17.446 1.00 107.01 3 PRO E C 1
ATOM 2996 O O . PRO E 2 3 ? -40.806 -19.718 -17.311 1.00 108.66 3 PRO E O 1
ATOM 3000 N N . GLY E 2 4 ? -38.758 -20.215 -16.489 1.00 99.17 4 GLY E N 1
ATOM 3001 C CA . GLY E 2 4 ? -39.028 -19.689 -15.149 1.00 95.11 4 GLY E CA 1
ATOM 3002 C C . GLY E 2 4 ? -39.207 -18.180 -15.099 1.00 90.74 4 GLY E C 1
ATOM 3003 O O . GLY E 2 4 ? -38.990 -17.492 -16.098 1.00 90.18 4 GLY E O 1
ATOM 3004 N N . PRO E 2 5 ? -39.596 -17.647 -13.930 1.00 88.11 5 PRO E N 1
ATOM 3005 C CA . PRO E 2 5 ? -39.724 -16.201 -13.753 1.00 86.38 5 PRO E CA 1
ATOM 3006 C C . PRO E 2 5 ? -38.352 -15.528 -13.598 1.00 82.04 5 PRO E C 1
ATOM 3007 O O . PRO E 2 5 ? -37.354 -16.229 -13.392 1.00 81.14 5 PRO E O 1
ATOM 3011 N N . PRO E 2 6 ? -38.293 -14.177 -13.679 1.00 79.15 6 PRO E N 1
ATOM 3012 C CA . PRO E 2 6 ? -37.021 -13.512 -13.385 1.00 74.54 6 PRO E CA 1
ATOM 3013 C C . PRO E 2 6 ? -36.575 -13.722 -11.933 1.00 73.17 6 PRO E C 1
ATOM 3014 O O . PRO E 2 6 ? -37.414 -13.905 -11.038 1.00 74.77 6 PRO E O 1
ATOM 3018 N N . GLY E 2 7 ? -35.260 -13.714 -11.721 1.00 69.71 7 GLY E N 1
ATOM 3019 C CA . GLY E 2 7 ? -34.676 -13.828 -10.389 1.00 67.56 7 GLY E CA 1
ATOM 3020 C C . GLY E 2 7 ? -34.919 -12.593 -9.537 1.00 66.54 7 GLY E C 1
ATOM 3021 O O . GLY E 2 7 ? -35.570 -11.645 -9.981 1.00 66.21 7 GLY E O 1
ATOM 3022 N N . PRO E 2 8 ? -34.397 -12.592 -8.297 1.00 65.65 8 PRO E N 1
ATOM 3023 C CA . PRO E 2 8 ? -34.621 -11.474 -7.380 1.00 65.49 8 PRO E CA 1
ATOM 3024 C C . PRO E 2 8 ? -33.734 -10.288 -7.731 1.00 62.45 8 PRO E C 1
ATOM 3025 O O . PRO E 2 8 ? -32.752 -10.473 -8.458 1.00 60.89 8 PRO E O 1
ATOM 3037 N N . GLY E 2 10 ? -30.846 -7.368 -7.672 1.00 57.29 10 GLY E N 1
ATOM 3038 C CA . GLY E 2 10 ? -29.459 -7.402 -7.222 1.00 56.74 10 GLY E CA 1
ATOM 3039 C C . GLY E 2 10 ? -29.329 -6.629 -5.923 1.00 57.35 10 GLY E C 1
ATOM 3040 O O . GLY E 2 10 ? -30.287 -5.947 -5.510 1.00 58.63 10 GLY E O 1
ATOM 3041 N N . PRO E 2 11 ? -28.158 -6.725 -5.261 1.00 56.88 11 PRO E N 1
ATOM 3042 C CA . PRO E 2 11 ? -27.982 -5.964 -4.021 1.00 56.89 11 PRO E CA 1
ATOM 3043 C C . PRO E 2 11 ? -27.934 -4.461 -4.309 1.00 56.63 11 PRO E C 1
ATOM 3044 O O . PRO E 2 11 ? -27.681 -4.068 -5.465 1.00 56.28 11 PRO E O 1
ATOM 3056 N N . GLY E 2 13 ? -26.665 -0.622 -4.686 1.00 53.95 13 GLY E N 1
ATOM 3057 C CA . GLY E 2 13 ? -25.414 -0.103 -5.221 1.00 54.10 13 GLY E CA 1
ATOM 3058 C C . GLY E 2 13 ? -24.526 0.564 -4.182 1.00 54.39 13 GLY E C 1
ATOM 3059 O O . GLY E 2 13 ? -24.934 0.727 -3.029 1.00 54.61 13 GLY E O 1
ATOM 3060 N N . PRO E 2 14 ? -23.312 0.979 -4.590 1.00 54.37 14 PRO E N 1
ATOM 3061 C CA . PRO E 2 14 ? -22.373 1.624 -3.675 1.00 55.54 14 PRO E CA 1
ATOM 3062 C C . PRO E 2 14 ? -22.910 2.916 -3.057 1.00 55.95 14 PRO E C 1
ATOM 3063 O O . PRO E 2 14 ? -23.845 3.498 -3.591 1.00 55.98 14 PRO E O 1
ATOM 3075 N N . GLY E 2 16 ? -23.261 6.873 -2.271 1.00 65.56 16 GLY E N 1
ATOM 3076 C CA . GLY E 2 16 ? -23.031 8.070 -3.044 1.00 69.69 16 GLY E CA 1
ATOM 3077 C C . GLY E 2 16 ? -21.703 8.721 -2.702 1.00 73.63 16 GLY E C 1
ATOM 3078 O O . GLY E 2 16 ? -21.177 8.520 -1.593 1.00 72.61 16 GLY E O 1
ATOM 3079 N N . PRO E 2 17 ? -21.145 9.501 -3.653 1.00 78.55 17 PRO E N 1
ATOM 3080 C CA . PRO E 2 17 ? -19.881 10.183 -3.381 1.00 82.10 17 PRO E CA 1
ATOM 3081 C C . PRO E 2 17 ? -20.041 11.295 -2.343 1.00 84.63 17 PRO E C 1
ATOM 3082 O O . PRO E 2 17 ? -21.172 11.733 -2.079 1.00 82.73 17 PRO E O 1
ATOM 3086 N N . PRO E 2 18 ? -18.919 11.735 -1.739 1.00 89.86 18 PRO E N 1
ATOM 3087 C CA . PRO E 2 18 ? -19.010 12.828 -0.771 1.00 92.95 18 PRO E CA 1
ATOM 3088 C C . PRO E 2 18 ? -19.441 14.147 -1.434 1.00 97.22 18 PRO E C 1
ATOM 3089 O O . PRO E 2 18 ? -19.121 14.394 -2.601 1.00 98.16 18 PRO E O 1
ATOM 3093 N N . GLY E 2 19 ? -20.185 14.964 -0.691 1.00 100.75 19 GLY E N 1
ATOM 3094 C CA . GLY E 2 19 ? -20.690 16.232 -1.197 1.00 106.10 19 GLY E CA 1
ATOM 3095 C C . GLY E 2 19 ? -19.600 17.268 -1.400 1.00 112.48 19 GLY E C 1
ATOM 3096 O O . GLY E 2 19 ? -18.439 17.029 -1.060 1.00 111.08 19 GLY E O 1
ATOM 3097 N N . PRO E 2 20 ? -19.964 18.435 -1.959 1.00 120.58 20 PRO E N 1
ATOM 3098 C CA . PRO E 2 20 ? -18.999 19.528 -2.111 1.00 126.23 20 PRO E CA 1
ATOM 3099 C C . PRO E 2 20 ? -18.658 20.212 -0.770 1.00 129.17 20 PRO E C 1
ATOM 3100 O O . PRO E 2 20 ? -19.290 19.917 0.255 1.00 127.52 20 PRO E O 1
ATOM 3104 N N . PRO E 2 21 ? -17.651 21.108 -0.771 1.00 134.25 21 PRO E N 1
ATOM 3105 C CA . PRO E 2 21 ? -17.311 21.856 0.442 1.00 135.67 21 PRO E CA 1
ATOM 3106 C C . PRO E 2 21 ? -18.257 23.032 0.682 1.00 138.08 21 PRO E C 1
ATOM 3107 O O . PRO E 2 21 ? -18.775 23.187 1.788 1.00 136.56 21 PRO E O 1
#

Nearest PDB structures (foldseek):
  5ou7-assembly1_A  TM=9.780E-01  e=1.677E-30  Homo sapiens
  2gi7-assembly1_B  TM=9.744E-01  e=1.691E-27  Homo sapiens
  7r58-assembly1_A  TM=8.715E-01  e=1.360E-25  Homo sapiens
  7nmu-assembly1_AAA  TM=6.909E-01  e=1.456E-19  Homo sapiens
  9flv-assembly1_A  TM=4.523E-01  e=3.696E-06  Aureispira sp. CCB-QB1